Protein AF-A0AA36IU79-F1 (afdb_monomer_lite)

Radius of gyration: 27.63 Å; chains: 1; bounding box: 70×60×80 Å

Secondary structure (DSSP, 8-state):
-------------PPPP----SSSS--EEEEEEEESS-HHHHHHHHHHHHHSS---TTT--EEEEEEEETTEEEEEEE-TTS--EEEEEEEEEEETTEEEEEEEEEESS--S--TTHHHHHHHHHH--GGGTPPPSS----EEEEEEEEPTT----GGGS----------------------SSSS--EEEEEEEESS-HHHHHHHHHHHHHSS---TTT--EEEEEEEETTEEEEEEE-TTS--EEEEEEEEEEETTEEEEEEEEEESS--S--TTHHHHHHHHHH--GGGTPPPSS----EEEEEEEEPTT----HHHHS-----TTSHHHHHTTS-STTTSHHHHHHHHHHHHH-PBPTTT--B-HHHHHHHSHHHHHHHHH-HHHHHHHHHHHHHTGGGTT-HHHHHHHHHHHHHHHHH--SSSPPHHHHHHHSHHHHHHHHHSHHHHHHHHHHHTTS-HHHHHHHHHHSS---

pLDDT: mean 74.52, std 20.88, range [26.69, 98.31]

Foldseek 3Di:
DDDDPPPDDPDDDDDFDAPDAPDPAWKKKKWKKKWQAFPVLLVVQLVLCQPDPHAQQQARKHKDWPDDDVQKTWIWIAGPVRPWIKIKIWGWDGDPGMIIIIMMIIIRDHDQEDQCVNVLVVCLSRDFVVLVHDTRGDGIHMDIPDMGIDHRYDNDSVNRRDDPPPPDDPPDDDDDADAPDAPAPAWKKKKWKKKWQAFPVLLVVQLVLCQPDPHAQQQARWHKDWPDDDVQKTKIWIQGPVRPWIKIKIWGWDGDPGMIIIIMMIIIRDHDAEDACVNVLVVCLRRDFVVLVHDTRRDGIHMDIPDMGMDHNYDNDSVSRRDDPDPPPPVPPPPPPPDPPLPVCLLQVLVVQCLVFFDADLQQRHTDPVRSCVGRVVSVVSLVVDPLSVQLVVQLSVLCPLVHRVNQLSNLLSLLSVQCSVFAPGPPGDPVRSVVGVVVSVVSNCVDPSSVSSVVSNVPSPPVVVVVVVVVVPDPDD

Structure (mmCIF, N/CA/C/O backbone):
data_AF-A0AA36IU79-F1
#
_entry.id   AF-A0AA36IU79-F1
#
loop_
_atom_site.group_PDB
_atom_site.id
_atom_site.type_symbol
_atom_site.label_atom_id
_atom_site.label_alt_id
_atom_site.label_comp_id
_atom_site.label_asym_id
_atom_site.label_entity_id
_atom_site.label_seq_id
_atom_site.pdbx_PDB_ins_code
_atom_site.Cartn_x
_atom_site.Cartn_y
_atom_site.Cartn_z
_atom_site.occupancy
_atom_site.B_iso_or_equiv
_atom_site.auth_seq_id
_atom_site.auth_comp_id
_atom_site.auth_asym_id
_atom_site.auth_atom_id
_atom_site.pdbx_PDB_model_num
ATOM 1 N N . MET A 1 1 ? -41.879 -12.280 17.070 1.00 34.69 1 MET A N 1
ATOM 2 C CA . MET A 1 1 ? -42.242 -10.859 16.898 1.00 34.69 1 MET A CA 1
ATOM 3 C C . MET A 1 1 ? -41.038 -10.199 16.257 1.00 34.69 1 MET A C 1
ATOM 5 O O . MET A 1 1 ? -39.976 -10.243 16.858 1.00 34.69 1 MET A O 1
ATOM 9 N N . ALA A 1 2 ? -41.146 -9.751 15.006 1.00 27.89 2 ALA A N 1
ATOM 10 C CA . ALA A 1 2 ? -40.057 -9.031 14.348 1.00 27.89 2 ALA A CA 1
ATOM 11 C C . ALA A 1 2 ? -39.947 -7.639 14.993 1.00 27.89 2 ALA A C 1
ATOM 13 O O . ALA A 1 2 ? -40.995 -7.012 15.175 1.00 27.89 2 ALA A O 1
ATOM 14 N N . PRO A 1 3 ? -38.752 -7.160 15.378 1.00 39.41 3 PRO A N 1
ATOM 15 C CA . PRO A 1 3 ? -38.631 -5.815 15.901 1.00 39.41 3 PRO A CA 1
ATOM 16 C C . PRO A 1 3 ? -38.901 -4.849 14.746 1.00 39.41 3 PRO A C 1
ATOM 18 O O . PRO A 1 3 ? -38.277 -4.909 13.688 1.00 39.41 3 PRO A O 1
ATOM 21 N N . THR A 1 4 ? -39.905 -4.001 14.925 1.00 35.06 4 THR A N 1
ATOM 22 C CA . THR A 1 4 ? -40.161 -2.845 14.072 1.00 35.06 4 THR A CA 1
ATOM 23 C C . THR A 1 4 ? -38.943 -1.932 14.122 1.00 35.06 4 THR A C 1
ATOM 25 O O . THR A 1 4 ? -38.642 -1.363 15.168 1.00 35.06 4 THR A O 1
ATOM 28 N N . LEU A 1 5 ? -38.247 -1.815 12.990 1.00 37.66 5 LEU A N 1
ATOM 29 C CA . LEU A 1 5 ? -37.156 -0.875 12.772 1.00 37.66 5 LEU A CA 1
ATOM 30 C C . LEU A 1 5 ? -37.740 0.546 12.832 1.00 37.66 5 LEU A C 1
ATOM 32 O O . LEU A 1 5 ? -38.330 1.032 11.865 1.00 37.66 5 LEU A O 1
ATOM 36 N N . SER A 1 6 ? -37.663 1.177 14.005 1.00 38.66 6 SER A N 1
ATOM 37 C CA . SER A 1 6 ? -38.013 2.587 14.170 1.00 38.66 6 SER A CA 1
ATOM 38 C C . SER A 1 6 ? -37.027 3.419 13.362 1.00 38.66 6 SER A C 1
ATOM 40 O O . SER A 1 6 ? -35.829 3.412 13.628 1.00 38.66 6 SER A O 1
ATOM 42 N N . LEU A 1 7 ? -37.547 4.134 12.368 1.00 40.81 7 LEU A N 1
ATOM 43 C CA . LEU A 1 7 ? -36.807 5.118 11.593 1.00 40.81 7 LEU A CA 1
ATOM 44 C C . LEU A 1 7 ? -36.4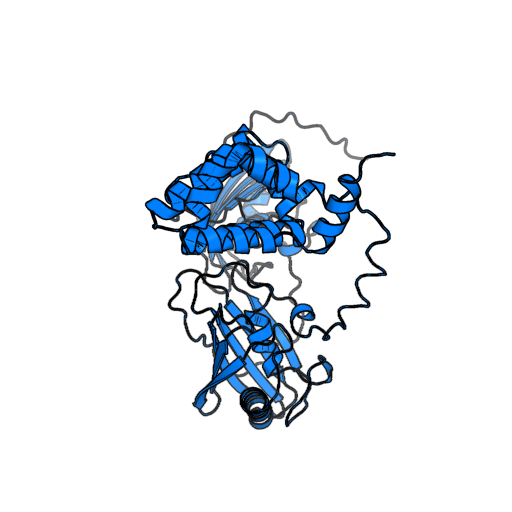05 6.261 12.543 1.00 40.81 7 LEU A C 1
ATOM 46 O O . LEU A 1 7 ? -37.206 7.153 12.825 1.00 40.81 7 LEU A O 1
ATOM 50 N N . LEU A 1 8 ? -35.194 6.187 13.100 1.00 47.84 8 LEU A N 1
ATOM 51 C CA . LEU A 1 8 ? -34.626 7.233 13.946 1.00 47.84 8 LEU A CA 1
ATOM 52 C C . LEU A 1 8 ? -34.559 8.540 13.148 1.00 47.84 8 LEU A C 1
ATOM 54 O O . LEU A 1 8 ? -33.924 8.620 12.094 1.00 47.84 8 LEU A O 1
ATOM 58 N N . LEU A 1 9 ? -35.232 9.572 13.663 1.00 40.53 9 LEU A N 1
ATOM 59 C CA . LEU A 1 9 ? -35.045 10.946 13.215 1.00 40.53 9 LEU A CA 1
ATOM 60 C C . LEU A 1 9 ? -33.573 11.304 13.438 1.00 40.53 9 LEU A C 1
ATOM 62 O O . LEU A 1 9 ? -33.139 11.483 14.574 1.00 40.53 9 LEU A O 1
ATOM 66 N N . LEU A 1 10 ? -32.818 11.416 12.346 1.00 43.06 10 LEU A N 1
ATOM 67 C CA . LEU A 1 10 ? -31.466 11.960 12.337 1.00 43.06 10 LEU A CA 1
ATOM 68 C C . LEU A 1 10 ? -31.520 13.400 12.862 1.00 43.06 10 LEU A C 1
ATOM 70 O O . LEU A 1 10 ? -31.805 14.341 12.118 1.00 43.06 10 LEU A O 1
ATOM 74 N N . GLY A 1 11 ? -31.251 13.566 14.158 1.00 43.53 11 GLY A N 1
ATOM 75 C CA . GLY A 1 11 ? -30.868 14.852 14.720 1.00 43.53 11 GLY A CA 1
ATOM 76 C C . GLY A 1 11 ? -29.694 15.420 13.922 1.00 43.53 11 GLY A C 1
ATOM 77 O O . GLY A 1 11 ? -28.890 14.677 13.355 1.00 43.53 11 GLY A O 1
ATOM 78 N N . THR A 1 12 ? -29.615 16.746 13.832 1.00 42.28 12 THR A N 1
ATOM 79 C CA . THR A 1 12 ? -28.520 17.464 13.167 1.00 42.28 12 THR A CA 1
ATOM 80 C C . THR A 1 12 ? -27.179 16.838 13.547 1.00 42.28 12 THR A C 1
ATOM 82 O O . THR A 1 12 ? -26.812 16.867 14.720 1.00 42.28 12 THR A O 1
ATOM 85 N N . ALA A 1 13 ? -26.481 16.238 12.576 1.00 48.12 13 ALA A N 1
ATOM 86 C CA . ALA A 1 13 ? -25.224 15.542 12.816 1.00 48.12 13 ALA A CA 1
ATOM 87 C C . ALA A 1 13 ? -24.223 16.518 13.447 1.00 48.12 13 ALA A C 1
ATOM 89 O O . ALA A 1 13 ? -23.683 17.387 12.761 1.00 48.12 13 ALA A O 1
ATOM 90 N N . ALA A 1 14 ? -24.003 16.396 14.757 1.00 52.25 14 ALA A N 1
ATOM 91 C CA . ALA A 1 14 ? -22.928 17.108 15.422 1.00 52.25 14 ALA A CA 1
ATOM 92 C C . ALA A 1 14 ? -21.615 16.762 14.705 1.00 52.25 14 ALA A C 1
ATOM 94 O O . ALA A 1 14 ? -21.394 15.612 14.311 1.00 52.25 14 ALA A O 1
ATOM 95 N N . ALA A 1 15 ? -20.765 17.764 14.480 1.00 62.81 15 ALA A N 1
ATOM 96 C CA . ALA A 1 15 ? -19.483 17.557 13.825 1.00 62.81 15 ALA A CA 1
ATOM 97 C C . ALA A 1 15 ? -18.668 16.526 14.623 1.00 62.81 15 ALA A C 1
ATOM 99 O O . ALA A 1 15 ? -18.342 16.750 15.786 1.00 62.81 15 ALA A O 1
ATOM 100 N N . MET A 1 16 ? -18.369 15.381 14.004 1.00 81.75 16 MET A N 1
ATOM 101 C CA . MET A 1 16 ? -17.635 14.296 14.653 1.00 81.75 16 MET A CA 1
ATOM 102 C C . MET A 1 16 ? -16.242 14.768 15.081 1.00 81.75 16 MET A C 1
ATOM 104 O O . MET A 1 16 ? -15.486 15.292 14.255 1.00 81.75 16 MET A O 1
ATOM 108 N N . LYS A 1 17 ? -15.913 14.561 16.362 1.00 90.31 17 LYS A N 1
ATOM 109 C CA . LYS A 1 17 ? -14.615 14.908 16.943 1.00 90.31 17 LYS A CA 1
ATOM 110 C C . LYS A 1 17 ? -13.528 13.997 16.375 1.00 90.31 17 LYS A C 1
ATOM 112 O O . LYS A 1 17 ? -13.690 12.782 16.343 1.00 90.31 17 LYS A O 1
ATOM 117 N N . CYS A 1 18 ? -12.424 14.600 15.948 1.00 93.50 18 CYS A N 1
ATOM 118 C CA . CYS A 1 18 ? -11.246 13.902 15.449 1.00 93.50 18 CYS A CA 1
ATOM 119 C C . CYS A 1 18 ? -9.997 14.356 16.218 1.00 93.50 18 CYS A C 1
ATOM 121 O O . CYS A 1 18 ? -9.955 15.506 16.669 1.00 93.50 18 CYS A O 1
ATOM 123 N N . PRO A 1 19 ? -8.994 13.479 16.384 1.00 93.38 19 PRO A N 1
ATOM 124 C CA . PRO A 1 19 ? -7.809 13.760 17.198 1.00 93.38 19 PRO A CA 1
ATOM 125 C C . PRO A 1 19 ? -6.841 14.777 16.571 1.00 93.38 19 PRO A C 1
ATOM 127 O O . PRO A 1 19 ? -5.933 15.263 17.252 1.00 93.38 19 PRO A O 1
ATOM 130 N N . GLY A 1 20 ? -7.021 15.103 15.293 1.00 90.00 20 GLY A N 1
ATOM 131 C CA . GLY A 1 20 ? -6.096 15.869 14.478 1.00 90.00 20 GLY A CA 1
ATOM 132 C C . GLY A 1 20 ? -4.892 15.033 14.039 1.00 90.00 20 GLY A C 1
ATOM 133 O O . GLY A 1 20 ? -4.465 14.078 14.699 1.00 90.00 20 GLY A O 1
ATOM 134 N N . SER A 1 21 ? -4.267 15.457 12.943 1.00 84.06 21 SER A N 1
ATOM 135 C CA . SER A 1 21 ? -2.953 14.974 12.528 1.00 84.06 21 SER A CA 1
ATOM 136 C C . SER A 1 21 ? -1.975 16.129 12.385 1.00 84.06 21 SER A C 1
ATOM 138 O O . SER A 1 21 ? -2.331 17.228 11.964 1.00 84.06 21 SER A O 1
ATOM 140 N N . LYS A 1 22 ? -0.709 15.861 12.715 1.00 77.56 22 LYS A N 1
ATOM 141 C CA . LYS A 1 22 ? 0.399 16.770 12.389 1.00 77.56 22 LYS A CA 1
ATOM 142 C C . LYS A 1 22 ? 0.795 16.689 10.911 1.00 77.56 22 LYS A C 1
ATOM 144 O O . LYS A 1 22 ? 1.520 17.558 10.439 1.00 77.56 22 LYS A O 1
ATOM 149 N N . SER A 1 23 ? 0.352 15.652 10.197 1.00 60.97 23 SER A N 1
ATOM 150 C CA . SER A 1 23 ? 0.594 15.495 8.766 1.00 60.97 23 SER A CA 1
ATOM 151 C C . SER A 1 23 ? -0.488 16.209 7.962 1.00 60.97 23 SER A C 1
ATOM 153 O O . SER A 1 23 ? -1.677 15.957 8.154 1.00 60.97 23 SER A O 1
ATOM 155 N N . TRP A 1 24 ? -0.083 17.072 7.028 1.00 49.66 24 TRP A N 1
ATOM 156 C CA . TRP A 1 24 ? -1.022 17.831 6.195 1.00 49.66 24 TRP A CA 1
ATOM 157 C C . TRP A 1 24 ? -1.850 16.931 5.264 1.00 49.66 24 TRP A C 1
ATOM 159 O O . TRP A 1 24 ? -3.029 17.187 5.039 1.00 49.66 24 TRP A O 1
ATOM 169 N N . ILE A 1 25 ? -1.253 15.842 4.781 1.00 59.91 25 ILE A N 1
ATOM 170 C CA . ILE A 1 25 ? -1.926 14.805 3.996 1.00 59.91 25 ILE A CA 1
ATOM 171 C C . ILE A 1 25 ? -1.834 13.514 4.801 1.00 59.91 25 ILE A C 1
ATOM 173 O O . ILE A 1 25 ? -0.733 13.055 5.109 1.00 59.91 25 ILE A O 1
ATOM 177 N N . HIS A 1 26 ? -2.973 12.963 5.196 1.00 73.44 26 HIS A N 1
ATOM 178 C CA . HIS A 1 26 ? -3.044 11.722 5.954 1.00 73.44 26 HIS A CA 1
ATOM 179 C C . HIS A 1 26 ? -4.344 10.984 5.644 1.00 73.44 26 HIS A C 1
ATOM 181 O O . HIS A 1 26 ? -5.365 11.596 5.318 1.00 73.44 26 HIS A O 1
ATOM 187 N N . ALA A 1 27 ? -4.295 9.667 5.780 1.00 81.12 27 ALA A N 1
ATOM 188 C CA . ALA A 1 27 ? -5.463 8.825 5.778 1.00 81.12 27 ALA A CA 1
ATOM 189 C C . ALA A 1 27 ? -6.276 9.052 7.053 1.00 81.12 27 ALA A C 1
ATOM 191 O O . ALA A 1 27 ? -5.732 9.185 8.156 1.00 81.12 27 ALA A O 1
ATOM 192 N N . SER A 1 28 ? -7.592 9.096 6.890 1.00 86.31 28 SER A N 1
ATOM 193 C CA . SER A 1 28 ? -8.520 9.098 8.002 1.00 86.31 28 SER A CA 1
ATOM 194 C C . SER A 1 28 ? -9.791 8.341 7.678 1.00 86.31 28 SER A C 1
ATOM 196 O O . SER A 1 28 ? -10.116 8.073 6.522 1.00 86.31 28 SER A O 1
ATOM 198 N N . THR A 1 29 ? -10.527 7.961 8.713 1.00 92.25 29 THR A N 1
ATOM 199 C CA . THR A 1 29 ? -11.890 7.457 8.566 1.00 92.25 29 THR A CA 1
ATOM 200 C C . THR A 1 29 ? -12.744 7.938 9.720 1.00 92.25 29 THR A C 1
ATOM 202 O O . THR A 1 29 ? -12.328 7.904 10.877 1.00 92.25 29 THR A O 1
ATOM 205 N N . LYS A 1 30 ? -13.960 8.364 9.384 1.00 93.06 30 LYS A N 1
ATOM 206 C CA . LYS A 1 30 ? -15.041 8.656 10.322 1.00 93.06 30 LYS A CA 1
ATOM 207 C C . LYS A 1 30 ? -16.104 7.571 10.211 1.00 93.06 30 LYS A C 1
ATOM 209 O O . LYS A 1 30 ? -16.520 7.243 9.100 1.00 93.06 30 LYS A O 1
ATOM 214 N N . VAL A 1 31 ? -16.553 7.033 11.336 1.00 92.81 31 VAL A N 1
ATOM 215 C CA . VAL A 1 31 ? -17.606 6.019 11.393 1.00 92.81 31 VAL A CA 1
ATOM 216 C C . VAL A 1 31 ? -18.702 6.444 12.354 1.00 92.81 31 VAL A C 1
ATOM 218 O O . VAL A 1 31 ? -18.428 6.918 13.456 1.00 92.81 31 VAL A O 1
ATOM 221 N N . GLN A 1 32 ? -19.943 6.260 11.921 1.00 89.50 32 GLN A N 1
ATOM 222 C CA . GLN A 1 32 ? -21.123 6.301 12.773 1.00 89.50 32 GLN A CA 1
ATOM 223 C C . GLN A 1 32 ? -21.707 4.903 12.843 1.00 89.50 32 GLN A C 1
ATOM 225 O O . GLN A 1 32 ? -22.011 4.315 11.803 1.00 89.50 32 GLN A O 1
ATOM 230 N N . ALA A 1 33 ? -21.858 4.388 14.053 1.00 93.81 33 ALA A N 1
ATOM 231 C CA . ALA A 1 33 ? -22.411 3.072 14.302 1.00 93.81 33 ALA A CA 1
ATOM 232 C C . ALA A 1 33 ? -23.369 3.104 15.493 1.00 93.81 33 ALA A C 1
ATOM 234 O O . ALA A 1 33 ? -23.256 3.968 16.360 1.00 93.81 33 ALA A O 1
ATOM 235 N N . VAL A 1 34 ? -24.299 2.158 15.540 1.00 94.69 34 VAL A N 1
ATOM 236 C CA . VAL A 1 34 ? -25.193 1.935 16.679 1.00 94.69 34 VAL A CA 1
ATOM 237 C C . VAL A 1 34 ? -25.000 0.508 17.156 1.00 94.69 34 VAL A C 1
ATOM 239 O O . VAL A 1 34 ? -25.145 -0.431 16.376 1.00 94.69 34 VAL A O 1
ATOM 242 N N . ALA A 1 35 ? -24.646 0.353 18.425 1.00 96.44 35 ALA A N 1
ATOM 243 C CA . ALA A 1 35 ? -24.514 -0.938 19.079 1.00 96.44 35 ALA A CA 1
ATOM 244 C C . ALA A 1 35 ? -25.780 -1.258 19.878 1.00 96.44 35 ALA A C 1
ATOM 246 O O . ALA A 1 35 ? -26.302 -0.402 20.599 1.00 96.44 35 ALA A O 1
ATOM 247 N N . ASP A 1 36 ? -26.244 -2.502 19.793 1.00 96.69 36 ASP A N 1
ATOM 248 C CA . ASP A 1 36 ? -27.366 -3.018 20.582 1.00 96.69 36 ASP A CA 1
ATOM 249 C C . ASP A 1 36 ? -26.918 -3.400 22.005 1.00 96.69 36 ASP A C 1
ATOM 251 O O . ASP A 1 36 ? -26.953 -4.560 22.411 1.00 96.69 36 ASP A O 1
ATOM 255 N N . ALA A 1 37 ? -26.391 -2.412 22.730 1.00 96.81 37 ALA A N 1
ATOM 256 C CA . ALA A 1 37 ? -25.905 -2.515 24.103 1.00 96.81 37 ALA A CA 1
ATOM 257 C C . ALA A 1 37 ? -25.831 -1.127 24.759 1.00 96.81 37 ALA A C 1
ATOM 259 O O . ALA A 1 37 ? -25.879 -0.096 24.082 1.00 96.81 37 ALA A O 1
ATOM 260 N N . SER A 1 38 ? -25.655 -1.092 26.085 1.00 98.06 38 SER A N 1
ATOM 261 C CA . SER A 1 38 ? -25.376 0.161 26.790 1.00 98.06 38 SER A CA 1
ATOM 262 C C . SER A 1 38 ? -24.006 0.725 26.396 1.00 98.06 38 SER A C 1
ATOM 264 O O . SER A 1 38 ? -23.074 -0.023 26.088 1.00 98.06 38 SER A O 1
ATOM 266 N N . CYS A 1 39 ? -23.840 2.048 26.434 1.00 97.62 39 CYS A N 1
ATOM 267 C CA . CYS A 1 39 ? -22.545 2.664 26.148 1.00 97.62 39 CYS A CA 1
ATOM 268 C C . CYS A 1 39 ? -21.456 2.256 27.145 1.00 97.62 39 CYS A C 1
ATOM 270 O O . CYS A 1 39 ? -20.284 2.193 26.770 1.00 97.62 39 CYS A O 1
ATOM 272 N N . ASP A 1 40 ? -21.834 1.919 28.379 1.00 96.62 40 ASP A N 1
ATOM 273 C CA . ASP A 1 40 ? -20.907 1.395 29.380 1.00 96.62 40 ASP A CA 1
ATOM 274 C C . ASP A 1 40 ? -20.380 0.006 29.000 1.00 96.62 40 ASP A C 1
ATOM 276 O O . ASP A 1 40 ? -19.179 -0.246 29.145 1.00 96.62 40 ASP A O 1
ATOM 280 N N . ASP A 1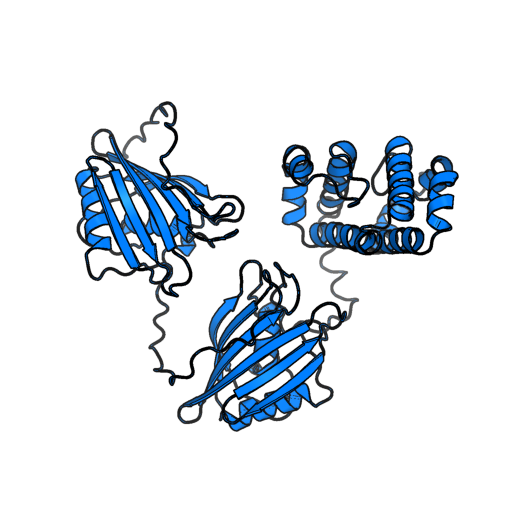 41 ? -21.235 -0.876 28.469 1.00 97.50 41 ASP A N 1
ATOM 281 C CA . ASP A 1 41 ? -20.832 -2.206 27.992 1.00 97.50 41 ASP A CA 1
ATOM 282 C C . ASP A 1 41 ? -19.940 -2.102 26.749 1.00 97.50 41 ASP A C 1
ATOM 284 O O . ASP A 1 41 ? -18.880 -2.734 26.694 1.00 97.50 41 ASP A O 1
ATOM 288 N N . VAL A 1 42 ? -20.314 -1.248 25.787 1.00 98.00 42 VAL A N 1
ATOM 289 C CA . VAL A 1 42 ? -19.525 -0.998 24.568 1.00 98.00 42 VAL A CA 1
ATOM 290 C C . VAL A 1 42 ? -18.141 -0.454 24.924 1.00 98.00 42 VAL A C 1
ATOM 292 O O . VAL A 1 42 ? -17.126 -1.008 24.500 1.00 98.00 42 VAL A O 1
ATOM 295 N N . MET A 1 43 ? -18.069 0.597 25.747 1.00 97.06 43 MET A N 1
ATOM 296 C CA . MET A 1 43 ? -16.790 1.174 26.166 1.00 97.06 43 MET A CA 1
ATOM 297 C C . MET A 1 43 ? -15.974 0.184 27.012 1.00 97.06 43 MET A C 1
ATOM 299 O O . MET A 1 43 ? -14.747 0.139 26.897 1.00 97.06 43 MET A O 1
ATOM 303 N N . SER A 1 44 ? -16.626 -0.633 27.845 1.00 95.81 44 SER A N 1
ATOM 304 C CA . SER A 1 44 ? -15.957 -1.669 28.639 1.00 95.81 44 SER A CA 1
ATOM 305 C C . SER A 1 44 ? -15.331 -2.762 27.778 1.00 95.81 44 SER A C 1
ATOM 307 O O . SER A 1 44 ? -14.218 -3.190 28.085 1.00 95.81 44 SER A O 1
ATOM 309 N N . GLU A 1 45 ? -16.005 -3.197 26.713 1.00 97.44 45 GLU A N 1
ATOM 310 C CA . GLU A 1 45 ? -15.458 -4.151 25.741 1.00 97.44 45 GLU A CA 1
ATOM 311 C C . GLU A 1 45 ? -14.244 -3.573 25.010 1.00 97.44 45 GLU A C 1
ATOM 313 O O . GLU A 1 45 ? -13.200 -4.221 24.935 1.00 97.44 45 GLU A O 1
ATOM 318 N N . MET A 1 46 ? -14.335 -2.326 24.536 1.00 97.94 46 MET A N 1
ATOM 319 C CA . MET A 1 46 ? -13.210 -1.658 23.872 1.00 97.94 46 MET A CA 1
ATOM 320 C C . MET A 1 46 ? -11.988 -1.555 24.784 1.00 97.94 46 MET A C 1
ATOM 322 O O . MET A 1 46 ? -10.877 -1.881 24.370 1.00 97.94 46 MET A O 1
ATOM 326 N N . ILE A 1 47 ? -12.179 -1.131 26.037 1.00 96.69 47 ILE A N 1
ATOM 327 C CA . ILE A 1 47 ? -11.087 -1.075 27.015 1.00 96.69 47 ILE A CA 1
ATOM 328 C C . ILE A 1 47 ? -10.514 -2.472 27.249 1.00 96.69 47 ILE A C 1
ATOM 330 O O . ILE A 1 47 ? -9.296 -2.623 27.225 1.00 96.69 47 ILE A O 1
ATOM 334 N N . ALA A 1 48 ? -11.363 -3.493 27.401 1.00 96.06 48 ALA A N 1
ATOM 335 C CA . ALA A 1 48 ? -10.909 -4.864 27.599 1.00 96.06 48 ALA A CA 1
ATOM 336 C C . ALA A 1 48 ? -10.049 -5.366 26.425 1.00 96.06 48 ALA A C 1
ATOM 338 O O . ALA A 1 48 ? -9.016 -5.988 26.664 1.00 96.06 48 ALA A O 1
ATOM 339 N N . ARG A 1 49 ? -10.394 -5.041 25.171 1.00 96.56 49 ARG A N 1
ATOM 340 C CA . ARG A 1 49 ? -9.549 -5.336 23.994 1.00 96.56 49 ARG A CA 1
ATOM 341 C C . ARG A 1 49 ? -8.191 -4.647 24.066 1.00 96.56 49 ARG A C 1
ATOM 343 O O . ARG A 1 49 ? -7.172 -5.273 23.808 1.00 96.56 49 ARG A O 1
ATOM 350 N N . VAL A 1 50 ? -8.165 -3.372 24.447 1.00 95.94 50 VAL A N 1
ATOM 351 C CA . VAL A 1 50 ? -6.928 -2.575 24.479 1.00 95.94 50 VAL A CA 1
ATOM 352 C C . VAL A 1 50 ? -6.012 -2.953 25.653 1.00 95.94 50 VAL A C 1
ATOM 354 O O . VAL A 1 50 ? -4.802 -2.762 25.559 1.00 95.94 50 VAL A O 1
ATOM 357 N N . THR A 1 51 ? -6.556 -3.481 26.755 1.00 93.44 51 THR A N 1
ATOM 358 C CA . THR A 1 51 ? -5.788 -3.799 27.976 1.00 93.44 51 THR A CA 1
ATOM 359 C C . THR A 1 51 ? -5.546 -5.292 28.215 1.00 93.44 51 THR A C 1
ATOM 361 O O . THR A 1 51 ? -4.967 -5.640 29.242 1.00 93.44 51 THR A O 1
ATOM 364 N N . SER A 1 52 ? -6.014 -6.177 27.332 1.00 91.62 52 SER A N 1
ATOM 365 C CA . SER A 1 52 ? -5.812 -7.633 27.428 1.00 91.62 52 SER A CA 1
ATOM 366 C C . SER A 1 52 ? -4.832 -8.145 26.367 1.00 91.62 52 SER A C 1
ATOM 368 O O . SER A 1 52 ? -4.255 -7.369 25.609 1.00 91.62 52 SER A O 1
ATOM 370 N N . ASP A 1 53 ? -4.668 -9.467 26.283 1.00 88.81 53 ASP A N 1
ATOM 371 C CA . ASP A 1 53 ? -3.855 -10.131 25.255 1.00 88.81 53 ASP A CA 1
ATOM 372 C C . ASP A 1 53 ? -4.524 -10.188 23.865 1.00 88.81 53 ASP A C 1
ATOM 374 O O . ASP A 1 53 ? -3.993 -10.825 22.949 1.00 88.81 53 ASP A O 1
ATOM 378 N N . TRP A 1 54 ? -5.680 -9.534 23.690 1.00 92.81 54 TRP A N 1
ATOM 379 C CA . TRP A 1 54 ? -6.397 -9.456 22.418 1.00 92.81 54 TRP A CA 1
ATOM 380 C C . TRP A 1 54 ? -5.504 -8.927 21.283 1.00 92.81 54 TRP A C 1
ATOM 382 O O . TRP A 1 54 ? -4.661 -8.045 21.470 1.00 92.81 54 TRP A O 1
ATOM 392 N N . LYS A 1 55 ? -5.684 -9.488 20.082 1.00 89.44 55 LYS A N 1
ATOM 393 C CA . LYS A 1 55 ? -4.892 -9.166 18.890 1.00 89.44 55 LYS A CA 1
ATOM 394 C C . LYS A 1 55 ? -5.765 -8.528 17.825 1.00 89.44 55 LYS A C 1
ATOM 396 O O . LYS A 1 55 ? -6.841 -9.036 17.527 1.00 89.44 55 LYS A O 1
ATOM 401 N N . ASP A 1 56 ? -5.256 -7.456 17.222 1.00 91.88 56 ASP A N 1
ATOM 402 C CA . ASP A 1 56 ? -5.884 -6.802 16.076 1.00 91.88 56 ASP A CA 1
ATOM 403 C C . ASP A 1 56 ? -5.964 -7.761 14.878 1.00 91.88 56 ASP A C 1
ATOM 405 O O . ASP A 1 56 ? -4.922 -8.077 14.289 1.00 91.88 56 ASP A O 1
ATOM 409 N N . PRO A 1 57 ? -7.169 -8.187 14.464 1.00 88.94 57 PRO A N 1
ATOM 410 C CA . PRO A 1 57 ? -7.333 -9.179 13.409 1.00 88.94 57 PRO A CA 1
ATOM 411 C C . PRO A 1 57 ? -7.097 -8.616 12.002 1.00 88.94 57 PRO A C 1
ATOM 413 O O . PRO A 1 57 ? -7.247 -9.351 11.032 1.00 88.94 57 PRO A O 1
ATOM 416 N N . HIS A 1 58 ? -6.765 -7.327 11.862 1.00 86.38 58 HIS A N 1
ATOM 417 C CA . HIS A 1 58 ? -6.468 -6.730 10.562 1.00 86.38 58 HIS A CA 1
ATOM 418 C C . HIS A 1 58 ? -4.988 -6.873 10.180 1.00 86.38 58 HIS A C 1
ATOM 420 O O . HIS A 1 58 ? -4.664 -7.444 9.143 1.00 86.38 58 HIS A O 1
ATOM 426 N N . ASN A 1 59 ? -4.075 -6.348 11.005 1.00 83.50 59 ASN A N 1
ATOM 427 C CA . ASN A 1 59 ? -2.632 -6.440 10.745 1.00 83.50 59 ASN A CA 1
ATOM 428 C C . ASN A 1 59 ? -1.773 -6.544 12.017 1.00 83.50 59 ASN A C 1
ATOM 430 O O . ASN A 1 59 ? -0.604 -6.155 12.013 1.00 83.50 59 ASN A O 1
ATOM 434 N N . GLY A 1 60 ? -2.348 -7.047 13.116 1.00 86.12 60 GLY A N 1
ATOM 435 C CA . GLY A 1 60 ? -1.618 -7.250 14.369 1.00 86.12 60 GLY A CA 1
ATOM 436 C C . GLY A 1 60 ? -1.170 -5.953 15.049 1.00 86.12 60 GLY A C 1
ATOM 437 O O . GLY A 1 60 ? -0.165 -5.950 15.755 1.00 86.12 60 GLY A O 1
ATOM 438 N N . GLY A 1 61 ? -1.873 -4.840 14.815 1.00 90.75 61 GLY A N 1
ATOM 439 C CA . GLY A 1 61 ? -1.607 -3.574 15.486 1.00 90.75 61 GLY A CA 1
ATOM 440 C C . GLY A 1 61 ? -1.823 -3.625 17.003 1.00 90.75 61 GLY A C 1
ATOM 441 O O . GLY A 1 61 ? -2.658 -4.368 17.516 1.00 90.75 61 GLY A O 1
ATOM 442 N N . THR A 1 62 ? -1.081 -2.786 17.722 1.00 94.31 62 THR A N 1
ATOM 443 C CA . THR A 1 62 ? -1.178 -2.629 19.177 1.00 94.31 62 THR A CA 1
ATOM 444 C C . THR A 1 62 ? -1.876 -1.321 19.510 1.00 94.31 62 THR A C 1
ATOM 446 O O . THR A 1 62 ? -1.489 -0.264 19.008 1.00 94.31 62 THR A O 1
ATOM 449 N N . TYR A 1 63 ? -2.877 -1.387 20.385 1.00 97.44 63 TYR A N 1
ATOM 450 C CA . TYR A 1 63 ? -3.639 -0.231 20.848 1.00 97.44 63 TYR A CA 1
ATOM 451 C C . TYR A 1 63 ? -3.126 0.255 22.205 1.00 97.44 63 TYR A C 1
ATOM 453 O O . TYR A 1 63 ? -2.530 -0.493 22.978 1.00 97.44 63 TYR A O 1
ATOM 461 N N . SER A 1 64 ? -3.354 1.525 22.518 1.00 96.00 64 SER A N 1
ATOM 462 C CA . SER A 1 64 ? -3.051 2.111 23.824 1.00 96.00 64 SER A CA 1
ATOM 463 C C . SER A 1 64 ? -4.068 3.189 24.164 1.00 96.00 64 SER A C 1
ATOM 465 O O . SER A 1 64 ? -4.450 3.983 23.303 1.00 96.00 64 SER A O 1
ATOM 467 N N . VAL A 1 65 ? -4.498 3.234 25.425 1.00 97.25 65 VAL A N 1
ATOM 468 C CA . VAL A 1 65 ? -5.393 4.286 25.918 1.00 97.25 65 VAL A CA 1
ATOM 469 C C . VAL A 1 65 ? -4.593 5.568 26.120 1.00 97.25 65 VAL A C 1
ATOM 471 O O . VAL A 1 65 ? -3.618 5.577 26.867 1.00 97.25 65 VAL A O 1
ATOM 474 N N . LEU A 1 66 ? -5.007 6.651 25.460 1.00 95.94 66 LEU A N 1
ATOM 475 C CA . LEU A 1 66 ? -4.443 7.985 25.671 1.00 95.94 66 LEU A CA 1
ATOM 476 C C . LEU A 1 66 ? -5.203 8.731 26.768 1.00 95.94 66 LEU A C 1
ATOM 478 O O . LEU A 1 66 ? -4.595 9.331 27.650 1.00 95.94 66 LEU A O 1
ATOM 482 N N . SER A 1 67 ? -6.534 8.693 26.719 1.00 96.69 67 SER A N 1
ATOM 483 C CA . SER A 1 67 ? -7.392 9.244 27.767 1.00 96.69 67 SER A CA 1
ATOM 484 C C . SER A 1 67 ? -8.780 8.612 27.741 1.00 96.69 67 SER A C 1
ATOM 486 O O . SER A 1 67 ? -9.237 8.114 26.710 1.00 96.69 67 SER A O 1
ATOM 488 N N . LYS A 1 68 ? -9.449 8.648 28.895 1.00 95.75 68 LYS A N 1
ATOM 489 C CA . LYS A 1 68 ? -10.828 8.200 29.089 1.00 95.75 68 LYS A CA 1
ATOM 490 C C . LYS A 1 68 ? -11.581 9.264 29.883 1.00 95.75 68 LYS A C 1
ATOM 492 O O . LYS A 1 68 ? -11.109 9.673 30.943 1.00 95.75 68 LYS A O 1
ATOM 497 N N . ALA A 1 69 ? -12.732 9.678 29.375 1.00 93.94 69 ALA A N 1
ATOM 498 C CA . ALA A 1 69 ? -13.686 10.553 30.044 1.00 93.94 69 ALA A CA 1
ATOM 499 C C . ALA A 1 69 ? -15.106 9.991 29.862 1.00 93.94 69 ALA A C 1
ATOM 501 O O . ALA A 1 69 ? -15.309 9.050 29.092 1.00 93.94 69 ALA A O 1
ATOM 502 N N . ASP A 1 70 ? -16.090 10.556 30.559 1.00 89.38 70 ASP A N 1
ATOM 503 C CA . ASP A 1 70 ? -17.486 10.153 30.377 1.00 89.38 70 ASP A CA 1
ATOM 504 C C . ASP A 1 70 ? -17.929 10.420 28.935 1.00 89.38 70 ASP A C 1
ATOM 506 O O . ASP A 1 70 ? -17.870 11.549 28.446 1.00 89.38 70 ASP A O 1
ATOM 510 N N . GLY A 1 71 ? -18.336 9.356 28.239 1.00 91.81 71 GLY A N 1
ATOM 511 C CA . GLY A 1 71 ? -18.777 9.424 26.847 1.00 91.81 71 GLY A CA 1
ATOM 512 C C . GLY A 1 71 ? -17.670 9.678 25.818 1.00 91.81 71 GLY A C 1
ATOM 513 O O . GLY A 1 71 ? -17.997 9.877 24.651 1.00 91.81 71 GLY A O 1
ATOM 514 N N . GLU A 1 72 ? -16.382 9.645 26.187 1.00 96.38 72 GLU A N 1
ATOM 515 C CA . GLU A 1 72 ? -15.270 9.830 25.243 1.00 96.38 72 GLU A CA 1
ATOM 516 C C . GLU A 1 72 ? -14.058 8.937 25.559 1.00 96.38 72 GLU A C 1
ATOM 518 O O . GLU A 1 72 ? -13.541 8.904 26.678 1.00 96.38 72 GLU A O 1
ATOM 523 N N . LEU A 1 73 ? -13.548 8.259 24.530 1.00 97.56 73 LEU A N 1
ATOM 524 C CA . LEU A 1 73 ? -12.356 7.423 24.586 1.00 97.56 73 LEU A CA 1
ATOM 525 C C . LEU A 1 73 ? -11.363 7.857 23.505 1.00 97.56 73 LEU A C 1
ATOM 527 O O . LEU A 1 73 ? -11.678 7.839 22.315 1.00 97.56 73 LEU A O 1
ATOM 531 N N . ASN A 1 74 ? -10.146 8.212 23.916 1.00 98.19 74 ASN A N 1
ATOM 532 C CA . ASN A 1 74 ? -9.058 8.526 22.996 1.00 98.19 74 ASN A CA 1
ATOM 533 C C . ASN A 1 74 ? -8.003 7.430 23.049 1.00 98.19 74 ASN A C 1
ATOM 535 O O . ASN A 1 74 ? -7.497 7.078 24.119 1.00 98.19 74 ASN A O 1
ATOM 539 N N . LEU A 1 75 ? -7.643 6.919 21.878 1.00 98.25 75 LEU A N 1
ATOM 540 C CA . LEU A 1 75 ? -6.729 5.799 21.719 1.00 98.25 75 LEU A CA 1
ATOM 541 C C . LEU A 1 75 ? -5.617 6.154 20.733 1.00 98.25 75 LEU A C 1
ATOM 543 O O . LEU A 1 75 ? -5.756 7.027 19.876 1.00 98.25 75 LEU A O 1
ATOM 547 N N . GLN A 1 76 ? -4.519 5.423 20.830 1.00 97.38 76 GLN A N 1
ATOM 548 C CA . GLN A 1 76 ? -3.508 5.330 19.791 1.00 97.38 76 GLN A CA 1
ATOM 549 C C . GLN A 1 76 ? -3.435 3.887 19.319 1.00 97.38 76 GLN A C 1
ATOM 551 O O . GLN A 1 76 ? -3.589 2.965 20.118 1.00 97.38 76 GLN A O 1
ATOM 556 N N . ARG A 1 77 ? -3.140 3.692 18.040 1.00 96.81 77 ARG A N 1
ATOM 557 C CA . ARG A 1 77 ? -2.752 2.399 17.496 1.00 96.81 77 ARG A CA 1
ATOM 558 C C . ARG A 1 77 ? -1.442 2.514 16.748 1.00 96.81 77 ARG A C 1
ATOM 560 O O . ARG A 1 77 ? -1.252 3.442 15.971 1.00 96.81 77 ARG A O 1
ATOM 567 N N . VAL A 1 78 ? -0.576 1.531 16.939 1.00 93.56 78 VAL A N 1
ATOM 568 C CA . VAL A 1 78 ? 0.611 1.315 16.114 1.00 93.56 78 VAL A CA 1
ATOM 569 C C . VAL A 1 78 ? 0.390 0.043 15.298 1.00 93.56 78 VAL A C 1
ATOM 571 O O . VAL A 1 78 ? 0.050 -0.992 15.860 1.00 93.56 78 VAL A O 1
ATOM 574 N N . THR A 1 79 ? 0.549 0.122 13.978 1.00 86.38 79 THR A N 1
ATOM 575 C CA . THR A 1 79 ? 0.466 -1.034 13.054 1.00 86.38 79 THR A CA 1
ATOM 576 C C . THR A 1 79 ? 1.426 -2.164 13.448 1.00 86.38 79 THR A C 1
ATOM 578 O O . THR A 1 79 ? 2.469 -1.901 14.047 1.00 86.38 79 THR A O 1
ATOM 581 N N . GLY A 1 80 ? 1.125 -3.420 13.089 1.00 79.56 80 GLY A N 1
ATOM 582 C CA . GLY A 1 80 ? 1.973 -4.567 13.464 1.00 79.56 80 GLY A CA 1
ATOM 583 C C . GLY A 1 80 ? 3.409 -4.479 12.928 1.00 79.56 80 GLY A C 1
ATOM 584 O O . GLY A 1 80 ? 4.361 -4.853 13.611 1.00 79.56 80 GLY A O 1
ATOM 585 N N . ASN A 1 81 ? 3.590 -3.874 11.749 1.00 78.00 81 ASN A N 1
ATOM 586 C CA . ASN A 1 81 ? 4.907 -3.569 11.171 1.00 78.00 81 ASN A CA 1
ATOM 587 C C . ASN A 1 81 ? 5.588 -2.325 11.783 1.00 78.00 81 ASN A C 1
ATOM 589 O O . ASN A 1 81 ? 6.701 -1.979 11.391 1.00 78.00 81 ASN A O 1
ATOM 593 N N . LYS A 1 82 ? 4.922 -1.643 12.722 1.00 82.56 82 LYS A N 1
ATOM 594 C CA . LYS A 1 82 ? 5.375 -0.437 13.430 1.00 82.56 82 LYS A CA 1
ATOM 595 C C . LYS A 1 82 ? 5.629 0.788 12.542 1.00 82.56 82 LYS A C 1
ATOM 597 O O . LYS A 1 82 ? 6.214 1.757 13.022 1.00 82.56 82 LYS A O 1
ATOM 602 N N . LYS A 1 83 ? 5.188 0.779 11.277 1.00 79.00 83 LYS A N 1
ATOM 603 C CA . LYS A 1 83 ? 5.422 1.881 10.322 1.00 79.00 83 LYS A CA 1
ATOM 604 C C . LYS A 1 83 ? 4.477 3.063 10.558 1.00 79.00 83 LYS A C 1
ATOM 606 O O . LYS A 1 83 ? 4.890 4.211 10.435 1.00 79.00 83 LYS A O 1
ATOM 611 N N . PHE A 1 84 ? 3.226 2.792 10.920 1.00 85.44 84 PHE A N 1
ATOM 612 C CA . PHE A 1 84 ? 2.186 3.814 11.065 1.00 85.44 84 PHE A CA 1
ATOM 613 C C . PHE A 1 84 ? 1.618 3.869 12.476 1.00 85.44 84 PHE A C 1
ATOM 615 O O . PHE A 1 84 ? 1.393 2.831 13.108 1.00 85.44 84 PHE A O 1
ATOM 622 N N . THR A 1 85 ? 1.368 5.099 12.925 1.00 93.56 85 THR A N 1
ATOM 623 C CA . THR A 1 85 ? 0.655 5.414 14.161 1.00 93.56 85 THR A CA 1
ATOM 624 C C . THR A 1 85 ? -0.618 6.176 13.828 1.00 93.56 85 THR A C 1
ATOM 626 O O . THR A 1 85 ? -0.552 7.237 13.208 1.00 93.56 85 THR A O 1
ATOM 629 N N . ASP A 1 86 ? -1.749 5.673 14.299 1.00 96.25 86 ASP A N 1
ATOM 630 C CA . ASP A 1 86 ? -3.055 6.309 14.184 1.00 96.25 86 ASP A CA 1
ATOM 631 C C . ASP A 1 86 ? -3.485 6.810 15.558 1.00 96.25 86 ASP A C 1
ATOM 633 O O . ASP A 1 86 ? -3.307 6.116 16.564 1.00 96.25 86 ASP A O 1
ATOM 637 N N . LYS A 1 87 ? -4.078 8.000 15.614 1.00 97.88 87 LYS A N 1
ATOM 638 C CA . LYS A 1 87 ? -4.842 8.418 16.791 1.00 97.88 87 LYS A CA 1
ATOM 639 C C . LYS A 1 87 ? -6.313 8.270 16.495 1.00 97.88 87 LYS A C 1
ATOM 641 O O . LYS A 1 87 ? -6.747 8.510 15.372 1.00 97.88 87 LYS A O 1
ATOM 646 N N . MET A 1 88 ? -7.064 7.897 17.519 1.00 98.25 88 MET A N 1
ATOM 647 C CA . MET A 1 88 ? -8.495 7.683 17.430 1.00 98.25 88 MET A CA 1
ATOM 648 C C . MET A 1 88 ? -9.211 8.440 18.540 1.00 98.25 88 MET A C 1
ATOM 650 O O . MET A 1 88 ? -8.748 8.461 19.681 1.00 98.25 88 MET A O 1
ATOM 654 N N . THR A 1 89 ? -10.361 9.004 18.200 1.00 98.12 89 THR A N 1
ATOM 655 C CA . THR A 1 89 ? -11.314 9.587 19.142 1.00 98.12 89 THR A CA 1
ATOM 656 C C . THR A 1 89 ? -12.661 8.920 18.918 1.00 98.12 89 THR A C 1
ATOM 658 O O . THR A 1 89 ? -13.179 8.933 17.802 1.00 98.12 89 THR A O 1
ATOM 661 N N . LEU A 1 90 ? -13.219 8.331 19.971 1.00 97.75 90 LEU A N 1
ATOM 662 C CA . LEU A 1 90 ? -14.544 7.726 19.981 1.00 97.75 90 LEU A CA 1
ATOM 663 C C . LEU A 1 90 ? -15.408 8.462 20.999 1.00 97.75 90 LEU A C 1
ATOM 665 O O . LEU A 1 90 ? -14.984 8.670 22.132 1.00 97.75 90 LEU A O 1
ATOM 669 N N . THR A 1 91 ? -16.614 8.843 20.599 1.00 96.69 91 THR A N 1
ATOM 670 C CA . THR A 1 91 ? -17.619 9.450 21.474 1.00 96.69 91 THR A CA 1
ATOM 671 C C . THR A 1 91 ? -18.878 8.601 21.483 1.00 96.69 91 THR A C 1
ATOM 673 O O . THR A 1 91 ? -19.304 8.122 20.427 1.00 96.69 91 THR A O 1
ATOM 676 N N . PHE A 1 92 ? -19.470 8.452 22.661 1.00 95.88 92 PHE A N 1
ATOM 677 C CA . PHE A 1 92 ? -20.594 7.566 22.930 1.00 95.88 92 PHE A CA 1
ATOM 678 C C . PHE A 1 92 ? -21.805 8.384 23.368 1.00 95.88 92 PHE A C 1
ATOM 680 O O . PHE A 1 92 ? -21.680 9.352 24.120 1.00 95.88 92 PHE A O 1
ATOM 687 N N . SER A 1 93 ? -22.989 8.019 22.896 1.00 94.69 93 SER A N 1
ATOM 688 C CA . SER A 1 93 ? -24.244 8.658 23.292 1.00 94.69 93 SER A CA 1
ATOM 689 C C . SER A 1 93 ? -25.311 7.593 23.500 1.00 94.69 93 SER A C 1
ATOM 691 O O . SER A 1 93 ? -25.594 6.805 22.602 1.00 94.69 93 SER A O 1
ATOM 693 N N . GLN A 1 94 ? -25.865 7.542 24.711 1.00 96.06 94 GLN A N 1
ATOM 694 C CA . GLN A 1 94 ? -26.872 6.552 25.077 1.00 96.06 94 GLN A CA 1
ATOM 695 C C . GLN A 1 94 ? -28.218 6.906 24.431 1.00 96.06 94 GLN A C 1
ATOM 697 O O . GLN A 1 94 ? -28.742 7.999 24.645 1.00 96.06 94 GLN A O 1
ATOM 702 N N . GLU A 1 95 ? -28.803 5.962 23.696 1.00 91.94 95 GLU A N 1
ATOM 703 C CA . GLU A 1 95 ? -30.095 6.097 23.019 1.00 91.94 95 GLU A CA 1
ATOM 704 C C . GLU A 1 95 ? -31.022 4.952 23.453 1.00 91.94 95 GLU A C 1
ATOM 706 O O . GLU A 1 95 ? -31.042 3.864 22.879 1.00 91.94 95 GLU A O 1
ATOM 711 N N . GLY A 1 96 ? -31.781 5.168 24.532 1.00 93.31 96 GLY A N 1
ATOM 712 C CA . GLY A 1 96 ? -32.585 4.100 25.134 1.00 93.31 96 GLY A CA 1
ATOM 713 C C . GLY A 1 96 ? -31.689 2.967 25.641 1.00 93.31 96 GLY A C 1
ATOM 714 O O . GLY A 1 96 ? -30.854 3.199 26.514 1.00 93.31 96 GLY A O 1
ATOM 715 N N . SER A 1 97 ? -31.847 1.758 25.098 1.00 93.00 97 SER A N 1
ATOM 716 C CA . SER A 1 97 ? -30.986 0.599 25.390 1.00 93.00 97 SER A CA 1
ATOM 717 C C . SER A 1 97 ? -29.787 0.452 24.446 1.00 93.00 97 SER A C 1
ATOM 719 O O . SER A 1 97 ? -28.982 -0.450 24.653 1.00 93.00 97 SER A O 1
ATOM 721 N N . GLN A 1 98 ? -29.674 1.302 23.425 1.00 96.44 98 GLN A N 1
ATOM 722 C CA . GLN A 1 98 ? -28.626 1.241 22.408 1.00 96.44 98 GLN A CA 1
ATOM 723 C C . GLN A 1 98 ? -27.564 2.315 22.646 1.00 96.44 98 GLN A C 1
ATOM 725 O O . GLN A 1 98 ? -27.810 3.320 23.319 1.00 96.44 98 GLN A O 1
ATOM 730 N N . CYS A 1 99 ? -26.385 2.120 22.066 1.00 97.25 99 CYS A N 1
ATOM 731 C CA . CYS A 1 99 ? -25.302 3.088 22.125 1.00 97.25 99 CYS A CA 1
ATOM 732 C C . CYS A 1 99 ? -24.941 3.586 20.729 1.00 97.25 99 CYS A C 1
ATOM 734 O O . CYS A 1 99 ? -24.469 2.814 19.891 1.00 97.25 99 CYS A O 1
ATOM 736 N N . ALA A 1 100 ? -25.096 4.887 20.498 1.00 96.31 100 ALA A N 1
ATOM 737 C CA . ALA A 1 100 ? -24.552 5.543 19.321 1.00 96.31 100 ALA A CA 1
ATOM 738 C C . ALA A 1 100 ? -23.047 5.790 19.509 1.00 96.31 100 ALA A C 1
ATOM 740 O O . ALA A 1 100 ? -22.613 6.384 20.500 1.00 96.31 100 ALA A O 1
ATOM 741 N N . VAL A 1 101 ? -22.253 5.352 18.535 1.00 96.44 101 VAL A N 1
ATOM 742 C CA . VAL A 1 101 ? -20.794 5.468 18.492 1.00 96.44 101 VAL A CA 1
ATOM 743 C C . VAL A 1 101 ? -20.407 6.344 17.307 1.00 96.44 101 VAL A C 1
ATOM 745 O O . VAL A 1 101 ? -20.603 5.979 16.148 1.00 96.44 101 VAL A O 1
ATOM 748 N N . ASN A 1 102 ? -19.809 7.497 17.595 1.00 94.88 102 ASN A N 1
ATOM 749 C CA . ASN A 1 102 ? -19.138 8.329 16.600 1.00 94.88 102 ASN A CA 1
ATOM 750 C C . ASN A 1 102 ? -17.629 8.172 16.788 1.00 94.88 102 ASN A C 1
ATOM 752 O O . ASN A 1 102 ? -17.111 8.491 17.856 1.00 94.88 102 ASN A O 1
ATOM 756 N N . ALA A 1 103 ? -16.926 7.690 15.770 1.00 96.88 103 ALA A N 1
ATOM 757 C CA . ALA A 1 103 ? -15.517 7.344 15.871 1.00 96.88 103 ALA A CA 1
ATOM 758 C C . ALA A 1 103 ? -14.713 7.931 14.713 1.00 96.88 103 ALA A C 1
ATOM 760 O O . ALA A 1 103 ? -15.108 7.816 13.557 1.00 96.88 103 ALA A O 1
ATOM 761 N N . CYS A 1 104 ? -13.566 8.528 15.011 1.00 96.69 104 CYS A N 1
ATOM 762 C CA . CYS A 1 104 ? -12.659 9.088 14.020 1.00 96.69 104 CYS A CA 1
ATOM 763 C C . CYS A 1 104 ? -11.241 8.581 14.254 1.00 96.69 104 CYS A C 1
ATOM 765 O O . CYS A 1 104 ? -10.771 8.573 15.390 1.00 96.69 104 CYS A O 1
ATOM 767 N N . SER A 1 105 ? -10.565 8.178 13.184 1.00 97.38 105 SER A N 1
ATOM 768 C CA . SER A 1 105 ? -9.195 7.665 13.181 1.00 97.38 105 SER A CA 1
ATOM 769 C C . SER A 1 105 ? -8.385 8.451 12.166 1.00 97.38 105 SER A C 1
ATOM 771 O O . SER A 1 105 ? -8.810 8.561 11.018 1.00 97.38 105 SER A O 1
ATOM 773 N N . GLU A 1 106 ? -7.256 9.020 12.585 1.00 93.62 106 GLU A N 1
ATOM 774 C CA . GLU A 1 106 ? -6.386 9.844 11.741 1.00 93.62 106 GLU A CA 1
ATOM 775 C C . GLU A 1 106 ? -4.929 9.403 11.879 1.00 93.62 106 GLU A C 1
ATOM 777 O O . GLU A 1 106 ? -4.343 9.424 12.975 1.00 93.62 106 GLU A O 1
ATOM 782 N N . SER A 1 107 ? -4.323 9.047 10.746 1.00 90.88 107 SER A N 1
ATOM 783 C CA . SER A 1 107 ? -2.906 8.711 10.694 1.00 90.88 107 SER A CA 1
ATOM 784 C C . SER A 1 107 ? -2.052 9.920 11.071 1.00 90.88 107 SER A C 1
ATOM 786 O O . SER A 1 107 ? -2.277 11.045 10.623 1.00 90.88 107 SER A O 1
ATOM 788 N N . GLN A 1 108 ? -1.042 9.701 11.909 1.00 91.50 108 GLN A N 1
ATOM 789 C CA . GLN A 1 108 ? -0.138 10.742 12.410 1.00 91.50 108 GLN A CA 1
ATOM 790 C C . GLN A 1 108 ? 1.076 10.958 11.495 1.00 91.50 108 GLN A C 1
ATOM 792 O O . GLN A 1 108 ? 2.054 11.598 11.881 1.00 91.50 108 GLN A O 1
ATOM 797 N N . SER A 1 109 ? 1.049 10.389 10.292 1.00 78.00 109 SER A N 1
ATOM 798 C CA . SER A 1 109 ? 2.118 10.455 9.296 1.00 78.00 109 SER A CA 1
ATOM 799 C C . SER A 1 109 ? 1.530 10.610 7.897 1.00 78.00 109 SER A C 1
ATOM 801 O O . SER A 1 109 ? 0.330 10.415 7.692 1.00 78.00 109 SER A O 1
ATOM 803 N N . PHE A 1 110 ? 2.377 10.976 6.935 1.00 62.09 110 PHE A N 1
ATOM 804 C CA . PHE A 1 110 ? 1.958 11.107 5.546 1.00 62.09 110 PHE A CA 1
ATOM 805 C C . PHE A 1 110 ? 1.384 9.787 5.029 1.00 62.09 110 PHE A C 1
ATOM 807 O O . PHE A 1 110 ? 2.053 8.756 5.055 1.00 62.09 110 PHE A O 1
ATOM 814 N N . SER A 1 111 ? 0.135 9.827 4.580 1.00 53.97 111 SER A N 1
ATOM 815 C CA . SER A 1 111 ? -0.586 8.666 4.061 1.00 53.97 111 SER A CA 1
ATOM 816 C C . SER A 1 111 ? -1.700 9.145 3.134 1.00 53.97 111 SER A C 1
ATOM 818 O O . SER A 1 111 ? -2.406 10.099 3.444 1.00 53.97 111 SER A O 1
ATOM 820 N N . ILE A 1 112 ? -1.822 8.527 1.959 1.00 49.81 112 ILE A N 1
ATOM 821 C CA . ILE A 1 112 ? -2.863 8.867 0.972 1.00 49.81 112 ILE A CA 1
ATOM 822 C C . ILE A 1 112 ? -3.848 7.716 0.817 1.00 49.81 112 ILE A C 1
ATOM 824 O O . ILE A 1 112 ? -5.032 7.956 0.610 1.00 49.81 112 ILE A O 1
ATOM 828 N N . GLY A 1 113 ? -3.400 6.473 0.977 1.00 53.50 113 GLY A N 1
ATOM 829 C CA . GLY A 1 113 ? -4.328 5.369 1.098 1.00 53.50 113 GLY A CA 1
ATOM 830 C C . GLY A 1 113 ? -3.907 4.344 2.117 1.00 53.50 113 GLY A C 1
ATOM 831 O O . GLY A 1 113 ? -2.743 4.163 2.462 1.00 53.50 113 GLY A O 1
ATOM 832 N N . ASP A 1 114 ? -4.962 3.757 2.640 1.00 61.78 114 ASP A N 1
ATOM 833 C CA . ASP A 1 114 ? -5.023 3.208 3.982 1.00 61.78 114 ASP A CA 1
ATOM 834 C C . ASP A 1 114 ? -5.384 1.724 3.948 1.00 61.78 114 ASP A C 1
ATOM 836 O O . ASP A 1 114 ? -5.253 1.018 4.938 1.00 61.78 114 ASP A O 1
ATOM 840 N N . PHE A 1 115 ? -5.877 1.239 2.799 1.00 73.69 115 PHE A N 1
ATOM 841 C CA . PHE A 1 115 ? -6.452 -0.102 2.639 1.00 73.69 115 PHE A CA 1
ATOM 842 C C . PHE A 1 115 ? -7.474 -0.444 3.732 1.00 73.69 115 PHE A C 1
ATOM 844 O O . PHE A 1 115 ? -7.689 -1.602 4.077 1.00 73.69 115 PHE A O 1
ATOM 851 N N . SER A 1 116 ? -8.160 0.590 4.222 1.00 85.75 116 SER A N 1
ATOM 852 C CA . SER A 1 116 ? -9.097 0.542 5.338 1.00 85.75 116 SER A CA 1
ATOM 853 C C . SER A 1 116 ? -8.454 0.373 6.720 1.00 85.75 116 SER A C 1
ATOM 855 O O . SER A 1 116 ? -9.172 0.029 7.644 1.00 85.75 116 SER A O 1
ATOM 857 N N . THR A 1 117 ? -7.159 0.624 6.929 1.00 86.81 117 THR A N 1
ATOM 858 C CA . THR A 1 117 ? -6.512 0.480 8.249 1.00 86.81 117 THR A CA 1
ATOM 859 C C . THR A 1 117 ? -7.126 1.413 9.304 1.00 86.81 117 THR A C 1
ATOM 861 O O . THR A 1 117 ? -7.434 0.945 10.401 1.00 86.81 117 THR A O 1
ATOM 864 N N . ASN A 1 118 ? -7.385 2.689 8.995 1.00 91.69 118 ASN A N 1
ATOM 865 C CA . ASN A 1 118 ? -8.110 3.634 9.857 1.00 91.69 118 ASN A CA 1
ATOM 866 C C . ASN A 1 118 ? -9.584 3.253 10.044 1.00 91.69 118 ASN A C 1
ATOM 868 O O . ASN A 1 118 ? -10.167 3.543 11.082 1.00 91.69 118 ASN A O 1
ATOM 872 N N . TYR A 1 119 ? -10.214 2.603 9.069 1.00 94.88 119 TYR A N 1
ATOM 873 C CA . TYR A 1 119 ? -11.569 2.082 9.250 1.00 94.88 119 TYR A CA 1
ATOM 874 C C . TYR A 1 119 ? -11.578 0.845 10.162 1.00 94.88 119 TYR A C 1
ATOM 876 O O . TYR A 1 119 ? -12.314 0.781 11.146 1.00 94.88 119 TYR A O 1
ATOM 884 N N . CYS A 1 120 ? -10.723 -0.127 9.862 1.00 94.88 120 CYS A N 1
ATOM 885 C CA . CYS A 1 120 ? -10.618 -1.394 10.559 1.00 94.88 120 CYS A CA 1
ATOM 886 C C . CYS A 1 120 ? -10.127 -1.215 11.986 1.00 94.88 120 CYS A C 1
ATOM 888 O O . CYS A 1 120 ? -10.609 -1.921 12.867 1.00 94.88 120 CYS A O 1
ATOM 890 N N . ASN A 1 121 ? -9.252 -0.240 12.253 1.00 95.31 121 ASN A N 1
ATOM 891 C CA . ASN A 1 121 ? -8.831 0.026 13.621 1.00 95.31 121 ASN A CA 1
ATOM 892 C C . ASN A 1 121 ? -9.943 0.592 14.517 1.00 95.31 121 ASN A C 1
ATOM 894 O O . ASN A 1 121 ? -9.921 0.373 15.725 1.00 95.31 121 ASN A O 1
ATOM 898 N N . LEU A 1 122 ? -10.953 1.239 13.932 1.00 97.44 122 LEU A N 1
ATOM 899 C CA . LEU A 1 122 ? -12.169 1.619 14.642 1.00 97.44 122 LEU A CA 1
ATOM 900 C C . LEU A 1 122 ? -13.112 0.424 14.758 1.00 97.44 122 LEU A C 1
ATOM 902 O O . LEU A 1 122 ? -13.518 0.062 15.861 1.00 97.44 122 LEU A O 1
ATOM 906 N N . ARG A 1 123 ? -13.439 -0.213 13.627 1.00 95.69 123 ARG A N 1
ATOM 907 C CA . ARG A 1 123 ? -14.407 -1.317 13.575 1.00 95.69 123 ARG A CA 1
ATOM 908 C C . ARG A 1 123 ? -14.025 -2.469 14.490 1.00 95.69 123 ARG A C 1
ATOM 910 O O . ARG A 1 123 ? -14.880 -2.991 15.203 1.00 95.69 123 ARG A O 1
ATOM 917 N N . ASN A 1 124 ? -12.748 -2.834 14.510 1.00 95.12 124 ASN A N 1
ATOM 918 C CA . ASN A 1 124 ? -12.250 -3.946 15.309 1.00 95.12 124 ASN A CA 1
ATOM 919 C C . ASN A 1 124 ? -12.372 -3.702 16.822 1.00 95.12 124 ASN A C 1
ATOM 921 O O . ASN A 1 124 ? -12.176 -4.641 17.587 1.00 95.12 124 ASN A O 1
ATOM 925 N N . LEU A 1 125 ? -12.722 -2.492 17.276 1.00 96.81 125 LEU A N 1
ATOM 926 C CA . LEU A 1 125 ? -12.986 -2.192 18.686 1.00 96.81 125 LEU A CA 1
ATOM 927 C C . LEU A 1 125 ? -14.459 -2.399 19.085 1.00 96.81 125 LEU A C 1
ATOM 929 O O . LEU A 1 125 ? -14.703 -2.777 20.226 1.00 96.81 125 LEU A O 1
ATOM 933 N N . TYR A 1 126 ? -15.427 -2.196 18.179 1.00 95.06 126 TYR A N 1
ATOM 934 C CA . TYR A 1 126 ? -16.874 -2.316 18.469 1.00 95.06 126 TYR A CA 1
ATOM 935 C C . TYR A 1 126 ? -17.601 -3.441 17.719 1.00 95.06 126 TYR A C 1
ATOM 937 O O . TYR A 1 126 ? -18.820 -3.563 17.815 1.00 95.06 126 TYR A O 1
ATOM 945 N N . CYS A 1 127 ? -16.914 -4.239 16.911 1.00 94.44 127 CYS A N 1
ATOM 946 C CA . CYS A 1 127 ? -17.530 -5.403 16.273 1.00 94.44 127 CYS A CA 1
ATOM 947 C C . CYS A 1 127 ? -17.796 -6.525 17.289 1.00 94.44 127 CYS A C 1
ATOM 949 O O . CYS A 1 127 ? -16.952 -6.786 18.150 1.00 94.44 127 CYS A O 1
ATOM 951 N N . GLY A 1 128 ? -18.922 -7.224 17.152 1.00 93.19 128 GLY A N 1
ATOM 952 C CA . GLY A 1 128 ? -19.258 -8.405 17.955 1.00 93.19 128 GLY A CA 1
ATOM 953 C C . GLY A 1 128 ? -18.967 -9.734 17.259 1.00 93.19 128 GLY A C 1
ATOM 954 O O . GLY A 1 128 ? -18.425 -9.783 16.148 1.00 93.19 128 GLY A O 1
ATOM 955 N N . SER A 1 129 ? -19.376 -10.833 17.888 1.00 91.94 129 SER A N 1
ATOM 956 C CA . SER A 1 129 ? -19.201 -12.187 17.345 1.00 91.94 129 SER A CA 1
ATOM 957 C C . SER A 1 129 ? -19.942 -12.396 16.016 1.00 91.94 129 SER A C 1
ATOM 959 O O . SER A 1 129 ? -19.420 -13.053 15.112 1.00 91.94 129 SER A O 1
ATOM 961 N N . ALA A 1 130 ? -21.103 -11.754 15.839 1.00 89.81 130 ALA A N 1
ATOM 962 C CA . ALA A 1 130 ? -21.882 -11.768 14.596 1.00 89.81 130 ALA A CA 1
ATOM 963 C C . ALA A 1 130 ? -21.129 -11.152 13.399 1.00 89.81 130 ALA A C 1
ATOM 965 O O . ALA A 1 130 ? -21.368 -11.519 12.249 1.00 89.81 130 ALA A O 1
ATOM 966 N N . ASP A 1 131 ? -20.190 -10.243 13.671 1.00 86.19 131 ASP A N 1
ATOM 967 C CA . ASP A 1 131 ? -19.309 -9.613 12.688 1.00 86.19 131 ASP A CA 1
ATOM 968 C C . ASP A 1 131 ? -18.023 -10.415 12.425 1.00 86.19 131 ASP A C 1
ATOM 970 O O . ASP A 1 131 ? -17.224 -10.011 11.574 1.00 86.19 131 ASP A O 1
ATOM 974 N N . GLY A 1 132 ? -17.821 -11.529 13.141 1.00 86.94 132 GLY A N 1
ATOM 975 C CA . GLY A 1 132 ? -16.624 -12.371 13.101 1.00 86.94 132 GLY A CA 1
ATOM 976 C C . GLY A 1 132 ? -15.534 -11.988 14.108 1.00 86.94 132 GLY A C 1
ATOM 977 O O . GLY A 1 132 ? -14.431 -12.526 14.018 1.00 86.94 132 GLY A O 1
ATOM 978 N N . CYS A 1 133 ? -15.802 -11.066 15.040 1.00 90.31 133 CYS A N 1
ATOM 979 C CA . CYS A 1 133 ? -14.817 -10.627 16.030 1.00 90.31 133 CYS A CA 1
ATOM 980 C C . CYS A 1 133 ? -14.755 -11.536 17.258 1.00 90.31 133 CYS A C 1
ATOM 982 O O . CYS A 1 133 ? -15.757 -12.091 17.703 1.00 90.31 133 CYS A O 1
ATOM 984 N N . VAL A 1 134 ? -13.558 -11.640 17.840 1.00 88.75 134 VAL A N 1
ATOM 985 C CA . VAL A 1 134 ? -13.363 -12.262 19.152 1.00 88.75 134 VAL A CA 1
ATOM 986 C C . VAL A 1 134 ? -13.731 -11.248 20.232 1.00 88.75 134 VAL A C 1
ATOM 988 O O . VAL A 1 134 ? -13.139 -10.170 20.299 1.00 88.75 134 VAL A O 1
ATOM 991 N N . THR A 1 135 ? -14.702 -11.606 21.065 1.00 92.25 135 THR A N 1
ATOM 992 C CA . THR A 1 135 ? -15.195 -10.804 22.190 1.00 92.25 135 THR A CA 1
ATOM 993 C C . THR A 1 135 ? -14.341 -11.036 23.429 1.00 92.25 135 THR A C 1
ATOM 995 O O . THR A 1 135 ? -13.973 -12.180 23.707 1.00 92.25 135 THR A O 1
ATOM 998 N N . VAL A 1 136 ? -14.062 -9.988 24.203 1.00 94.19 136 VAL A N 1
ATOM 999 C CA . VAL A 1 136 ? -13.243 -10.097 25.423 1.00 94.19 136 VAL A CA 1
ATOM 1000 C C . VAL A 1 136 ? -14.100 -10.100 26.690 1.00 94.19 136 VAL A C 1
ATOM 1002 O O . VAL A 1 136 ? -13.868 -10.906 27.588 1.00 94.19 136 VAL A O 1
ATOM 1005 N N . LYS A 1 137 ? -15.088 -9.210 26.775 1.00 95.56 137 LYS A N 1
ATOM 1006 C CA . LYS A 1 137 ? -15.906 -8.958 27.965 1.00 95.56 137 LYS A CA 1
ATOM 1007 C C . LYS A 1 137 ? -17.405 -8.896 27.662 1.00 95.56 137 LYS A C 1
ATOM 1009 O O . LYS A 1 137 ? -18.171 -9.534 28.379 1.00 95.56 137 LYS A O 1
ATOM 1014 N N . HIS A 1 138 ? -17.820 -8.156 26.636 1.00 95.44 138 HIS A N 1
ATOM 1015 C CA . HIS A 1 138 ? -19.228 -8.030 26.241 1.00 95.44 138 HIS A CA 1
ATOM 1016 C C . HIS A 1 138 ? -19.389 -8.321 24.747 1.00 95.44 138 HIS A C 1
ATOM 1018 O O . HIS A 1 138 ? -18.598 -7.851 23.932 1.00 95.44 138 HIS A O 1
ATOM 1024 N N . ASP A 1 139 ? -20.421 -9.090 24.399 1.00 96.81 139 ASP A N 1
ATOM 1025 C CA . ASP A 1 139 ? -20.819 -9.334 23.013 1.00 96.81 139 ASP A CA 1
ATOM 1026 C C . ASP A 1 139 ? -22.112 -8.579 22.705 1.00 96.81 139 ASP A C 1
ATOM 1028 O O . ASP A 1 139 ? -23.028 -8.545 23.529 1.00 96.81 139 ASP A O 1
ATOM 1032 N N . PHE A 1 140 ? -22.172 -7.966 21.530 1.00 96.00 140 PHE A N 1
ATOM 1033 C CA . PHE A 1 140 ? -23.304 -7.175 21.058 1.00 96.00 140 PHE A CA 1
ATOM 1034 C C . PHE A 1 140 ? -23.274 -7.074 19.533 1.00 96.00 140 PHE A C 1
ATOM 1036 O O . PHE A 1 140 ? -22.249 -7.307 18.894 1.00 96.00 140 PHE A O 1
ATOM 1043 N N . THR A 1 141 ? -24.410 -6.731 18.932 1.00 94.94 141 THR A N 1
ATOM 1044 C CA . THR A 1 141 ? -24.481 -6.477 17.487 1.00 94.94 141 THR A CA 1
ATOM 1045 C C . THR A 1 141 ? -24.318 -4.994 17.202 1.00 94.94 141 THR A C 1
ATOM 1047 O O . THR A 1 141 ? -24.714 -4.160 18.016 1.00 94.94 141 THR A O 1
ATOM 1050 N N . THR A 1 142 ? -23.737 -4.669 16.048 1.00 93.69 142 THR A N 1
ATOM 1051 C CA . THR A 1 142 ? -23.486 -3.283 15.656 1.00 93.69 142 THR A CA 1
ATOM 1052 C C . THR A 1 142 ? -23.950 -3.038 14.224 1.00 93.69 142 THR A C 1
ATOM 1054 O O . THR A 1 142 ? -23.649 -3.814 13.316 1.00 93.69 142 THR A O 1
ATOM 1057 N N . GLU A 1 143 ? -24.656 -1.931 14.009 1.00 92.31 143 GLU A N 1
ATOM 1058 C CA . GLU A 1 143 ? -25.055 -1.437 12.693 1.00 92.31 143 GLU A CA 1
ATOM 1059 C C . GLU A 1 143 ? -24.248 -0.183 12.340 1.00 92.31 143 GLU A C 1
ATOM 1061 O O . GLU A 1 143 ? -24.289 0.821 13.047 1.00 92.31 143 GLU A O 1
ATOM 1066 N N . GLU A 1 144 ? -23.503 -0.223 11.236 1.00 89.69 144 GLU A N 1
ATOM 1067 C CA . GLU A 1 144 ? -22.738 0.925 10.740 1.00 89.69 144 GLU A CA 1
ATOM 1068 C C . GLU A 1 144 ? -23.623 1.779 9.828 1.00 89.69 144 GLU A C 1
ATOM 1070 O O . GLU A 1 144 ? -23.995 1.365 8.732 1.00 89.69 144 GLU A O 1
ATOM 1075 N N . GLN A 1 145 ? -23.944 2.991 10.272 1.00 84.00 145 GLN A N 1
ATOM 1076 C CA . GLN A 1 145 ? -24.817 3.917 9.551 1.00 84.00 145 GLN A CA 1
ATOM 1077 C C . GLN A 1 145 ? -24.060 4.712 8.484 1.00 84.00 145 GLN A C 1
ATOM 1079 O O . GLN A 1 145 ? -24.582 4.970 7.399 1.00 84.00 145 GLN A O 1
ATOM 1084 N N . ARG A 1 146 ? -22.828 5.140 8.790 1.00 80.38 146 ARG A N 1
ATOM 1085 C CA . ARG A 1 146 ? -21.974 5.893 7.859 1.00 80.38 146 ARG A CA 1
ATOM 1086 C C . ARG A 1 146 ? -20.513 5.529 8.037 1.00 80.38 146 ARG A C 1
ATOM 1088 O O . ARG A 1 146 ? -20.004 5.556 9.150 1.00 80.38 146 ARG A O 1
ATOM 1095 N N . ILE A 1 147 ? -19.835 5.293 6.918 1.00 87.06 147 ILE A N 1
ATOM 1096 C CA . ILE A 1 147 ? -18.386 5.109 6.834 1.00 87.06 147 ILE A CA 1
ATOM 1097 C C . ILE A 1 147 ? -17.872 6.174 5.867 1.00 87.06 147 ILE A C 1
ATOM 1099 O O . ILE A 1 147 ? -18.297 6.238 4.715 1.00 87.06 147 ILE A O 1
ATOM 1103 N N . MET A 1 148 ? -17.009 7.056 6.354 1.00 83.25 148 MET A N 1
ATOM 1104 C CA . MET A 1 148 ? -16.530 8.233 5.632 1.00 83.25 148 MET A CA 1
ATOM 1105 C C . MET A 1 148 ? -14.996 8.241 5.653 1.00 83.25 148 MET A C 1
ATOM 1107 O O . MET A 1 148 ? -14.400 8.910 6.505 1.00 83.25 148 MET A O 1
ATOM 1111 N N . PRO A 1 149 ? -14.347 7.467 4.766 1.00 75.06 149 PRO A N 1
ATOM 1112 C CA . PRO A 1 149 ? -12.901 7.504 4.610 1.00 75.06 149 PRO A CA 1
ATOM 1113 C C . PRO A 1 149 ? -12.458 8.824 3.960 1.00 75.06 149 PRO A C 1
ATOM 1115 O O . PRO A 1 149 ? -13.204 9.441 3.192 1.00 75.06 149 PRO A O 1
ATOM 1118 N N . SER A 1 150 ? -11.237 9.266 4.254 1.00 68.88 150 SER A N 1
ATOM 1119 C CA . SER A 1 150 ? -10.584 10.359 3.534 1.00 68.88 150 SER A CA 1
ATOM 1120 C C . SER A 1 150 ? -10.329 9.981 2.076 1.00 68.88 150 SER A C 1
ATOM 1122 O O . SER A 1 150 ? -10.349 8.810 1.695 1.00 68.88 150 SER A O 1
ATOM 1124 N N . PHE A 1 151 ? -10.042 10.975 1.238 1.00 49.72 151 PHE A N 1
ATOM 1125 C CA . PHE A 1 151 ? -9.689 10.733 -0.159 1.00 49.72 151 PHE A CA 1
ATOM 1126 C C . PHE A 1 151 ? -8.504 9.755 -0.268 1.00 49.72 151 PHE A C 1
ATOM 1128 O O . PHE A 1 151 ? -7.448 10.012 0.303 1.00 49.72 151 PHE A O 1
ATOM 1135 N N . GLY A 1 152 ? -8.703 8.638 -0.979 1.00 54.88 152 GLY A N 1
ATOM 1136 C CA . GLY A 1 152 ? -7.714 7.565 -1.152 1.00 54.88 152 GLY A CA 1
ATOM 1137 C C . GLY A 1 152 ? -7.690 6.497 -0.045 1.00 54.88 152 GLY A C 1
ATOM 1138 O O . GLY A 1 152 ? -7.112 5.428 -0.255 1.00 54.88 152 GLY A O 1
ATOM 1139 N N . ALA A 1 153 ? -8.357 6.723 1.092 1.00 67.25 153 ALA A N 1
ATOM 1140 C CA . ALA A 1 153 ? -8.514 5.721 2.145 1.00 67.25 153 ALA A CA 1
ATOM 1141 C C . ALA A 1 153 ? -9.640 4.720 1.824 1.00 67.25 153 ALA A C 1
ATOM 1143 O O . ALA A 1 153 ? -10.587 5.015 1.093 1.00 67.25 153 ALA A O 1
ATOM 1144 N N . GLY A 1 154 ? -9.507 3.504 2.356 1.00 70.25 154 GLY A N 1
ATOM 1145 C CA . GLY A 1 154 ? -10.475 2.423 2.166 1.00 70.25 154 GLY A CA 1
ATOM 1146 C C . GLY A 1 154 ? -11.528 2.382 3.274 1.00 70.25 154 GLY A C 1
ATOM 1147 O O . GLY A 1 154 ? -11.305 2.886 4.369 1.00 70.25 154 GLY A O 1
ATOM 1148 N N . GLY A 1 155 ? -12.666 1.748 2.995 1.00 82.06 155 GLY A N 1
ATOM 1149 C CA . GLY A 1 155 ? -13.732 1.475 3.967 1.00 82.06 155 GLY A CA 1
ATOM 1150 C C . GLY A 1 155 ? -14.299 0.062 3.817 1.00 82.06 155 GLY A C 1
ATOM 1151 O O . GLY A 1 155 ? -15.497 -0.144 3.993 1.00 82.06 155 GLY A O 1
ATOM 1152 N N . ASP A 1 156 ? -13.472 -0.901 3.393 1.00 83.75 156 ASP A N 1
ATOM 1153 C CA . ASP A 1 156 ? -13.917 -2.271 3.124 1.00 83.75 156 ASP A CA 1
ATOM 1154 C C . ASP A 1 156 ? -13.990 -3.103 4.411 1.00 83.75 156 ASP A C 1
ATOM 1156 O O . ASP A 1 156 ? -12.981 -3.501 4.993 1.00 83.75 156 ASP A O 1
ATOM 1160 N N . LYS A 1 157 ? -15.217 -3.433 4.818 1.00 84.94 157 LYS A N 1
ATOM 1161 C CA . LYS A 1 1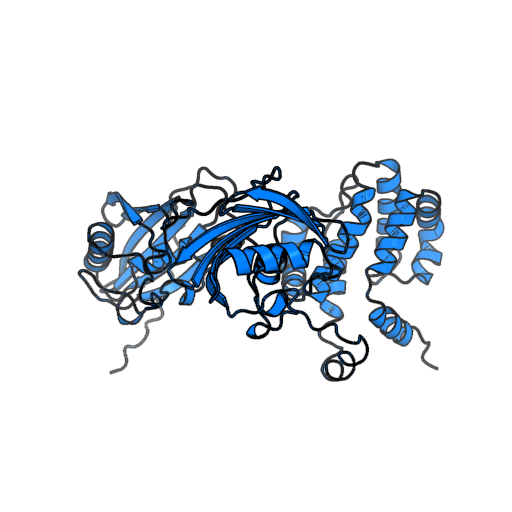57 ? -15.532 -4.263 5.990 1.00 84.94 157 LYS A CA 1
ATOM 1162 C C . LYS A 1 157 ? -14.873 -5.639 5.944 1.00 84.94 157 LYS A C 1
ATOM 1164 O O . LYS A 1 157 ? -14.504 -6.176 6.992 1.00 84.94 157 LYS A O 1
ATOM 1169 N N . LYS A 1 158 ? -14.684 -6.205 4.749 1.00 83.88 158 LYS A N 1
ATOM 1170 C CA . LYS A 1 158 ? -14.067 -7.527 4.570 1.00 83.88 158 LYS A CA 1
ATOM 1171 C C . LYS A 1 158 ? -12.563 -7.515 4.821 1.00 83.88 158 LYS A C 1
ATOM 1173 O O . LYS A 1 158 ? -12.006 -8.571 5.101 1.00 83.88 158 LYS A O 1
ATOM 1178 N N . ALA A 1 159 ? -11.921 -6.349 4.767 1.00 83.19 159 ALA A N 1
ATOM 1179 C CA . ALA A 1 159 ? -10.492 -6.223 5.023 1.00 83.19 159 ALA A CA 1
ATOM 1180 C C . ALA A 1 159 ? -10.142 -6.310 6.521 1.00 83.19 159 ALA A C 1
ATOM 1182 O O . ALA A 1 159 ? -8.997 -6.592 6.859 1.00 83.19 159 ALA A O 1
ATOM 1183 N N . CYS A 1 160 ? -11.098 -6.082 7.429 1.00 87.50 160 CYS A N 1
ATOM 1184 C CA . CYS A 1 160 ? -10.788 -5.850 8.847 1.00 87.50 160 CYS A CA 1
ATOM 1185 C C . CYS A 1 160 ? -10.565 -7.105 9.686 1.00 87.50 160 CYS A C 1
ATOM 1187 O O . CYS A 1 160 ? -9.857 -7.043 10.687 1.00 87.50 160 CYS A O 1
ATOM 1189 N N . ILE A 1 161 ? -11.169 -8.223 9.288 1.00 85.12 161 ILE A N 1
ATOM 1190 C CA . ILE A 1 161 ? -10.999 -9.512 9.956 1.00 85.12 161 ILE A CA 1
ATOM 1191 C C . ILE A 1 161 ? -10.437 -10.467 8.922 1.00 85.12 161 ILE A C 1
ATOM 1193 O O . ILE A 1 161 ? -11.173 -11.185 8.239 1.00 85.12 161 ILE A O 1
ATOM 1197 N N . VAL A 1 162 ? -9.118 -10.441 8.774 1.00 70.62 162 VAL A N 1
ATOM 1198 C CA . VAL A 1 162 ? -8.445 -11.469 7.998 1.00 70.62 162 VAL A CA 1
ATOM 1199 C C . VAL A 1 162 ? -8.313 -12.680 8.910 1.00 70.62 162 VAL A C 1
ATOM 1201 O O . VAL A 1 162 ? -7.772 -12.592 10.009 1.00 70.62 162 VAL A O 1
ATOM 1204 N N . LYS A 1 163 ? -8.864 -13.828 8.494 1.00 53.75 163 LYS A N 1
ATOM 1205 C CA . LYS A 1 163 ? -8.517 -15.087 9.158 1.00 53.75 163 LYS A CA 1
ATOM 1206 C C . LYS A 1 163 ? -7.005 -15.185 9.073 1.00 53.75 163 LYS A C 1
ATOM 1208 O O . LYS A 1 163 ? -6.486 -15.201 7.954 1.00 53.75 163 LYS A O 1
ATOM 1213 N N . GLU A 1 164 ? -6.323 -15.238 10.219 1.00 46.84 164 GLU A N 1
ATOM 1214 C CA . GLU A 1 164 ? -4.937 -15.684 10.239 1.00 46.84 164 GLU A CA 1
ATOM 1215 C C . GLU A 1 164 ? -4.915 -16.960 9.413 1.00 46.84 164 GLU A C 1
ATOM 1217 O O . GLU A 1 164 ? -5.617 -17.935 9.706 1.00 46.84 164 GLU A O 1
ATOM 1222 N N . SER A 1 165 ? -4.229 -16.894 8.275 1.00 35.84 165 SER A N 1
ATOM 1223 C CA . SER A 1 165 ? -4.048 -18.069 7.454 1.00 35.84 165 SER A CA 1
ATOM 1224 C C . SER A 1 165 ? -3.281 -19.018 8.349 1.00 35.84 165 SER A C 1
ATOM 1226 O O . SER A 1 165 ? -2.104 -18.782 8.600 1.00 35.84 165 SER A O 1
ATOM 1228 N N . GLY A 1 166 ? -3.970 -20.037 8.868 1.00 33.72 166 GLY A N 1
ATOM 1229 C CA . GLY A 1 166 ? -3.425 -21.136 9.659 1.00 33.72 166 GLY A CA 1
ATOM 1230 C C . GLY A 1 166 ? -2.477 -21.993 8.827 1.00 33.72 166 GLY A C 1
ATOM 1231 O O . GLY A 1 166 ? -2.642 -23.202 8.713 1.00 33.72 166 GLY A O 1
ATOM 1232 N N . THR A 1 167 ? -1.500 -21.348 8.204 1.00 31.66 167 THR A N 1
ATOM 1233 C CA . THR A 1 167 ? -0.278 -21.965 7.749 1.00 31.66 167 THR A CA 1
ATOM 1234 C C . THR A 1 167 ? 0.579 -22.007 8.994 1.00 31.66 167 THR A C 1
ATOM 1236 O O . THR A 1 167 ? 0.977 -20.968 9.513 1.00 31.66 167 THR A O 1
ATOM 1239 N N . THR A 1 168 ? 0.793 -23.212 9.506 1.00 30.91 168 THR A N 1
ATOM 1240 C CA . THR A 1 168 ? 1.845 -23.520 10.469 1.00 30.91 168 THR A CA 1
ATOM 1241 C C . THR A 1 168 ? 3.060 -22.646 10.146 1.00 30.91 168 THR A C 1
ATOM 1243 O O . THR A 1 168 ? 3.508 -22.693 8.994 1.00 30.91 168 THR A O 1
ATOM 1246 N N . PRO A 1 169 ? 3.571 -21.825 11.081 1.00 37.44 169 PRO A N 1
ATOM 1247 C CA . PRO A 1 169 ? 4.786 -21.084 10.817 1.00 37.44 169 PRO A CA 1
ATOM 1248 C C . PRO A 1 169 ? 5.867 -22.131 10.566 1.00 37.44 169 PRO A C 1
ATOM 1250 O O . PRO A 1 169 ? 6.254 -22.858 11.481 1.00 37.44 169 PRO A O 1
ATOM 1253 N N . LEU A 1 170 ? 6.329 -22.249 9.320 1.00 39.16 170 LEU A N 1
ATOM 1254 C CA . LEU A 1 170 ? 7.701 -22.680 9.137 1.00 39.16 170 LEU A CA 1
ATOM 1255 C C . LEU A 1 170 ? 8.513 -21.584 9.811 1.00 39.16 170 LEU A C 1
ATOM 1257 O O . LEU A 1 170 ? 8.402 -20.412 9.449 1.00 39.16 170 LEU A O 1
ATOM 1261 N N . THR A 1 171 ? 9.250 -21.957 10.847 1.00 35.91 171 THR A N 1
ATOM 1262 C CA . THR A 1 171 ? 10.232 -21.104 11.501 1.00 35.91 171 THR A CA 1
ATOM 1263 C C . THR A 1 171 ? 11.321 -20.810 10.470 1.00 35.91 171 THR A C 1
ATOM 1265 O O . THR A 1 171 ? 12.314 -21.521 10.393 1.00 35.91 171 THR A O 1
ATOM 1268 N N . LEU A 1 172 ? 11.075 -19.833 9.596 1.00 46.12 172 LEU A N 1
ATOM 1269 C CA . LEU A 1 172 ? 12.017 -19.392 8.577 1.00 46.12 172 LEU A CA 1
ATOM 1270 C C . LEU A 1 172 ? 13.199 -18.723 9.280 1.00 46.12 172 LEU A C 1
ATOM 1272 O O . LEU A 1 172 ? 13.012 -17.874 10.159 1.00 46.12 172 LEU A O 1
ATOM 1276 N N . GLY A 1 173 ? 14.408 -19.130 8.909 1.00 44.97 173 GLY A N 1
ATOM 1277 C CA . GLY A 1 173 ? 15.653 -18.550 9.371 1.00 44.97 173 GLY A CA 1
ATOM 1278 C C . GLY A 1 173 ? 15.718 -17.039 9.175 1.00 44.97 173 GLY A C 1
ATOM 1279 O O . GLY A 1 173 ? 15.083 -16.425 8.319 1.00 44.97 173 GLY A O 1
ATOM 1280 N N . THR A 1 174 ? 16.520 -16.436 10.039 1.00 45.09 174 THR A N 1
ATOM 1281 C CA . THR A 1 174 ? 16.567 -15.027 10.432 1.00 45.09 174 THR A CA 1
ATOM 1282 C C . THR A 1 174 ? 17.167 -14.061 9.397 1.00 45.09 174 THR A C 1
ATOM 1284 O O . THR A 1 174 ? 17.864 -13.118 9.783 1.00 45.09 174 THR A O 1
ATOM 1287 N N . ALA A 1 175 ? 16.952 -14.245 8.093 1.00 55.31 175 ALA A N 1
ATOM 1288 C CA . ALA A 1 175 ? 17.362 -13.226 7.123 1.00 55.31 175 ALA A CA 1
ATOM 1289 C C . ALA A 1 175 ? 16.374 -12.055 7.152 1.00 55.31 175 ALA A C 1
ATOM 1291 O O . ALA A 1 175 ? 15.308 -12.106 6.552 1.00 55.31 175 ALA A O 1
ATOM 1292 N N . ALA A 1 176 ? 16.726 -10.977 7.854 1.00 62.97 176 ALA A N 1
ATOM 1293 C CA . ALA A 1 176 ? 15.939 -9.749 7.841 1.00 62.97 176 ALA A CA 1
ATOM 1294 C C . ALA A 1 176 ? 15.767 -9.219 6.404 1.00 62.97 176 ALA A C 1
ATOM 1296 O O . ALA A 1 176 ? 16.702 -9.256 5.599 1.00 62.97 176 ALA A O 1
ATOM 1297 N N . MET A 1 177 ? 14.575 -8.707 6.097 1.00 85.31 177 MET A N 1
ATOM 1298 C CA . MET A 1 177 ? 14.280 -8.081 4.813 1.00 85.31 177 MET A CA 1
ATOM 1299 C C . MET A 1 177 ? 15.181 -6.861 4.590 1.00 85.31 177 MET A C 1
ATOM 1301 O O . MET A 1 177 ? 15.253 -5.968 5.438 1.00 85.31 177 MET A O 1
ATOM 1305 N N . LYS A 1 178 ? 15.882 -6.834 3.453 1.00 91.75 178 LYS A N 1
ATOM 1306 C CA . LYS A 1 178 ? 16.745 -5.725 3.034 1.00 91.75 178 LYS A CA 1
ATOM 1307 C C . LYS A 1 178 ? 16.197 -5.106 1.758 1.00 91.75 178 LYS A C 1
ATOM 1309 O O . LYS A 1 178 ? 15.896 -5.826 0.811 1.00 91.75 178 LYS A O 1
ATOM 1314 N N . CYS A 1 179 ? 16.128 -3.781 1.735 1.00 93.50 179 CYS A N 1
ATOM 1315 C CA . CYS A 1 179 ? 15.734 -3.001 0.569 1.00 93.50 179 CYS A CA 1
ATOM 1316 C C . CYS A 1 179 ? 16.905 -2.125 0.090 1.00 93.50 179 CYS A C 1
ATOM 1318 O O . CYS A 1 179 ? 17.679 -1.643 0.925 1.00 93.50 179 CYS A O 1
ATOM 1320 N N . PRO A 1 180 ? 17.062 -1.918 -1.229 1.00 93.44 180 PRO A N 1
ATOM 1321 C CA . PRO A 1 180 ? 18.195 -1.187 -1.808 1.00 93.44 180 PRO A CA 1
ATOM 1322 C C . PRO A 1 180 ? 18.178 0.328 -1.536 1.00 93.44 180 PRO A C 1
ATOM 1324 O O . PRO A 1 180 ? 19.169 1.018 -1.799 1.00 93.44 180 PRO A O 1
ATOM 1327 N N . GLY A 1 181 ? 17.065 0.850 -1.032 1.00 88.69 181 GLY A N 1
ATOM 1328 C CA . GLY A 1 181 ? 16.759 2.262 -0.913 1.00 88.69 181 GLY A CA 1
ATOM 1329 C C . GLY A 1 181 ? 16.399 2.895 -2.259 1.00 88.69 181 GLY A C 1
ATOM 1330 O O . GLY A 1 181 ? 16.861 2.500 -3.338 1.00 88.69 181 GLY A O 1
ATOM 1331 N N . SER A 1 182 ? 15.635 3.982 -2.188 1.00 82.62 182 SER A N 1
ATOM 1332 C CA . SER A 1 182 ? 15.422 4.892 -3.310 1.00 82.62 182 SER A CA 1
ATOM 1333 C C . SER A 1 182 ? 15.867 6.304 -2.963 1.00 82.62 182 SER A C 1
ATOM 1335 O O . SER A 1 182 ? 15.716 6.777 -1.838 1.00 82.62 182 SER A O 1
ATOM 1337 N N . LYS A 1 183 ? 16.398 7.007 -3.967 1.00 74.31 183 LYS A N 1
ATOM 1338 C CA . LYS A 1 183 ? 16.623 8.456 -3.885 1.00 74.31 183 LYS A CA 1
ATOM 1339 C C . LYS A 1 183 ? 15.333 9.254 -4.102 1.00 74.31 183 LYS A C 1
ATOM 1341 O O . LYS A 1 183 ? 15.316 10.449 -3.826 1.00 74.31 183 LYS A O 1
ATOM 1346 N N . SER A 1 184 ? 14.279 8.617 -4.617 1.00 56.62 184 SER A N 1
ATOM 1347 C CA . SER A 1 184 ? 12.976 9.247 -4.802 1.00 56.62 184 SER A CA 1
ATOM 1348 C C . SER A 1 184 ? 12.169 9.162 -3.514 1.00 56.62 184 SER A C 1
ATOM 1350 O O . SER A 1 184 ? 11.954 8.076 -2.979 1.00 56.62 184 SER A O 1
ATOM 1352 N N . TRP A 1 185 ? 11.682 10.305 -3.033 1.00 43.09 185 TRP A N 1
ATOM 1353 C CA . TRP A 1 185 ? 10.890 10.369 -1.802 1.00 43.09 185 TRP A CA 1
ATOM 1354 C C . TRP A 1 185 ? 9.567 9.590 -1.910 1.00 43.09 185 TRP A C 1
ATOM 1356 O O . TRP A 1 185 ? 9.151 8.946 -0.952 1.00 43.09 185 TRP A O 1
ATOM 1366 N N . ILE A 1 186 ? 8.940 9.590 -3.087 1.00 51.97 186 ILE A N 1
ATOM 1367 C CA . ILE A 1 186 ? 7.754 8.783 -3.394 1.00 51.97 186 ILE A CA 1
ATOM 1368 C C . ILE A 1 186 ? 8.127 7.858 -4.546 1.00 51.97 186 ILE A C 1
ATOM 1370 O O . ILE A 1 186 ? 8.561 8.331 -5.597 1.00 51.97 186 ILE A O 1
ATOM 1374 N N . HIS A 1 187 ? 8.010 6.554 -4.350 1.00 70.12 187 HIS A N 1
ATOM 1375 C CA . HIS A 1 187 ? 8.319 5.560 -5.367 1.00 70.12 187 HIS A CA 1
ATOM 1376 C C . HIS A 1 187 ? 7.507 4.289 -5.131 1.00 70.12 187 HIS A C 1
ATOM 1378 O O . HIS A 1 187 ? 7.135 3.979 -3.998 1.00 70.12 187 HIS A O 1
ATOM 1384 N N . ALA A 1 188 ? 7.260 3.555 -6.210 1.00 76.94 188 ALA A N 1
ATOM 1385 C CA . ALA A 1 188 ? 6.692 2.229 -6.144 1.00 76.94 188 ALA A CA 1
ATOM 1386 C C . ALA A 1 188 ? 7.747 1.228 -5.655 1.00 76.94 188 ALA A C 1
ATOM 1388 O O . ALA A 1 188 ? 8.903 1.268 -6.095 1.00 76.94 188 ALA A O 1
ATOM 1389 N N . SER A 1 189 ? 7.346 0.325 -4.769 1.00 83.38 189 SER A N 1
ATOM 1390 C CA . SER A 1 189 ? 8.164 -0.775 -4.283 1.00 83.38 189 SER A CA 1
ATOM 1391 C C . SER A 1 189 ? 7.338 -2.036 -4.051 1.00 83.38 189 SER A C 1
ATOM 1393 O O . SER A 1 189 ? 6.107 -2.004 -4.068 1.00 83.38 189 SER A O 1
ATOM 1395 N N . ALA A 1 190 ? 8.016 -3.164 -3.873 1.00 90.94 190 ALA A N 1
ATOM 1396 C CA . ALA A 1 190 ? 7.402 -4.405 -3.429 1.00 90.94 190 ALA A CA 1
ATOM 1397 C C . ALA A 1 190 ? 8.377 -5.214 -2.583 1.00 90.94 190 ALA A C 1
ATOM 1399 O O . ALA A 1 190 ? 9.551 -5.329 -2.932 1.00 90.94 190 ALA A O 1
ATOM 1400 N N . GLU A 1 191 ? 7.862 -5.796 -1.509 1.00 93.50 191 GLU A N 1
ATOM 1401 C CA . GLU A 1 191 ? 8.534 -6.745 -0.629 1.00 93.50 191 GLU A CA 1
ATOM 1402 C C . GLU A 1 191 ? 7.903 -8.136 -0.820 1.00 93.50 191 GLU A C 1
ATOM 1404 O O . GLU A 1 191 ? 6.678 -8.268 -0.895 1.00 93.50 191 GLU A O 1
ATOM 1409 N N . VAL A 1 192 ? 8.720 -9.187 -0.911 1.00 93.12 192 VAL A N 1
ATOM 1410 C CA . VAL A 1 192 ? 8.250 -10.574 -1.030 1.00 93.12 192 VAL A CA 1
ATOM 1411 C C . VAL A 1 192 ? 9.029 -11.494 -0.100 1.00 93.12 192 VAL A C 1
ATOM 1413 O O . VAL A 1 192 ? 10.252 -11.406 -0.010 1.00 93.12 192 VAL A O 1
ATOM 1416 N N . GLU A 1 193 ? 8.303 -12.409 0.536 1.00 92.50 193 GLU A N 1
ATOM 1417 C CA . GLU A 1 193 ? 8.851 -13.581 1.217 1.00 92.50 193 GLU A CA 1
ATOM 1418 C C . GLU A 1 193 ? 8.369 -14.833 0.474 1.00 92.50 193 GLU A C 1
ATOM 1420 O O . GLU A 1 193 ? 7.165 -15.012 0.240 1.00 92.50 193 GLU A O 1
ATOM 1425 N N . ALA A 1 194 ? 9.303 -15.688 0.068 1.00 94.12 194 ALA A N 1
ATOM 1426 C CA . ALA A 1 194 ? 9.018 -16.914 -0.663 1.00 94.12 194 ALA A CA 1
ATOM 1427 C C . ALA A 1 194 ? 9.918 -18.068 -0.213 1.00 94.12 194 ALA A C 1
ATOM 1429 O O . ALA A 1 194 ? 11.009 -17.868 0.312 1.00 94.12 194 ALA A O 1
ATOM 1430 N N . VAL A 1 195 ? 9.462 -19.294 -0.456 1.00 94.81 195 VAL A N 1
ATOM 1431 C CA . VAL A 1 195 ? 10.240 -20.520 -0.266 1.00 94.81 195 VAL A CA 1
ATOM 1432 C C . VAL A 1 195 ? 10.314 -21.256 -1.594 1.00 94.81 195 VAL A C 1
ATOM 1434 O O . VAL A 1 195 ? 9.283 -21.506 -2.225 1.00 94.81 195 VAL A O 1
ATOM 1437 N N . ALA A 1 196 ? 11.527 -21.593 -2.016 1.00 96.06 196 ALA A N 1
ATOM 1438 C CA . ALA A 1 196 ? 11.803 -22.408 -3.187 1.00 96.06 196 ALA A CA 1
ATOM 1439 C C . ALA A 1 196 ? 12.162 -23.836 -2.769 1.00 96.06 196 ALA A C 1
ATOM 1441 O O . ALA A 1 196 ? 12.945 -24.041 -1.839 1.00 96.06 196 ALA A O 1
ATOM 1442 N N . ASP A 1 197 ? 11.623 -24.822 -3.482 1.00 96.12 197 ASP A N 1
ATOM 1443 C CA . ASP A 1 197 ? 11.945 -26.238 -3.281 1.00 96.12 197 ASP A CA 1
ATOM 1444 C C . ASP A 1 197 ? 13.250 -26.618 -4.002 1.00 96.12 197 ASP A C 1
ATOM 1446 O O . ASP A 1 197 ? 13.268 -27.418 -4.935 1.00 96.12 197 ASP A O 1
ATOM 1450 N N . ALA A 1 198 ? 14.334 -25.939 -3.627 1.00 96.06 198 ALA A N 1
ATOM 1451 C CA . ALA A 1 198 ? 15.684 -26.111 -4.152 1.00 96.06 198 ALA A CA 1
ATOM 1452 C C . ALA A 1 198 ? 16.718 -25.531 -3.174 1.00 96.06 198 ALA A C 1
ATOM 1454 O O . ALA A 1 198 ? 16.373 -24.771 -2.264 1.00 96.06 198 ALA A O 1
ATOM 1455 N N . SER A 1 199 ? 18.000 -25.840 -3.388 1.00 97.31 199 SER A N 1
ATOM 1456 C CA . SER A 1 199 ? 19.083 -25.189 -2.646 1.00 97.31 199 SER A CA 1
ATOM 1457 C C . SER A 1 199 ? 19.182 -23.700 -2.998 1.00 97.31 199 SER A C 1
ATOM 1459 O O . SER A 1 199 ? 18.870 -23.290 -4.119 1.00 97.31 199 SER A O 1
ATOM 1461 N N . CYS A 1 200 ? 19.649 -22.867 -2.066 1.00 96.31 200 CYS A N 1
ATOM 1462 C CA . CYS A 1 200 ? 19.843 -21.443 -2.338 1.00 96.31 200 CYS A CA 1
ATOM 1463 C C . CYS A 1 200 ? 20.884 -21.181 -3.430 1.00 96.31 200 CYS A C 1
ATOM 1465 O O . CYS A 1 200 ? 20.758 -20.201 -4.166 1.00 96.31 200 CYS A O 1
ATOM 1467 N N . ASP A 1 201 ? 21.860 -22.076 -3.587 1.00 95.94 201 ASP A N 1
ATOM 1468 C CA . ASP A 1 201 ? 22.833 -22.013 -4.677 1.00 95.94 201 ASP A CA 1
ATOM 1469 C C . ASP A 1 201 ? 22.168 -22.241 -6.041 1.00 95.94 201 ASP A C 1
ATOM 1471 O O . ASP A 1 201 ? 22.437 -21.496 -6.990 1.00 95.94 201 ASP A O 1
ATOM 1475 N N . ASP A 1 202 ? 21.255 -23.213 -6.148 1.00 97.31 202 ASP A N 1
ATOM 1476 C CA . ASP A 1 202 ? 20.502 -23.465 -7.381 1.00 97.31 202 ASP A CA 1
ATOM 1477 C C . ASP A 1 202 ? 19.599 -22.276 -7.727 1.00 97.31 202 ASP A C 1
ATOM 1479 O O . ASP A 1 202 ? 19.646 -21.789 -8.860 1.00 97.31 202 ASP A O 1
ATOM 1483 N N . VAL A 1 203 ? 18.856 -21.750 -6.743 1.00 97.81 203 VAL A N 1
ATOM 1484 C CA . VAL A 1 203 ? 17.983 -20.573 -6.913 1.00 97.81 203 VAL A CA 1
ATOM 1485 C C . VAL A 1 203 ? 18.791 -19.360 -7.372 1.00 97.81 203 VAL A C 1
ATOM 1487 O O . VAL A 1 203 ? 18.475 -18.751 -8.395 1.00 97.81 203 VAL A O 1
ATOM 1490 N N . MET A 1 204 ? 19.873 -19.021 -6.663 1.00 96.75 204 MET A N 1
ATOM 1491 C CA . MET A 1 204 ? 20.710 -17.874 -7.015 1.00 96.75 204 MET A CA 1
ATOM 1492 C C . MET A 1 204 ? 21.373 -18.066 -8.385 1.00 96.75 204 MET A C 1
ATOM 1494 O O . MET A 1 204 ? 21.516 -17.106 -9.146 1.00 96.75 204 MET A O 1
ATOM 1498 N N . SER A 1 205 ? 21.774 -19.292 -8.730 1.00 95.94 205 SER A N 1
ATOM 1499 C CA . SER A 1 205 ? 22.408 -19.556 -10.020 1.00 95.94 205 SER A CA 1
ATOM 1500 C C . SER A 1 205 ? 21.428 -19.500 -11.197 1.00 95.94 205 SER A C 1
ATOM 1502 O O . SER A 1 205 ? 21.822 -19.023 -12.261 1.00 95.94 205 SER A O 1
ATOM 1504 N N . GLU A 1 206 ? 20.163 -19.888 -11.010 1.00 97.44 206 GLU A N 1
ATOM 1505 C CA . GLU A 1 206 ? 19.085 -19.667 -11.984 1.00 97.44 206 GLU A CA 1
ATOM 1506 C C . GLU A 1 206 ? 18.815 -18.175 -12.189 1.00 97.44 206 GLU A C 1
ATOM 1508 O O . GLU A 1 206 ? 18.754 -17.702 -13.325 1.00 97.44 206 GLU A O 1
ATOM 1513 N N . MET A 1 207 ? 18.725 -17.407 -11.100 1.00 98.12 207 MET A N 1
ATOM 1514 C CA . MET A 1 207 ? 18.520 -15.958 -11.174 1.00 98.12 207 MET A CA 1
ATOM 1515 C C . MET A 1 207 ? 19.653 -15.268 -11.937 1.00 98.12 207 MET A C 1
ATOM 1517 O O . MET A 1 207 ? 19.398 -14.452 -12.821 1.00 98.12 207 MET A O 1
ATOM 1521 N N . ILE A 1 208 ? 20.910 -15.617 -11.644 1.00 96.75 208 ILE A N 1
ATOM 1522 C CA . ILE A 1 208 ? 22.064 -15.087 -12.382 1.00 96.75 208 ILE A CA 1
ATOM 1523 C C . ILE A 1 208 ? 21.981 -15.496 -13.854 1.00 96.75 208 ILE A C 1
ATOM 1525 O O . ILE A 1 208 ? 22.175 -14.644 -14.718 1.00 96.75 208 ILE A O 1
ATOM 1529 N N . ALA A 1 209 ? 21.632 -16.752 -14.151 1.00 96.62 209 ALA A N 1
ATOM 1530 C CA . ALA A 1 209 ? 21.499 -17.226 -15.523 1.00 96.62 209 ALA A CA 1
ATOM 1531 C C . ALA A 1 209 ? 20.435 -16.440 -16.312 1.00 96.62 209 ALA A C 1
ATOM 1533 O O . ALA A 1 209 ? 20.679 -16.095 -17.469 1.00 96.62 209 ALA A O 1
ATOM 1534 N N . ARG A 1 210 ? 19.301 -16.072 -15.701 1.00 96.88 210 ARG A N 1
ATOM 1535 C CA . ARG A 1 210 ? 18.302 -15.173 -16.320 1.00 96.88 210 ARG A CA 1
ATOM 1536 C C . ARG A 1 210 ? 18.872 -13.796 -16.627 1.00 96.88 210 ARG A C 1
ATOM 1538 O O . ARG A 1 210 ? 18.658 -13.270 -17.711 1.00 96.88 210 ARG A O 1
ATOM 1545 N N . VAL A 1 211 ? 19.620 -13.222 -15.691 1.00 95.94 211 VAL A N 1
ATOM 1546 C CA . VAL A 1 211 ? 20.167 -11.865 -15.827 1.00 95.94 211 VAL A CA 1
ATOM 1547 C C . VAL A 1 211 ? 21.310 -11.796 -16.850 1.00 95.94 211 VAL A C 1
ATOM 1549 O O . VAL A 1 211 ? 21.510 -10.751 -17.462 1.00 95.94 211 VAL A O 1
ATOM 1552 N N . THR A 1 212 ? 22.064 -12.883 -17.049 1.00 93.25 212 THR A N 1
ATOM 1553 C CA . THR A 1 212 ? 23.250 -12.904 -17.928 1.00 93.25 212 THR A CA 1
ATOM 1554 C C . THR A 1 212 ? 23.041 -13.600 -19.277 1.00 93.25 212 THR A C 1
ATOM 1556 O O . THR A 1 212 ? 23.993 -13.693 -20.048 1.00 93.25 212 THR A O 1
ATOM 1559 N N . SER A 1 213 ? 21.848 -14.131 -19.559 1.00 91.75 213 SER A N 1
ATOM 1560 C CA . SER A 1 213 ? 21.517 -14.803 -20.827 1.00 91.75 213 SER A CA 1
ATOM 1561 C C . SER A 1 213 ? 20.585 -13.955 -21.702 1.00 91.75 213 SER A C 1
ATOM 1563 O O . SER A 1 213 ? 20.256 -12.819 -21.370 1.00 91.75 213 SER A O 1
ATOM 1565 N N . ASP A 1 214 ? 20.122 -14.521 -22.819 1.00 88.50 214 ASP A N 1
ATOM 1566 C CA . ASP A 1 214 ? 19.134 -13.894 -23.706 1.00 88.50 214 ASP A CA 1
ATOM 1567 C C . ASP A 1 214 ? 17.695 -13.909 -23.154 1.00 88.50 214 ASP A C 1
ATOM 1569 O O . ASP A 1 214 ? 16.764 -13.480 -23.847 1.00 88.50 214 ASP A O 1
ATOM 1573 N N . TRP A 1 215 ? 17.495 -14.389 -21.920 1.00 92.69 215 TRP A N 1
ATOM 1574 C CA . TRP A 1 215 ? 16.199 -14.390 -21.246 1.00 92.69 215 TRP A CA 1
ATOM 1575 C C . TRP A 1 215 ? 15.575 -12.985 -21.226 1.00 92.69 215 TRP A C 1
ATOM 1577 O O . TRP A 1 215 ? 16.250 -11.966 -21.064 1.00 92.69 215 TRP A O 1
ATOM 1587 N N . LYS A 1 216 ? 14.256 -12.927 -21.431 1.00 88.81 216 LYS A N 1
ATOM 1588 C CA . LYS A 1 216 ? 13.496 -11.676 -21.518 1.00 88.81 216 LYS A CA 1
ATOM 1589 C C . LYS A 1 216 ? 12.493 -11.592 -20.388 1.00 88.81 216 LYS A C 1
ATOM 1591 O O . LYS A 1 216 ? 11.783 -12.560 -20.136 1.00 88.81 216 LYS A O 1
ATOM 1596 N N . ASP A 1 217 ? 12.394 -10.407 -19.789 1.00 90.31 217 ASP A N 1
ATOM 1597 C CA . ASP A 1 217 ? 11.370 -10.098 -18.797 1.00 90.31 217 ASP A CA 1
ATOM 1598 C C . ASP A 1 217 ? 9.967 -10.346 -19.378 1.00 90.31 217 ASP A C 1
ATOM 1600 O O . ASP A 1 217 ? 9.544 -9.612 -20.283 1.00 90.31 217 ASP A O 1
ATOM 1604 N N . PRO A 1 218 ? 9.224 -11.342 -18.871 1.00 87.06 218 PRO A N 1
ATOM 1605 C CA . PRO A 1 218 ? 7.914 -11.693 -19.402 1.00 87.06 218 PRO A CA 1
ATOM 1606 C C . PRO A 1 218 ? 6.822 -10.690 -19.015 1.00 87.06 218 PRO A C 1
ATOM 1608 O O . PRO A 1 218 ? 5.702 -10.837 -19.491 1.00 87.06 218 PRO A O 1
ATOM 1611 N N . HIS A 1 219 ? 7.114 -9.690 -18.175 1.00 83.81 219 HIS A N 1
ATOM 1612 C CA . HIS A 1 219 ? 6.142 -8.668 -17.791 1.00 83.81 219 HIS A CA 1
ATOM 1613 C C . HIS A 1 219 ? 6.092 -7.510 -18.799 1.00 83.81 219 HIS A C 1
ATOM 1615 O O . HIS A 1 219 ? 5.036 -7.201 -19.350 1.00 83.81 219 HIS A O 1
ATOM 1621 N N . ASN A 1 220 ? 7.232 -6.856 -19.050 1.00 80.69 220 ASN A N 1
ATOM 1622 C CA . ASN A 1 220 ? 7.295 -5.661 -19.904 1.00 80.69 220 ASN A CA 1
ATOM 1623 C C . ASN A 1 220 ? 8.571 -5.556 -20.760 1.00 80.69 220 ASN A C 1
ATOM 1625 O O . ASN A 1 220 ? 8.884 -4.478 -21.273 1.00 80.69 220 ASN A O 1
ATOM 1629 N N . GLY A 1 221 ? 9.320 -6.653 -20.915 1.00 84.06 221 GLY A N 1
ATOM 1630 C CA . GLY A 1 221 ? 10.547 -6.672 -21.715 1.00 84.06 221 GLY A CA 1
ATOM 1631 C C . GLY A 1 221 ? 11.707 -5.863 -21.122 1.00 84.06 221 GLY A C 1
ATOM 1632 O O . GLY A 1 221 ? 12.600 -5.454 -21.864 1.00 84.06 221 GLY A O 1
ATOM 1633 N N . GLY A 1 222 ? 11.699 -5.599 -19.811 1.00 89.44 222 GLY A N 1
ATOM 1634 C CA . GLY A 1 222 ? 12.818 -4.992 -19.101 1.00 89.44 222 GLY A CA 1
ATOM 1635 C C . GLY A 1 222 ? 14.127 -5.784 -19.202 1.00 89.44 222 GLY A C 1
ATOM 1636 O O . GLY A 1 222 ? 14.155 -6.979 -19.493 1.00 89.44 222 GLY A O 1
ATOM 1637 N N . THR A 1 223 ? 15.237 -5.087 -18.970 1.00 93.69 223 THR A N 1
ATOM 1638 C CA . THR A 1 223 ? 16.590 -5.658 -18.947 1.00 93.69 223 THR A CA 1
ATOM 1639 C C . THR A 1 223 ? 17.147 -5.587 -17.534 1.00 93.69 223 THR A C 1
ATOM 1641 O O . THR A 1 223 ? 17.160 -4.513 -16.929 1.00 93.69 223 THR A O 1
ATOM 1644 N N . TYR A 1 224 ? 17.610 -6.725 -17.020 1.00 96.88 224 TYR A N 1
ATOM 1645 C CA . TYR A 1 224 ? 18.211 -6.842 -15.694 1.00 96.88 224 TYR A CA 1
ATOM 1646 C C . TYR A 1 224 ? 19.737 -6.770 -15.786 1.00 96.88 224 TYR A C 1
ATOM 1648 O O . TYR A 1 224 ? 20.324 -7.141 -16.800 1.00 96.88 224 TYR A O 1
ATOM 1656 N N . SER A 1 225 ? 20.394 -6.336 -14.714 1.00 96.25 225 SER A N 1
ATOM 1657 C CA . SER A 1 225 ? 21.848 -6.446 -14.571 1.00 96.25 225 SER A CA 1
ATOM 1658 C C . SER A 1 225 ? 22.251 -6.655 -13.115 1.00 96.25 225 SER A C 1
ATOM 1660 O O . SER A 1 225 ? 21.629 -6.095 -12.208 1.00 96.25 225 SER A O 1
ATOM 1662 N N . VAL A 1 226 ? 23.320 -7.421 -12.896 1.00 97.12 226 VAL A N 1
ATOM 1663 C CA . VAL A 1 226 ? 23.886 -7.657 -11.562 1.00 97.12 226 VAL A CA 1
ATOM 1664 C C . VAL A 1 226 ? 24.615 -6.406 -11.076 1.00 97.12 226 VAL A C 1
ATOM 1666 O O . VAL A 1 226 ? 25.476 -5.883 -11.778 1.00 97.12 226 VAL A O 1
ATOM 1669 N N . LEU A 1 227 ? 24.275 -5.936 -9.875 1.00 95.06 227 LEU A N 1
ATOM 1670 C CA . LEU A 1 227 ? 24.996 -4.860 -9.190 1.00 95.06 227 LEU A CA 1
ATOM 1671 C C . LEU A 1 227 ? 26.076 -5.426 -8.268 1.00 95.06 227 LEU A C 1
ATOM 1673 O O . LEU A 1 227 ? 27.217 -4.973 -8.297 1.00 95.06 227 LEU A O 1
ATOM 1677 N N . SER A 1 228 ? 25.723 -6.419 -7.454 1.00 94.69 228 SER A N 1
ATOM 1678 C CA . SER A 1 228 ? 26.674 -7.134 -6.605 1.00 94.69 228 SER A CA 1
ATOM 1679 C C . SER A 1 228 ? 26.160 -8.525 -6.247 1.00 94.69 228 SER A C 1
ATOM 1681 O O . SER A 1 228 ? 24.957 -8.790 -6.270 1.00 94.69 228 SER A O 1
ATOM 1683 N N . LYS A 1 229 ? 27.099 -9.414 -5.917 1.00 94.06 229 LYS A N 1
ATOM 1684 C CA . LYS A 1 229 ? 26.849 -10.773 -5.440 1.00 94.06 229 LYS A CA 1
ATOM 1685 C C . LYS A 1 229 ? 27.729 -11.029 -4.220 1.00 94.06 229 LYS A C 1
ATOM 1687 O O . LYS A 1 229 ? 28.938 -10.815 -4.296 1.00 94.06 229 LYS A O 1
ATOM 1692 N N . ALA A 1 230 ? 27.123 -11.501 -3.142 1.00 90.88 230 ALA A N 1
ATOM 1693 C CA . ALA A 1 230 ? 27.796 -11.973 -1.939 1.00 90.88 230 ALA A CA 1
ATOM 1694 C C . ALA A 1 230 ? 27.133 -13.273 -1.454 1.00 90.88 230 ALA A C 1
ATOM 1696 O O . ALA A 1 230 ? 26.086 -13.676 -1.970 1.00 90.88 230 ALA A O 1
ATOM 1697 N N . ASP A 1 231 ? 27.733 -13.935 -0.468 1.00 85.62 231 ASP A N 1
ATOM 1698 C CA . ASP A 1 231 ? 27.154 -15.146 0.113 1.00 85.62 231 ASP A CA 1
ATOM 1699 C C . ASP A 1 231 ? 25.797 -14.820 0.752 1.00 85.62 231 ASP A C 1
ATOM 1701 O O . ASP A 1 231 ? 25.697 -13.977 1.645 1.00 85.62 231 ASP A O 1
ATOM 1705 N N . GLY A 1 232 ? 24.738 -15.460 0.251 1.00 88.62 232 GLY A N 1
ATOM 1706 C CA . GLY A 1 232 ? 23.369 -15.245 0.722 1.00 88.62 232 GLY A CA 1
ATOM 1707 C C . GLY A 1 232 ? 22.741 -13.899 0.336 1.00 88.62 232 GLY A C 1
ATOM 1708 O O . GLY A 1 232 ? 21.657 -13.599 0.832 1.00 88.62 232 GLY A O 1
ATOM 1709 N N . GLU A 1 233 ? 23.356 -13.096 -0.542 1.00 95.12 233 GLU A N 1
ATOM 1710 C CA . GLU A 1 233 ? 22.793 -11.814 -0.993 1.00 95.12 233 GLU A CA 1
ATOM 1711 C C . GLU A 1 233 ? 23.069 -11.534 -2.481 1.00 95.12 233 GLU A C 1
ATOM 1713 O O . GLU A 1 233 ? 24.200 -11.632 -2.964 1.00 95.12 233 GLU A O 1
ATOM 1718 N N . LEU A 1 234 ? 22.031 -11.126 -3.213 1.00 97.31 234 LEU A N 1
ATOM 1719 C CA . LEU A 1 234 ? 22.117 -10.736 -4.619 1.00 97.31 234 LEU A CA 1
ATOM 1720 C C . LEU A 1 234 ? 21.440 -9.380 -4.825 1.00 97.31 234 LEU A C 1
ATOM 1722 O O . LEU A 1 234 ? 20.246 -9.226 -4.572 1.00 97.31 234 LEU A O 1
ATOM 1726 N N . ASN A 1 235 ? 22.198 -8.407 -5.327 1.00 97.81 235 ASN A N 1
ATOM 1727 C CA . ASN A 1 235 ? 21.682 -7.085 -5.661 1.00 97.81 235 ASN A CA 1
ATOM 1728 C C . ASN A 1 235 ? 21.648 -6.912 -7.175 1.00 97.81 235 ASN A C 1
ATOM 1730 O O . ASN A 1 235 ? 22.650 -7.117 -7.866 1.00 97.81 235 ASN A O 1
ATOM 1734 N N . LEU A 1 236 ? 20.498 -6.497 -7.689 1.00 98.19 236 LEU A N 1
ATOM 1735 C CA . LEU A 1 236 ? 20.228 -6.354 -9.113 1.00 98.19 236 LEU A CA 1
ATOM 1736 C C . LEU A 1 236 ? 19.649 -4.967 -9.399 1.00 98.19 236 LEU A C 1
ATOM 1738 O O . LEU A 1 236 ? 19.134 -4.282 -8.516 1.00 98.19 236 LEU A O 1
ATOM 1742 N N . GLN A 1 237 ? 19.678 -4.567 -10.661 1.00 97.25 237 GLN A N 1
ATOM 1743 C CA . GLN A 1 237 ? 18.833 -3.491 -11.170 1.00 97.25 237 GLN A CA 1
ATOM 1744 C C . GLN A 1 237 ? 18.074 -3.973 -12.397 1.00 97.25 237 GLN A C 1
ATOM 1746 O O . GLN A 1 237 ? 18.527 -4.884 -13.092 1.00 97.25 237 GLN A O 1
ATOM 1751 N N . ARG A 1 238 ? 16.948 -3.327 -12.682 1.00 96.75 238 ARG A N 1
ATOM 1752 C CA . ARG A 1 238 ? 16.194 -3.521 -13.911 1.00 96.75 238 ARG A CA 1
ATOM 1753 C C . ARG A 1 238 ? 15.835 -2.181 -14.521 1.00 96.75 238 ARG A C 1
ATOM 1755 O O . ARG A 1 238 ? 15.288 -1.317 -13.843 1.00 96.75 238 ARG A O 1
ATOM 1762 N N . VAL A 1 239 ? 16.062 -2.054 -15.820 1.00 92.69 239 VAL A N 1
ATOM 1763 C CA . VAL A 1 239 ? 15.528 -0.967 -16.640 1.00 92.69 239 VAL A CA 1
ATOM 1764 C C . VAL A 1 239 ? 14.322 -1.495 -17.416 1.00 92.69 239 VAL A C 1
ATOM 1766 O O . VAL A 1 239 ? 14.424 -2.515 -18.094 1.00 92.69 239 VAL A O 1
ATOM 1769 N N . THR A 1 240 ? 13.176 -0.823 -17.306 1.00 83.56 240 THR A N 1
ATOM 1770 C CA . THR A 1 240 ? 11.944 -1.121 -18.075 1.00 83.56 240 THR A CA 1
ATOM 1771 C C . THR A 1 240 ? 12.192 -1.221 -19.584 1.00 83.56 240 THR A C 1
ATOM 1773 O O . THR A 1 240 ? 13.079 -0.553 -20.114 1.00 83.56 240 THR A O 1
ATOM 1776 N N . GLY A 1 241 ? 11.368 -1.986 -20.313 1.00 79.00 241 GLY A N 1
ATOM 1777 C CA . GLY A 1 241 ? 11.504 -2.122 -21.774 1.00 79.00 241 GLY A CA 1
ATOM 1778 C C . GLY A 1 241 ? 11.399 -0.792 -22.539 1.00 79.00 241 GLY A C 1
ATOM 1779 O O . GLY A 1 241 ? 12.080 -0.590 -23.543 1.00 79.00 241 GLY A O 1
ATOM 1780 N N . ASN A 1 242 ? 10.618 0.164 -22.020 1.00 78.25 242 ASN A N 1
ATOM 1781 C CA . ASN A 1 242 ? 10.527 1.532 -22.550 1.00 78.25 242 ASN A CA 1
ATOM 1782 C C . ASN A 1 242 ? 11.645 2.473 -22.054 1.00 78.25 242 ASN A C 1
ATOM 1784 O O . ASN A 1 242 ? 11.657 3.646 -22.419 1.00 78.25 242 ASN A O 1
ATOM 1788 N N . LYS A 1 243 ? 12.563 1.972 -21.218 1.00 81.38 243 LYS A N 1
ATOM 1789 C CA . LYS A 1 243 ? 13.712 2.677 -20.636 1.00 81.38 243 LYS A CA 1
ATOM 1790 C C . LYS A 1 243 ? 13.373 3.876 -19.743 1.00 81.38 243 LYS A C 1
ATOM 1792 O O . LYS A 1 243 ? 14.262 4.671 -19.453 1.00 81.38 243 LYS A O 1
ATOM 1797 N N . LYS A 1 244 ? 12.121 4.018 -19.296 1.00 77.81 244 LYS A N 1
ATOM 1798 C CA . LYS A 1 244 ? 11.688 5.164 -18.475 1.00 77.81 244 LYS A CA 1
ATOM 1799 C C . LYS A 1 244 ? 12.020 5.005 -16.995 1.00 77.81 244 LYS A C 1
ATOM 1801 O O . LYS A 1 244 ? 12.353 5.981 -16.335 1.00 77.81 244 LYS A O 1
ATOM 1806 N N . PHE A 1 245 ? 11.918 3.786 -16.481 1.00 83.44 245 PHE A N 1
ATOM 1807 C CA . PHE A 1 245 ? 12.098 3.494 -15.061 1.00 83.44 245 PHE A CA 1
ATOM 1808 C C . PHE A 1 245 ? 13.240 2.516 -14.833 1.00 83.44 245 PHE A C 1
ATOM 1810 O O . PHE A 1 245 ? 13.374 1.525 -15.564 1.00 83.44 245 PHE A O 1
ATOM 1817 N N . THR A 1 246 ? 14.003 2.806 -13.782 1.00 93.62 246 THR A N 1
ATOM 1818 C CA . THR A 1 246 ? 15.029 1.935 -13.217 1.00 93.62 246 THR A CA 1
ATOM 1819 C C . THR A 1 246 ? 14.599 1.545 -11.816 1.00 93.62 246 THR A C 1
ATOM 1821 O O . THR A 1 246 ? 14.369 2.419 -10.982 1.00 93.62 246 THR A O 1
ATOM 1824 N N . ASP A 1 247 ? 14.560 0.250 -11.542 1.00 95.88 247 ASP A N 1
ATOM 1825 C CA . ASP A 1 247 ? 14.288 -0.291 -10.215 1.00 95.88 247 ASP A CA 1
ATOM 1826 C C . ASP A 1 247 ? 15.529 -1.030 -9.726 1.00 95.88 247 ASP A C 1
ATOM 1828 O O . ASP A 1 247 ? 16.227 -1.683 -10.509 1.00 95.88 247 ASP A O 1
ATOM 1832 N N . LYS A 1 248 ? 15.826 -0.922 -8.434 1.00 97.75 248 LYS A N 1
ATOM 1833 C CA . LYS A 1 248 ? 16.855 -1.745 -7.794 1.00 97.75 248 LYS A CA 1
ATOM 1834 C C . LYS A 1 248 ? 16.183 -2.826 -6.986 1.00 97.75 248 LYS A C 1
ATOM 1836 O O . LYS A 1 248 ? 15.120 -2.591 -6.424 1.00 97.75 248 LYS A O 1
ATOM 1841 N N . MET A 1 249 ? 16.822 -3.983 -6.920 1.00 98.31 249 MET A N 1
ATOM 1842 C CA . MET A 1 249 ? 16.337 -5.124 -6.164 1.00 98.31 249 MET A CA 1
ATOM 1843 C C . MET A 1 249 ? 17.437 -5.667 -5.264 1.00 98.31 249 MET A C 1
ATOM 1845 O O . MET A 1 249 ? 18.591 -5.767 -5.686 1.00 98.31 249 MET A O 1
ATOM 1849 N N . THR A 1 250 ? 17.053 -6.079 -4.066 1.00 98.06 250 THR A N 1
ATOM 1850 C CA . THR A 1 250 ? 17.901 -6.822 -3.136 1.00 98.06 250 THR A CA 1
ATOM 1851 C C . THR A 1 250 ? 17.205 -8.129 -2.796 1.00 98.06 250 THR A C 1
ATOM 1853 O O . THR A 1 250 ? 16.027 -8.128 -2.444 1.00 98.06 250 THR A O 1
ATOM 1856 N N . PHE A 1 251 ? 17.936 -9.234 -2.907 1.00 98.00 251 PHE A N 1
ATOM 1857 C CA . PHE A 1 251 ? 17.509 -10.565 -2.494 1.00 98.00 251 PHE A CA 1
ATOM 1858 C C . PHE A 1 251 ? 18.446 -11.075 -1.410 1.00 98.00 251 PHE A C 1
ATOM 1860 O O . PHE A 1 251 ? 19.665 -11.007 -1.575 1.00 98.00 251 PHE A O 1
ATOM 1867 N N . THR A 1 252 ? 17.887 -11.625 -0.341 1.00 96.12 252 THR A N 1
ATOM 1868 C CA . THR A 1 252 ? 18.613 -12.389 0.669 1.00 96.12 252 THR A CA 1
ATOM 1869 C C . THR A 1 252 ? 18.098 -13.822 0.702 1.00 96.12 252 THR A C 1
ATOM 1871 O O . THR A 1 252 ? 16.905 -14.080 0.535 1.00 96.12 252 THR A O 1
ATOM 1874 N N . PHE A 1 253 ? 19.023 -14.760 0.882 1.00 94.62 253 PHE A N 1
ATOM 1875 C CA . PHE A 1 253 ? 18.767 -16.194 0.808 1.00 94.62 253 PHE A CA 1
ATOM 1876 C C . PHE A 1 253 ? 19.147 -16.856 2.128 1.00 94.62 253 PHE A C 1
ATOM 1878 O O . PHE A 1 253 ? 20.153 -16.503 2.747 1.00 94.62 253 PHE A O 1
ATOM 1885 N N . SER A 1 254 ? 18.353 -17.821 2.576 1.00 92.94 254 SER A N 1
ATOM 1886 C CA . SER A 1 254 ? 18.658 -18.632 3.758 1.00 92.94 254 SER A CA 1
ATOM 1887 C C . SER A 1 254 ? 18.315 -20.089 3.496 1.00 92.94 254 SER A C 1
ATOM 1889 O O . SER A 1 254 ? 17.196 -20.413 3.104 1.00 92.94 254 SER A O 1
ATOM 1891 N N . GLN A 1 255 ? 19.310 -20.960 3.668 1.00 93.31 255 GLN A N 1
ATOM 1892 C CA . GLN A 1 255 ? 19.165 -22.390 3.424 1.00 93.31 255 GLN A CA 1
ATOM 1893 C C . GLN A 1 255 ? 18.386 -23.041 4.571 1.00 93.31 255 GLN A C 1
ATOM 1895 O O . GLN A 1 255 ? 18.805 -22.956 5.723 1.00 93.31 255 GLN A O 1
ATOM 1900 N N . GLU A 1 256 ? 17.306 -23.745 4.243 1.00 87.38 256 GLU A N 1
ATOM 1901 C CA . GLU A 1 256 ? 16.423 -24.430 5.191 1.00 87.38 256 GLU A CA 1
ATOM 1902 C C . GLU A 1 256 ? 16.281 -25.902 4.790 1.00 87.38 256 GLU A C 1
ATOM 1904 O O . GLU A 1 256 ? 15.422 -26.288 3.994 1.00 87.38 256 GLU A O 1
ATOM 1909 N N . GLY A 1 257 ? 17.178 -26.754 5.294 1.00 90.44 257 GLY A N 1
ATOM 1910 C CA . GLY A 1 257 ? 17.249 -28.150 4.855 1.00 90.44 257 GLY A CA 1
ATOM 1911 C C . GLY A 1 257 ? 17.562 -28.236 3.358 1.00 90.44 257 GLY A C 1
ATOM 1912 O O . GLY A 1 257 ? 18.626 -27.792 2.932 1.00 90.44 257 GLY A O 1
ATOM 1913 N N . SER A 1 258 ? 16.645 -28.789 2.559 1.00 91.06 258 SER A N 1
ATOM 1914 C CA . SER A 1 258 ? 16.743 -28.842 1.089 1.00 91.06 258 SER A CA 1
ATOM 1915 C C . SER A 1 258 ? 16.057 -27.673 0.370 1.00 91.06 258 SER A C 1
ATOM 1917 O O . SER A 1 258 ? 16.078 -27.636 -0.857 1.00 91.06 258 SER A O 1
ATOM 1919 N N . GLN A 1 259 ? 15.436 -26.752 1.108 1.00 95.00 259 GLN A N 1
ATOM 1920 C CA . GLN A 1 259 ? 14.680 -25.622 0.570 1.00 95.00 259 GLN A CA 1
ATOM 1921 C C . GLN A 1 259 ? 15.445 -24.313 0.762 1.00 95.00 259 GLN A C 1
ATOM 1923 O O . GLN A 1 259 ? 16.338 -24.214 1.605 1.00 95.00 259 GLN A O 1
ATOM 1928 N N . CYS A 1 260 ? 15.071 -23.291 0.001 1.00 95.88 260 CYS A N 1
ATOM 1929 C CA . CYS A 1 260 ? 15.644 -21.962 0.119 1.00 95.88 260 CYS A CA 1
ATOM 1930 C C . CYS A 1 260 ? 14.569 -20.942 0.479 1.00 95.88 260 CYS A C 1
ATOM 1932 O O . CYS A 1 260 ? 13.613 -20.747 -0.273 1.00 95.88 260 CYS A O 1
ATOM 1934 N N . ALA A 1 261 ? 14.752 -20.261 1.606 1.00 95.25 261 ALA A N 1
ATOM 1935 C CA . ALA A 1 261 ? 13.998 -19.066 1.941 1.00 95.25 261 ALA A CA 1
ATOM 1936 C C . ALA A 1 261 ? 14.559 -17.867 1.163 1.00 95.25 261 ALA A C 1
ATOM 1938 O O . ALA A 1 261 ? 15.771 -17.638 1.153 1.00 95.25 261 ALA A O 1
ATOM 1939 N N . VAL A 1 262 ? 13.674 -17.104 0.526 1.00 96.25 262 VAL A N 1
ATOM 1940 C CA . VAL A 1 262 ? 13.986 -15.939 -0.306 1.00 96.25 262 VAL A CA 1
ATOM 1941 C C . VAL A 1 262 ? 13.234 -14.732 0.241 1.00 96.25 262 VAL A C 1
ATOM 1943 O O . VAL A 1 262 ? 12.005 -14.691 0.185 1.00 96.25 262 VAL A O 1
ATOM 1946 N N . ASN A 1 263 ? 13.974 -13.730 0.709 1.00 95.12 263 ASN A N 1
ATOM 1947 C CA . ASN A 1 263 ? 13.431 -12.421 1.064 1.00 95.12 263 ASN A CA 1
ATOM 1948 C C . ASN A 1 263 ? 13.907 -11.404 0.038 1.00 95.12 263 ASN A C 1
ATOM 1950 O O . ASN A 1 263 ? 15.099 -11.310 -0.251 1.00 95.12 263 ASN A O 1
ATOM 1954 N N . ALA A 1 264 ? 12.977 -10.658 -0.542 1.00 97.12 264 ALA A N 1
ATOM 1955 C CA . ALA A 1 264 ? 13.274 -9.818 -1.686 1.00 97.12 264 ALA A CA 1
ATOM 1956 C C . ALA A 1 264 ? 12.557 -8.475 -1.603 1.00 97.12 264 ALA A C 1
ATOM 1958 O O . ALA A 1 264 ? 11.417 -8.400 -1.152 1.00 97.12 264 ALA A O 1
ATOM 1959 N N . CYS A 1 265 ? 13.217 -7.422 -2.069 1.00 96.88 265 CYS A N 1
ATOM 1960 C CA . CYS A 1 265 ? 12.655 -6.081 -2.123 1.00 96.88 265 CYS A CA 1
ATOM 1961 C C . CYS A 1 265 ? 13.065 -5.387 -3.422 1.00 96.88 265 CYS A C 1
ATOM 1963 O O . CYS A 1 265 ? 14.242 -5.414 -3.778 1.00 96.88 265 CYS A O 1
ATOM 1965 N N . SER A 1 266 ? 12.109 -4.779 -4.127 1.00 97.62 266 SER A N 1
ATOM 1966 C CA . SER A 1 266 ? 12.319 -3.979 -5.341 1.00 97.62 266 SER A CA 1
ATOM 1967 C C . SER A 1 266 ? 11.841 -2.560 -5.087 1.00 97.62 266 SER A C 1
ATOM 1969 O O . SER A 1 266 ? 10.703 -2.388 -4.668 1.00 97.62 266 SER A O 1
ATOM 1971 N N . GLU A 1 267 ? 12.666 -1.555 -5.375 1.00 92.12 267 GLU A N 1
ATOM 1972 C CA . GLU A 1 267 ? 12.326 -0.139 -5.211 1.00 92.12 267 GLU A CA 1
ATOM 1973 C C . GLU A 1 267 ? 12.667 0.665 -6.466 1.00 92.12 267 GLU A C 1
ATOM 1975 O O . GLU A 1 267 ? 13.820 0.699 -6.930 1.00 92.12 267 GLU A O 1
ATOM 1980 N N . SER A 1 268 ? 11.669 1.383 -6.983 1.00 90.06 268 SER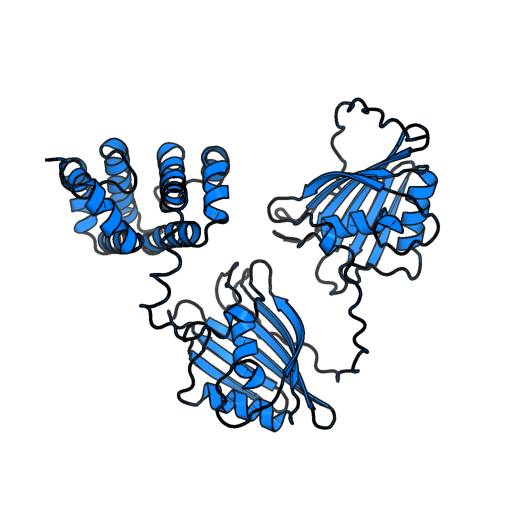 A N 1
ATOM 1981 C CA . SER A 1 268 ? 11.873 2.286 -8.106 1.00 90.06 268 SER A CA 1
ATOM 1982 C C . SER A 1 268 ? 12.765 3.458 -7.721 1.00 90.06 268 SER A C 1
ATOM 1984 O O . SER A 1 268 ? 12.619 4.070 -6.664 1.00 90.06 268 SER A O 1
ATOM 1986 N N . GLN A 1 269 ? 13.706 3.802 -8.596 1.00 92.31 269 GLN A N 1
ATOM 1987 C CA . GLN A 1 269 ? 14.688 4.868 -8.377 1.00 92.31 269 GLN A CA 1
ATOM 1988 C C . GLN A 1 269 ? 14.181 6.238 -8.857 1.00 92.31 269 GLN A C 1
ATOM 1990 O O . GLN A 1 269 ? 14.949 7.195 -8.955 1.00 92.31 269 GLN A O 1
ATOM 1995 N N . SER A 1 270 ? 12.898 6.338 -9.200 1.00 75.50 270 SER A N 1
ATOM 1996 C CA . SER A 1 270 ? 12.248 7.542 -9.720 1.00 75.50 270 SER A CA 1
ATOM 1997 C C . SER A 1 270 ? 10.835 7.676 -9.161 1.00 75.50 270 SER A C 1
ATOM 1999 O O . SER A 1 270 ? 10.273 6.719 -8.622 1.00 75.50 270 SER A O 1
ATOM 2001 N N . PHE A 1 271 ? 10.261 8.873 -9.293 1.00 61.09 271 PHE A N 1
ATOM 2002 C CA . PHE A 1 271 ? 8.908 9.143 -8.827 1.00 61.09 271 PHE A CA 1
ATOM 2003 C C . PHE A 1 271 ? 7.903 8.195 -9.487 1.00 61.09 271 PHE A C 1
ATOM 2005 O O . PHE A 1 271 ? 7.791 8.142 -10.711 1.00 61.09 271 PHE A O 1
ATOM 2012 N N . SER A 1 272 ? 7.187 7.434 -8.666 1.00 55.53 272 SER A N 1
ATOM 2013 C CA . SER A 1 272 ? 6.187 6.464 -9.110 1.00 55.53 272 SER A CA 1
ATOM 2014 C C . SER A 1 272 ? 5.201 6.185 -7.975 1.00 55.53 272 SER A C 1
ATOM 2016 O O . SER A 1 272 ? 5.587 6.144 -6.812 1.00 55.53 272 SER A O 1
ATOM 2018 N N . ILE A 1 273 ? 3.917 6.044 -8.313 1.00 48.28 273 ILE A N 1
ATOM 2019 C CA . ILE A 1 273 ? 2.840 5.753 -7.348 1.00 48.28 273 ILE A CA 1
ATOM 2020 C C . ILE A 1 273 ? 2.110 4.478 -7.767 1.00 48.28 273 ILE A C 1
ATOM 2022 O O . ILE A 1 273 ? 1.948 3.580 -6.958 1.00 48.28 273 ILE A O 1
ATOM 2026 N N . GLY A 1 274 ? 1.704 4.373 -9.037 1.00 55.38 274 GLY A N 1
ATOM 2027 C CA . GLY A 1 274 ? 1.107 3.162 -9.598 1.00 55.38 274 GLY A CA 1
ATOM 2028 C C . GLY A 1 274 ? 2.033 2.492 -10.598 1.00 55.38 274 GLY A C 1
ATOM 2029 O O . GLY A 1 274 ? 2.381 3.102 -11.607 1.00 55.38 274 GLY A O 1
ATOM 2030 N N . ASP A 1 275 ? 2.416 1.245 -10.330 1.00 57.03 275 ASP A N 1
ATOM 2031 C CA . ASP A 1 275 ? 3.381 0.508 -11.152 1.00 57.03 275 ASP A CA 1
ATOM 2032 C C . ASP A 1 275 ? 2.796 -0.731 -11.843 1.00 57.03 275 ASP A C 1
ATOM 2034 O O . ASP A 1 275 ? 3.519 -1.453 -12.520 1.00 57.03 275 ASP A O 1
ATOM 2038 N N . PHE A 1 276 ? 1.497 -1.001 -11.684 1.00 70.38 276 PHE A N 1
ATOM 2039 C CA . PHE A 1 276 ? 0.829 -2.169 -12.275 1.00 70.38 276 PHE A CA 1
ATOM 2040 C C . PHE A 1 276 ? 1.502 -3.510 -11.932 1.00 70.38 276 PHE A C 1
ATOM 2042 O O . PHE A 1 276 ? 1.488 -4.446 -12.730 1.00 70.38 276 PHE A O 1
ATOM 2049 N N . SER A 1 277 ? 2.037 -3.617 -10.715 1.00 80.06 277 SER A N 1
ATOM 2050 C CA . SER A 1 277 ? 2.783 -4.772 -10.198 1.00 80.06 277 SER A CA 1
ATOM 2051 C C . SER A 1 277 ? 4.202 -4.904 -10.731 1.00 80.06 277 SER A C 1
ATOM 2053 O O . SER A 1 277 ? 4.830 -5.933 -10.509 1.00 80.06 277 SER A O 1
ATOM 2055 N N . THR A 1 278 ? 4.737 -3.877 -11.390 1.00 83.19 278 THR A N 1
ATOM 2056 C CA . THR A 1 278 ? 6.088 -3.899 -11.958 1.00 83.19 278 THR A CA 1
ATOM 2057 C C . THR A 1 278 ? 7.141 -4.316 -10.929 1.00 83.19 278 THR A C 1
ATOM 2059 O O . THR A 1 278 ? 7.899 -5.239 -11.204 1.00 83.19 278 THR A O 1
ATOM 2062 N N . ASN A 1 279 ? 7.181 -3.708 -9.739 1.00 89.19 279 ASN A N 1
ATOM 2063 C CA . ASN A 1 279 ? 8.173 -4.045 -8.712 1.00 89.19 279 ASN A CA 1
ATOM 2064 C C . ASN A 1 279 ? 7.977 -5.458 -8.157 1.00 89.19 279 ASN A C 1
ATOM 2066 O O . ASN A 1 279 ? 8.954 -6.165 -7.939 1.00 89.19 279 ASN A O 1
ATOM 2070 N N . TYR A 1 280 ? 6.736 -5.910 -7.987 1.00 93.00 280 TYR A N 1
ATOM 2071 C CA . TYR A 1 280 ? 6.465 -7.290 -7.587 1.00 93.00 280 TYR A CA 1
ATOM 2072 C C . TYR A 1 280 ? 6.914 -8.290 -8.665 1.00 93.00 280 TYR A C 1
ATOM 2074 O O . TYR A 1 280 ? 7.610 -9.264 -8.372 1.00 93.00 280 TYR A O 1
ATOM 2082 N N . CYS A 1 281 ? 6.592 -8.021 -9.929 1.00 93.12 281 CYS A N 1
ATOM 2083 C CA . CYS A 1 281 ? 6.976 -8.862 -11.053 1.00 93.12 281 CYS A CA 1
ATOM 2084 C C . CYS A 1 281 ? 8.488 -8.863 -11.288 1.00 93.12 281 CYS A C 1
ATOM 2086 O O . CYS A 1 281 ? 9.024 -9.913 -11.634 1.00 93.12 281 CYS A O 1
ATOM 2088 N N . ASN A 1 282 ? 9.186 -7.754 -11.013 1.00 94.69 282 ASN A N 1
ATOM 2089 C CA . ASN A 1 282 ? 10.650 -7.705 -11.027 1.00 94.69 282 ASN A CA 1
ATOM 2090 C C . ASN A 1 282 ? 11.257 -8.777 -10.118 1.00 94.69 282 ASN A C 1
ATOM 2092 O O . ASN A 1 282 ? 12.239 -9.420 -10.480 1.00 94.69 282 ASN A O 1
ATOM 2096 N N . LEU A 1 283 ? 10.657 -8.976 -8.941 1.00 97.56 283 LEU A N 1
ATOM 2097 C CA . LEU A 1 283 ? 11.110 -9.975 -7.984 1.00 97.56 283 LEU A CA 1
ATOM 2098 C C . LEU A 1 283 ? 10.712 -11.378 -8.428 1.00 97.56 283 LEU A C 1
ATOM 2100 O O . LEU A 1 283 ? 11.557 -12.255 -8.610 1.00 97.56 283 LEU A O 1
ATOM 2104 N N . ARG A 1 284 ? 9.411 -11.573 -8.639 1.00 95.69 284 ARG A N 1
ATOM 2105 C CA . ARG A 1 284 ? 8.817 -12.873 -8.936 1.00 95.69 284 ARG A CA 1
ATOM 2106 C C . ARG A 1 284 ? 9.383 -13.518 -10.192 1.00 95.69 284 ARG A C 1
ATOM 2108 O O . ARG A 1 284 ? 9.647 -14.719 -10.193 1.00 95.69 284 ARG A O 1
ATOM 2115 N N . ASN A 1 285 ? 9.599 -12.733 -11.244 1.00 95.00 285 ASN A N 1
ATOM 2116 C CA . ASN A 1 285 ? 10.082 -13.242 -12.525 1.00 95.00 285 ASN A CA 1
ATOM 2117 C C . ASN A 1 285 ? 11.508 -13.798 -12.451 1.00 95.00 285 ASN A C 1
ATOM 2119 O O . ASN A 1 285 ? 11.921 -14.490 -13.378 1.00 95.00 285 ASN A O 1
ATOM 2123 N N . LEU A 1 286 ? 12.259 -13.535 -11.379 1.00 97.06 286 LEU A N 1
ATOM 2124 C CA . LEU A 1 286 ? 13.615 -14.052 -11.210 1.00 97.06 286 LEU A CA 1
ATOM 2125 C C . LEU A 1 286 ? 13.655 -15.412 -10.503 1.00 97.06 286 LEU A C 1
ATOM 2127 O O . LEU A 1 286 ? 14.494 -16.230 -10.868 1.00 97.06 286 LEU A O 1
ATOM 2131 N N . TYR A 1 287 ? 12.745 -15.687 -9.563 1.00 95.31 287 TYR A N 1
ATOM 2132 C CA . TYR A 1 287 ? 12.721 -16.958 -8.820 1.00 95.31 287 TYR A CA 1
ATOM 2133 C C . TYR A 1 287 ? 11.576 -17.905 -9.212 1.00 95.31 287 TYR A C 1
ATOM 2135 O O . TYR A 1 287 ? 11.498 -19.006 -8.690 1.00 95.31 287 TYR A O 1
ATOM 2143 N N . CYS A 1 288 ? 10.654 -17.523 -10.094 1.00 94.19 288 CYS A N 1
ATOM 2144 C CA . CYS A 1 288 ? 9.563 -18.417 -10.500 1.00 94.19 288 CYS A CA 1
ATOM 2145 C C . CYS A 1 288 ? 10.049 -19.598 -11.362 1.00 94.19 288 CYS A C 1
ATOM 2147 O O . CYS A 1 288 ? 10.911 -19.415 -12.221 1.00 94.19 288 CYS A O 1
ATOM 2149 N N . GLY A 1 289 ? 9.452 -20.782 -11.200 1.00 92.50 289 GLY A N 1
ATOM 2150 C CA . GLY A 1 289 ? 9.734 -21.965 -12.028 1.00 92.50 289 GLY A CA 1
ATOM 2151 C C . GLY A 1 289 ? 8.718 -22.210 -13.145 1.00 92.50 289 GLY A C 1
ATOM 2152 O O . GLY A 1 289 ? 7.778 -21.432 -13.349 1.00 92.50 289 GLY A O 1
ATOM 2153 N N . SER A 1 290 ? 8.866 -23.329 -13.853 1.00 91.62 290 SER A N 1
ATOM 2154 C CA . SER A 1 290 ? 7.977 -23.706 -14.964 1.00 91.62 290 SER A CA 1
ATOM 2155 C C . SER A 1 290 ? 6.524 -23.928 -14.524 1.00 91.62 290 SER A C 1
ATOM 2157 O O . SER A 1 290 ? 5.593 -23.567 -15.248 1.00 91.62 290 SER A O 1
ATOM 2159 N N . ALA A 1 291 ? 6.314 -24.417 -13.297 1.00 88.25 291 ALA A N 1
ATOM 2160 C CA . ALA A 1 291 ? 4.993 -24.578 -12.683 1.00 88.25 291 ALA A CA 1
ATOM 2161 C C . ALA A 1 291 ? 4.244 -23.242 -12.497 1.00 88.25 291 ALA A C 1
ATOM 2163 O O . ALA A 1 291 ? 3.014 -23.207 -12.510 1.00 88.25 291 ALA A O 1
ATOM 2164 N N . ASP A 1 292 ? 4.981 -22.137 -12.370 1.00 84.19 292 ASP A N 1
ATOM 2165 C CA . ASP A 1 292 ? 4.452 -20.773 -12.300 1.00 84.19 292 ASP A CA 1
ATOM 2166 C C . ASP A 1 292 ? 4.313 -20.118 -13.692 1.00 84.19 292 ASP A C 1
ATOM 2168 O O . ASP A 1 292 ? 3.941 -18.946 -13.794 1.00 84.19 292 ASP A O 1
ATOM 2172 N N . GLY A 1 293 ? 4.594 -20.865 -14.767 1.00 85.81 293 GLY A N 1
ATOM 2173 C CA . GLY A 1 293 ? 4.544 -20.406 -16.156 1.00 85.81 293 GLY A CA 1
ATOM 2174 C C . GLY A 1 293 ? 5.829 -19.741 -16.656 1.00 85.81 293 GLY A C 1
ATOM 2175 O O . GLY A 1 293 ? 5.823 -19.189 -17.757 1.00 85.81 293 GLY A O 1
ATOM 2176 N N . CYS A 1 294 ? 6.915 -19.773 -15.881 1.00 89.94 294 CYS A N 1
ATOM 2177 C CA . CYS A 1 294 ? 8.179 -19.146 -16.256 1.00 89.94 294 CYS A CA 1
ATOM 2178 C C . CYS A 1 294 ? 9.031 -20.029 -17.164 1.00 89.94 294 CYS A C 1
ATOM 2180 O O . CYS A 1 294 ? 9.027 -21.254 -17.066 1.00 89.94 294 CYS A O 1
ATOM 2182 N N . VAL A 1 295 ? 9.800 -19.385 -18.040 1.00 88.94 295 VAL A N 1
ATOM 2183 C CA . VAL A 1 295 ? 10.850 -20.059 -18.807 1.00 88.94 295 VAL A CA 1
ATOM 2184 C C . VAL A 1 295 ? 12.090 -20.142 -17.927 1.00 88.94 295 VAL A C 1
ATOM 2186 O O . VAL A 1 295 ? 12.613 -19.107 -17.508 1.00 88.94 295 VAL A O 1
ATOM 2189 N N . THR A 1 296 ? 12.535 -21.362 -17.644 1.00 92.31 296 THR A N 1
ATOM 2190 C CA . THR A 1 296 ? 13.751 -21.637 -16.877 1.00 92.31 296 THR A CA 1
ATOM 2191 C C . THR A 1 296 ? 14.981 -21.595 -17.773 1.00 92.31 296 THR A C 1
ATOM 2193 O O . THR A 1 296 ? 14.901 -21.882 -18.969 1.00 92.31 296 THR A O 1
ATOM 2196 N N . VAL A 1 297 ? 16.123 -21.206 -17.205 1.00 94.69 297 VAL A N 1
ATOM 2197 C CA . VAL A 1 297 ? 17.387 -21.091 -17.951 1.00 94.69 297 VAL A CA 1
ATOM 2198 C C . VAL A 1 297 ? 18.355 -22.214 -17.587 1.00 94.69 297 VAL A C 1
ATOM 2200 O O . VAL A 1 297 ? 18.971 -22.808 -18.470 1.00 94.69 297 VAL A O 1
ATOM 2203 N N . LYS A 1 298 ? 18.496 -22.515 -16.297 1.00 95.88 298 LYS A N 1
ATOM 2204 C CA . LYS A 1 298 ? 19.488 -23.440 -15.745 1.00 95.88 298 LYS A CA 1
ATOM 2205 C C . LYS A 1 298 ? 18.896 -24.415 -14.725 1.00 95.88 298 LYS A C 1
ATOM 2207 O O . LYS A 1 298 ? 19.167 -25.607 -14.833 1.00 95.88 298 LYS A O 1
ATOM 2212 N N . HIS A 1 299 ? 18.104 -23.935 -13.767 1.00 95.12 299 HIS A N 1
ATOM 2213 C CA . HIS A 1 299 ? 17.449 -24.776 -12.757 1.00 95.12 299 HIS A CA 1
ATOM 2214 C C . HIS A 1 299 ? 15.939 -24.522 -12.749 1.00 95.12 299 HIS A C 1
ATOM 2216 O O . HIS A 1 299 ? 15.490 -23.384 -12.869 1.00 95.12 299 HIS A O 1
ATOM 2222 N N . ASP A 1 300 ? 15.161 -25.594 -12.608 1.00 97.00 300 ASP A N 1
ATOM 2223 C CA . ASP A 1 300 ? 13.711 -25.530 -12.425 1.00 97.00 300 ASP A CA 1
ATOM 2224 C C . ASP A 1 300 ? 13.349 -26.016 -11.024 1.00 97.00 300 ASP A C 1
ATOM 2226 O O . ASP A 1 300 ? 13.922 -26.989 -10.533 1.00 97.00 300 ASP A O 1
ATOM 2230 N N . PHE A 1 301 ? 12.417 -25.321 -10.382 1.00 95.88 301 PHE A N 1
ATOM 2231 C CA . PHE A 1 301 ? 11.974 -25.588 -9.019 1.00 95.88 301 PHE A CA 1
ATOM 2232 C C . PHE A 1 301 ? 10.619 -24.930 -8.763 1.00 95.88 301 PHE A C 1
ATOM 2234 O O . PHE A 1 301 ? 10.235 -23.960 -9.417 1.00 95.88 301 PHE A O 1
ATOM 2241 N N . THR A 1 302 ? 9.868 -25.443 -7.792 1.00 94.62 302 THR A N 1
ATOM 2242 C CA . THR A 1 302 ? 8.594 -24.837 -7.389 1.00 94.62 302 THR A CA 1
ATOM 2243 C C . THR A 1 302 ? 8.804 -23.782 -6.317 1.00 94.62 302 THR A C 1
ATOM 2245 O O . THR A 1 302 ? 9.666 -23.944 -5.453 1.00 94.62 302 THR A O 1
ATOM 2248 N N . THR A 1 303 ? 7.978 -22.734 -6.328 1.00 93.56 303 THR A N 1
ATOM 2249 C CA . THR A 1 303 ? 8.024 -21.679 -5.310 1.00 93.56 303 THR A CA 1
ATOM 2250 C C . THR A 1 303 ? 6.671 -21.449 -4.654 1.00 93.56 303 THR A C 1
ATOM 2252 O O . THR A 1 303 ? 5.618 -21.601 -5.277 1.00 93.56 303 THR A O 1
ATOM 2255 N N . LYS A 1 304 ? 6.695 -21.065 -3.378 1.00 91.62 304 LYS A N 1
ATOM 2256 C CA . LYS A 1 304 ? 5.519 -20.644 -2.617 1.00 91.62 304 LYS A CA 1
ATOM 2257 C C . LYS A 1 304 ? 5.801 -19.297 -1.964 1.00 91.62 304 LYS A C 1
ATOM 2259 O O . LYS A 1 304 ? 6.726 -19.183 -1.173 1.00 91.62 304 LYS A O 1
ATOM 2264 N N . GLU A 1 305 ? 4.984 -18.299 -2.273 1.00 89.31 305 GLU A N 1
ATOM 2265 C CA . GLU A 1 305 ? 5.038 -16.984 -1.625 1.00 89.31 305 GLU A CA 1
ATOM 2266 C C . GLU A 1 305 ? 4.238 -17.036 -0.317 1.00 89.31 305 GLU A C 1
ATOM 2268 O O . GLU A 1 305 ? 3.085 -17.480 -0.306 1.00 89.31 305 GLU A O 1
ATOM 2273 N N . SER A 1 306 ? 4.848 -16.609 0.787 1.00 85.25 306 SER A N 1
ATOM 2274 C CA . SER A 1 306 ? 4.188 -16.443 2.089 1.00 85.25 306 SER A CA 1
ATOM 2275 C C . SER A 1 306 ? 3.715 -15.009 2.312 1.00 85.25 306 SER A C 1
ATOM 2277 O O . SER A 1 306 ? 2.725 -14.803 3.014 1.00 85.25 306 SER A O 1
ATOM 2279 N N . LYS A 1 307 ? 4.381 -14.026 1.695 1.00 83.31 307 LYS A N 1
ATOM 2280 C CA . LYS A 1 307 ? 4.051 -12.604 1.818 1.00 83.31 307 LYS A CA 1
ATOM 2281 C C . LYS A 1 307 ? 4.343 -11.869 0.512 1.00 83.31 307 LYS A C 1
ATOM 2283 O O . LYS A 1 307 ? 5.401 -12.063 -0.076 1.00 83.31 307 LYS A O 1
ATOM 2288 N N . VAL A 1 308 ? 3.423 -10.999 0.097 1.00 85.19 308 VAL A N 1
ATOM 2289 C CA . VAL A 1 308 ? 3.610 -10.017 -0.982 1.00 85.19 308 VAL A CA 1
ATOM 2290 C C . VAL A 1 308 ? 3.079 -8.680 -0.470 1.00 85.19 308 VAL A C 1
ATOM 2292 O O . VAL A 1 308 ? 1.904 -8.588 -0.121 1.00 85.19 308 VAL A O 1
ATOM 2295 N N . ASP A 1 309 ? 3.942 -7.672 -0.387 1.00 82.00 309 ASP A N 1
ATOM 2296 C CA . ASP A 1 309 ? 3.656 -6.385 0.258 1.00 82.00 309 ASP A CA 1
ATOM 2297 C C . ASP A 1 309 ? 4.132 -5.227 -0.644 1.00 82.00 309 ASP A C 1
ATOM 2299 O O . ASP A 1 309 ? 5.296 -4.820 -0.583 1.00 82.00 309 ASP A O 1
ATOM 2303 N N . PRO A 1 310 ? 3.282 -4.757 -1.578 1.00 73.69 310 PRO A N 1
ATOM 2304 C CA . PRO A 1 310 ? 3.590 -3.628 -2.449 1.00 73.69 310 PRO A CA 1
ATOM 2305 C C . PRO A 1 310 ? 3.422 -2.283 -1.728 1.00 73.69 310 PRO A C 1
ATOM 2307 O O . PRO A 1 310 ? 2.569 -2.121 -0.855 1.00 73.69 310 PRO A O 1
ATOM 2310 N N . SER A 1 311 ? 4.189 -1.272 -2.139 1.00 66.38 311 SER A N 1
ATOM 2311 C CA . SER A 1 311 ? 4.004 0.101 -1.666 1.00 66.38 311 SER A CA 1
ATOM 2312 C C . SER A 1 311 ? 2.640 0.662 -2.060 1.00 66.38 311 SER A C 1
ATOM 2314 O O . SER A 1 311 ? 1.981 0.200 -2.991 1.00 66.38 311 SER A O 1
ATOM 2316 N N . PHE A 1 312 ? 2.247 1.761 -1.420 1.00 47.66 312 PHE A N 1
ATOM 2317 C CA . PHE A 1 312 ? 1.005 2.450 -1.743 1.00 47.66 312 PHE A CA 1
ATOM 2318 C C . PHE A 1 312 ? 0.879 2.788 -3.245 1.00 47.66 312 PHE A C 1
ATOM 2320 O O . PHE A 1 312 ? 1.747 3.449 -3.811 1.00 47.66 312 PHE A O 1
ATOM 2327 N N . GLY A 1 313 ? -0.217 2.330 -3.864 1.00 48.59 313 GLY A N 1
ATOM 2328 C CA . GLY A 1 313 ? -0.526 2.499 -5.288 1.00 48.59 313 GLY A CA 1
ATOM 2329 C C . GLY A 1 313 ? 0.104 1.454 -6.220 1.00 48.59 313 GLY A C 1
ATOM 2330 O O . GLY A 1 313 ? -0.396 1.267 -7.333 1.00 48.59 313 GLY A O 1
ATOM 2331 N N . ALA A 1 314 ? 1.139 0.739 -5.770 1.00 63.50 314 ALA A N 1
ATOM 2332 C CA . ALA A 1 314 ? 1.782 -0.331 -6.522 1.00 63.50 314 ALA A CA 1
ATOM 2333 C C . ALA A 1 314 ? 0.928 -1.610 -6.514 1.00 63.50 314 ALA A C 1
ATOM 2335 O O . ALA A 1 314 ? 0.117 -1.851 -5.617 1.00 63.50 314 ALA A O 1
ATOM 2336 N N . GLY A 1 315 ? 1.071 -2.416 -7.563 1.00 60.56 315 GLY A N 1
ATOM 2337 C CA . GLY A 1 315 ? 0.308 -3.655 -7.720 1.00 60.56 315 GLY A CA 1
ATOM 2338 C C . GLY A 1 315 ? 1.001 -4.872 -7.101 1.00 60.56 315 GLY A C 1
ATOM 2339 O O . GLY A 1 315 ? 2.216 -4.897 -6.933 1.00 60.56 315 GLY A O 1
ATOM 2340 N N . GLY A 1 316 ? 0.220 -5.916 -6.817 1.00 74.44 316 GLY A N 1
ATOM 2341 C CA . GLY A 1 316 ? 0.701 -7.239 -6.395 1.00 74.44 316 GLY A CA 1
ATOM 2342 C C . GLY A 1 316 ? 0.064 -8.382 -7.194 1.00 74.44 316 GLY A C 1
ATOM 2343 O O . GLY A 1 316 ? -0.083 -9.491 -6.688 1.00 74.44 316 GLY A O 1
ATOM 2344 N N . ASP A 1 317 ? -0.403 -8.114 -8.419 1.00 76.94 317 ASP A N 1
ATOM 2345 C CA . ASP A 1 317 ? -1.119 -9.108 -9.222 1.00 76.94 317 ASP A CA 1
ATOM 2346 C C . ASP A 1 317 ? -0.151 -10.102 -9.876 1.00 76.94 317 ASP A C 1
ATOM 2348 O O . ASP A 1 317 ? 0.506 -9.818 -10.878 1.00 76.94 317 ASP A O 1
ATOM 2352 N N . LYS A 1 318 ? -0.133 -11.323 -9.342 1.00 82.38 318 LYS A N 1
ATOM 2353 C CA . LYS A 1 318 ? 0.648 -12.465 -9.841 1.00 82.38 318 LYS A CA 1
ATOM 2354 C C . LYS A 1 318 ? 0.387 -12.782 -11.313 1.00 82.38 318 LYS A C 1
ATOM 2356 O O . LYS A 1 318 ? 1.298 -13.235 -12.008 1.00 82.38 318 LYS A O 1
ATOM 2361 N N . LYS A 1 319 ? -0.824 -12.524 -11.819 1.00 80.19 319 LYS A N 1
ATOM 2362 C CA . LYS A 1 319 ? -1.175 -12.765 -13.228 1.00 80.19 319 LYS A CA 1
ATOM 2363 C C . LYS A 1 319 ? -0.599 -11.714 -14.171 1.00 80.19 319 LYS A C 1
ATOM 2365 O O . LYS A 1 319 ? -0.477 -11.993 -15.360 1.00 80.19 319 LYS A O 1
ATOM 2370 N N . ALA A 1 320 ? -0.225 -10.541 -13.662 1.00 77.12 320 ALA A N 1
ATOM 2371 C CA . ALA A 1 320 ? 0.390 -9.496 -14.468 1.00 77.12 320 ALA A CA 1
ATOM 2372 C C . ALA A 1 320 ? 1.845 -9.827 -14.839 1.00 77.12 320 ALA A C 1
ATOM 2374 O O . ALA A 1 320 ? 2.356 -9.287 -15.816 1.00 77.12 320 ALA A O 1
ATOM 2375 N N . CYS A 1 321 ? 2.515 -10.711 -14.095 1.00 84.38 321 CYS A N 1
ATOM 2376 C CA . CYS A 1 321 ? 3.958 -10.918 -14.226 1.00 84.38 321 CYS A CA 1
ATOM 2377 C C . CYS A 1 321 ? 4.371 -11.761 -15.430 1.00 84.38 321 CYS A C 1
ATOM 2379 O O . CYS A 1 321 ? 5.396 -11.475 -16.046 1.00 84.38 321 CYS A O 1
ATOM 2381 N N . ILE A 1 322 ? 3.561 -12.764 -15.781 1.00 83.56 322 ILE A N 1
ATOM 2382 C CA . ILE A 1 322 ? 3.796 -13.646 -16.927 1.00 83.56 322 ILE A CA 1
ATOM 2383 C C . ILE A 1 322 ? 2.701 -13.391 -17.956 1.00 83.56 322 ILE A C 1
ATOM 2385 O O . ILE A 1 322 ? 1.698 -14.107 -18.019 1.00 83.56 322 ILE A O 1
ATOM 2389 N N . VAL A 1 323 ? 2.872 -12.347 -18.767 1.00 68.25 323 VAL A N 1
ATOM 2390 C CA . VAL A 1 323 ? 1.966 -12.128 -19.893 1.00 68.25 323 VAL A CA 1
ATOM 2391 C C . VAL A 1 323 ? 2.425 -13.005 -21.053 1.00 68.25 323 VAL A C 1
ATOM 2393 O O . VAL A 1 323 ? 3.538 -12.877 -21.558 1.00 68.25 323 VAL A O 1
ATOM 2396 N N . LYS A 1 324 ? 1.569 -13.942 -21.487 1.00 48.56 324 LYS A N 1
ATOM 2397 C CA . LYS A 1 324 ? 1.806 -14.642 -22.757 1.00 48.56 324 LYS A CA 1
ATOM 2398 C C . LYS A 1 324 ? 1.976 -13.572 -23.826 1.00 48.56 324 LYS A C 1
ATOM 2400 O O . LYS A 1 324 ? 1.110 -12.706 -23.939 1.00 48.56 324 LYS A O 1
ATOM 2405 N N . ALA A 1 325 ? 3.052 -13.652 -24.607 1.00 40.09 325 ALA A N 1
ATOM 2406 C CA . ALA A 1 325 ? 3.210 -12.839 -25.802 1.00 40.09 325 ALA A CA 1
ATOM 2407 C C . ALA A 1 325 ? 1.991 -13.092 -26.702 1.00 40.09 325 ALA A C 1
ATOM 2409 O O . ALA A 1 325 ? 1.900 -14.110 -27.388 1.00 40.09 325 ALA A O 1
ATOM 2410 N N . ALA A 1 326 ? 0.989 -12.222 -26.616 1.00 31.72 326 ALA A N 1
ATOM 2411 C CA . ALA A 1 326 ? -0.191 -12.333 -27.440 1.00 31.72 326 ALA A CA 1
ATOM 2412 C C . ALA A 1 326 ? 0.248 -12.014 -28.866 1.00 31.72 326 ALA A C 1
ATOM 2414 O O . ALA A 1 326 ? 0.759 -10.925 -29.136 1.00 31.72 326 ALA A O 1
ATOM 2415 N N . SER A 1 327 ? 0.025 -12.944 -29.795 1.00 30.89 327 SER A N 1
ATOM 2416 C CA . SER A 1 327 ? -0.081 -12.548 -31.189 1.00 30.89 327 SER A CA 1
ATOM 2417 C C . SER A 1 327 ? -1.221 -11.534 -31.256 1.00 30.89 327 SER A C 1
ATOM 2419 O O . SER A 1 327 ? -2.375 -11.825 -30.936 1.00 30.89 327 SER A O 1
ATOM 2421 N N . VAL A 1 328 ? -0.860 -10.304 -31.611 1.00 31.38 328 VAL A N 1
ATOM 2422 C CA . VAL A 1 328 ? -1.695 -9.093 -31.579 1.00 31.38 328 VAL A CA 1
ATOM 2423 C C . VAL A 1 328 ? -3.037 -9.265 -32.325 1.00 31.38 328 VAL A C 1
ATOM 2425 O O . VAL A 1 328 ? -3.978 -8.511 -32.096 1.00 31.38 328 VAL A O 1
ATOM 2428 N N . ALA A 1 329 ? -3.167 -10.298 -33.161 1.00 26.69 329 ALA A N 1
ATOM 2429 C CA . ALA A 1 329 ? -4.335 -10.588 -33.984 1.00 26.69 329 ALA A CA 1
ATOM 2430 C C . ALA A 1 329 ? -5.557 -11.170 -33.232 1.00 26.69 329 ALA A C 1
ATOM 2432 O O . ALA A 1 329 ? -6.679 -10.760 -33.509 1.00 26.69 329 ALA A O 1
ATOM 2433 N N . ASN A 1 330 ? -5.393 -12.087 -32.268 1.00 29.22 330 ASN A N 1
ATOM 2434 C CA . ASN A 1 330 ? -6.521 -12.940 -31.831 1.00 29.22 330 ASN A CA 1
ATOM 2435 C C . ASN A 1 330 ? -7.360 -12.404 -30.653 1.00 29.22 330 ASN A C 1
ATOM 2437 O O . ASN A 1 330 ? -8.437 -12.928 -30.376 1.00 29.22 330 ASN A O 1
ATOM 2441 N N . VAL A 1 331 ? -6.906 -11.358 -29.954 1.00 33.78 331 VAL A N 1
ATOM 2442 C CA . VAL A 1 331 ? -7.667 -10.741 -28.843 1.00 33.78 331 VAL A CA 1
ATOM 2443 C C . VAL A 1 331 ? -8.667 -9.689 -29.352 1.00 33.78 331 VAL A C 1
ATOM 2445 O O . VAL A 1 331 ? -9.645 -9.383 -28.670 1.00 33.78 331 VAL A O 1
ATOM 2448 N N . LEU A 1 332 ? -8.472 -9.171 -30.572 1.00 31.45 332 LEU A N 1
ATOM 2449 C CA . LEU A 1 332 ? -9.361 -8.174 -31.175 1.00 31.45 332 LEU A CA 1
ATOM 2450 C C . LEU A 1 332 ? -10.763 -8.712 -31.487 1.00 31.45 332 LEU A C 1
ATOM 2452 O O . LEU A 1 332 ? -11.729 -7.967 -31.386 1.00 31.45 332 LEU A O 1
ATOM 2456 N N . GLU A 1 333 ? -10.890 -9.974 -31.885 1.00 32.81 333 GLU A N 1
ATOM 2457 C CA . GLU A 1 333 ? -12.114 -10.433 -32.550 1.00 32.81 333 GLU A CA 1
ATOM 2458 C C . GLU A 1 333 ? -13.226 -10.830 -31.565 1.00 32.81 333 GLU A C 1
ATOM 2460 O O . GLU A 1 333 ? -14.404 -10.570 -31.802 1.00 32.81 333 GLU A O 1
ATOM 2465 N N . LYS A 1 334 ? -12.874 -11.408 -30.408 1.00 30.25 334 LYS A N 1
ATOM 2466 C CA . LYS A 1 334 ? -13.874 -11.945 -29.466 1.00 30.25 334 LYS A CA 1
ATOM 2467 C C . LYS A 1 334 ? -14.451 -10.930 -28.484 1.00 30.25 334 LYS A C 1
ATOM 2469 O O . LYS A 1 334 ? -15.557 -11.143 -27.994 1.00 30.25 334 LYS A O 1
ATOM 2474 N N . THR A 1 335 ? -13.746 -9.837 -28.205 1.00 29.78 335 THR A N 1
ATOM 2475 C CA . THR A 1 335 ? -14.176 -8.866 -27.181 1.00 29.78 335 THR A CA 1
ATOM 2476 C C . THR A 1 335 ? -14.953 -7.686 -27.778 1.00 29.78 335 THR A C 1
ATOM 2478 O O . THR A 1 335 ? -15.664 -7.002 -27.053 1.00 29.78 335 THR A O 1
ATOM 2481 N N . MET A 1 336 ? -14.879 -7.457 -29.098 1.00 33.41 336 MET A N 1
ATOM 2482 C CA . MET A 1 336 ? -15.449 -6.259 -29.744 1.00 33.41 336 MET A CA 1
ATOM 2483 C C . MET A 1 336 ? -16.865 -6.429 -30.319 1.00 33.41 336 MET A C 1
ATOM 2485 O O . MET A 1 336 ? -17.391 -5.499 -30.919 1.00 33.41 336 MET A O 1
ATOM 2489 N N . LEU A 1 337 ? -17.530 -7.566 -30.090 1.00 31.45 337 LEU A N 1
ATOM 2490 C CA . LEU A 1 337 ? -18.919 -7.776 -30.533 1.00 31.45 337 LEU A CA 1
ATOM 2491 C C . LEU A 1 337 ? -19.985 -7.433 -29.482 1.00 31.45 337 LEU A C 1
ATOM 2493 O O . LEU A 1 337 ? -21.175 -7.611 -29.738 1.00 31.45 337 LEU A O 1
ATOM 2497 N N . ARG A 1 338 ? -19.606 -6.917 -28.306 1.00 31.55 338 ARG A N 1
ATOM 2498 C CA . ARG A 1 338 ? -20.574 -6.391 -27.335 1.00 31.55 338 ARG A CA 1
ATOM 2499 C C . ARG A 1 338 ? -20.105 -5.045 -26.781 1.00 31.55 338 ARG A C 1
ATOM 2501 O O . ARG A 1 338 ? -19.229 -5.000 -25.933 1.00 31.55 338 ARG A O 1
ATOM 2508 N N . GLN A 1 339 ? -20.783 -3.995 -27.250 1.00 33.88 339 GLN A N 1
ATOM 2509 C CA . GLN A 1 339 ? -20.829 -2.612 -26.743 1.00 33.88 339 GLN A CA 1
ATOM 2510 C C . GLN A 1 339 ? -19.758 -1.621 -27.250 1.00 33.88 339 GLN A C 1
ATOM 2512 O O . GLN A 1 339 ? -18.819 -1.289 -26.530 1.00 33.88 339 GLN A O 1
ATOM 2517 N N . PRO A 1 340 ? -19.972 -1.035 -28.446 1.00 32.78 340 PRO A N 1
ATOM 2518 C CA . PRO A 1 340 ? -19.261 0.159 -28.917 1.00 32.78 340 PRO A CA 1
ATOM 2519 C C . PRO A 1 340 ? -19.652 1.451 -28.166 1.00 32.78 340 PRO A C 1
ATOM 2521 O O . PRO A 1 340 ? -18.896 2.414 -28.172 1.00 32.78 340 PRO A O 1
ATOM 2524 N N . GLU A 1 341 ? -20.806 1.485 -27.494 1.00 36.81 341 GLU A N 1
ATOM 2525 C CA . GLU A 1 341 ? -21.377 2.724 -26.929 1.00 36.81 341 GLU A CA 1
ATOM 2526 C C . GLU A 1 341 ? -20.852 3.099 -25.532 1.00 36.81 341 GLU A C 1
ATOM 2528 O O . GLU A 1 341 ? -21.022 4.235 -25.101 1.00 36.81 341 GLU A O 1
ATOM 2533 N N . LEU A 1 342 ? -20.191 2.188 -24.806 1.00 33.94 342 LEU A N 1
ATOM 2534 C CA . LEU A 1 342 ? -19.810 2.438 -23.405 1.00 33.94 342 LEU A CA 1
ATOM 2535 C C . LEU A 1 342 ? -18.380 2.979 -23.220 1.00 33.94 342 LEU A C 1
ATOM 2537 O O . LEU A 1 342 ? -18.035 3.443 -22.135 1.00 33.94 342 LEU A O 1
ATOM 2541 N N . LEU A 1 343 ? -17.535 2.905 -24.254 1.00 39.75 343 LEU A N 1
ATOM 2542 C CA . LEU A 1 343 ? -16.094 3.172 -24.141 1.00 39.75 343 LEU A CA 1
ATOM 2543 C C . LEU A 1 343 ? -15.642 4.486 -24.800 1.00 39.75 343 LEU A C 1
ATOM 2545 O O . LEU A 1 343 ? -14.648 5.045 -24.346 1.00 39.75 343 LEU A O 1
ATOM 2549 N N . GLY A 1 344 ? -16.357 4.993 -25.814 1.00 42.44 344 GLY A N 1
ATOM 2550 C CA . GLY A 1 344 ? -16.034 6.262 -26.490 1.00 42.44 344 GLY A CA 1
ATOM 2551 C C . GLY A 1 344 ? -16.344 7.505 -25.649 1.00 42.44 344 GLY A C 1
ATOM 2552 O O . GLY A 1 344 ? -15.492 8.372 -25.504 1.00 42.44 344 GLY A O 1
ATOM 2553 N N . GLY A 1 345 ? -17.501 7.536 -24.975 1.00 50.91 345 GLY A N 1
ATOM 2554 C CA . GLY A 1 345 ? -17.938 8.728 -24.236 1.00 50.91 345 GLY A CA 1
ATOM 2555 C C . GLY A 1 345 ? -17.015 9.126 -23.080 1.00 50.91 345 GLY A C 1
ATOM 2556 O O . GLY A 1 345 ? -16.732 10.292 -22.886 1.00 50.91 345 GLY A O 1
ATOM 2557 N N . THR A 1 346 ? -16.447 8.187 -22.317 1.00 57.62 346 THR A N 1
ATOM 2558 C CA . THR A 1 346 ? -15.821 8.551 -21.025 1.00 57.62 346 THR A CA 1
ATOM 2559 C C . THR A 1 346 ? -14.522 9.367 -21.108 1.00 57.62 346 THR A C 1
ATOM 2561 O O . THR A 1 346 ? -14.257 10.143 -20.190 1.00 57.62 346 THR A O 1
ATOM 2564 N N . THR A 1 347 ? -13.708 9.216 -22.158 1.00 54.12 347 THR A N 1
ATOM 2565 C CA . THR A 1 347 ? -12.447 9.972 -22.322 1.00 54.12 347 THR A CA 1
ATOM 2566 C C . THR A 1 347 ? -12.701 11.344 -22.922 1.00 54.12 347 THR A C 1
ATOM 2568 O O . THR A 1 347 ? -12.226 12.340 -22.380 1.00 54.12 347 THR A O 1
ATOM 2571 N N . GLU A 1 348 ? -13.519 11.390 -23.970 1.00 54.53 348 GLU A N 1
ATOM 2572 C CA . GLU A 1 348 ? -13.951 12.613 -24.647 1.00 54.53 348 GLU A CA 1
ATOM 2573 C C . GLU A 1 348 ? -14.796 13.487 -23.704 1.00 54.53 348 GLU A C 1
ATOM 2575 O O . GLU A 1 348 ? -14.534 14.679 -23.587 1.00 54.53 348 GLU A O 1
ATOM 2580 N N . ASP A 1 349 ? -15.695 12.896 -22.905 1.00 62.81 349 ASP A N 1
ATOM 2581 C CA . ASP A 1 349 ? -16.473 13.600 -21.873 1.00 62.81 349 ASP A CA 1
ATOM 2582 C C . ASP A 1 349 ? -15.577 14.180 -20.767 1.00 62.81 349 ASP A C 1
ATOM 2584 O O . ASP A 1 349 ? -15.871 15.231 -20.192 1.00 62.81 349 ASP A O 1
ATOM 2588 N N . THR A 1 350 ? -14.497 13.479 -20.402 1.00 59.25 350 THR A N 1
ATOM 2589 C CA . THR A 1 350 ? -13.597 13.918 -19.323 1.00 59.25 350 THR A CA 1
ATOM 2590 C C . THR A 1 350 ? -12.688 15.038 -19.794 1.00 59.25 350 THR A C 1
ATOM 2592 O O . THR A 1 350 ? -12.605 16.063 -19.122 1.00 59.25 350 THR A O 1
ATOM 2595 N N . LEU A 1 351 ? -12.049 14.871 -20.951 1.00 57.66 351 LEU A N 1
ATOM 2596 C CA . LEU A 1 351 ? -11.185 15.893 -21.538 1.00 57.66 351 LEU A CA 1
ATOM 2597 C C . LEU A 1 351 ? -11.996 17.102 -22.019 1.00 57.66 351 LEU A C 1
ATOM 2599 O O . LEU A 1 351 ? -11.581 18.231 -21.778 1.00 57.66 351 LEU A O 1
ATOM 2603 N N . GLY A 1 352 ? -13.189 16.880 -22.577 1.00 62.09 352 GLY A N 1
ATOM 2604 C CA . GLY A 1 352 ? -14.148 17.929 -22.924 1.00 62.09 352 GLY A CA 1
ATOM 2605 C C . GLY A 1 352 ? -14.594 18.727 -21.701 1.00 62.09 352 GLY A C 1
ATOM 2606 O O . GLY A 1 352 ? -14.460 19.943 -21.692 1.00 62.09 352 GLY A O 1
ATOM 2607 N N . CYS A 1 353 ? -14.995 18.065 -20.607 1.00 62.66 353 CYS A N 1
ATOM 2608 C CA . CYS A 1 353 ? -15.338 18.773 -19.370 1.00 62.66 353 CYS A CA 1
ATOM 2609 C C . CYS A 1 353 ? -14.175 19.615 -18.838 1.00 62.66 353 CYS A C 1
ATOM 2611 O O . CYS A 1 353 ? -14.379 20.767 -18.451 1.00 62.66 353 CYS A O 1
ATOM 2613 N N . VAL A 1 354 ? -12.971 19.034 -18.790 1.00 59.59 354 VAL A N 1
ATOM 2614 C CA . VAL A 1 354 ? -11.776 19.719 -18.289 1.00 59.59 354 VAL A CA 1
ATOM 2615 C C . VAL A 1 354 ? -11.456 20.925 -19.159 1.00 59.59 354 VAL A C 1
ATOM 2617 O O . VAL A 1 354 ? -11.233 22.000 -18.613 1.00 59.59 354 VAL A O 1
ATOM 2620 N N . SER A 1 355 ? -11.500 20.764 -20.481 1.00 61.34 355 SER A N 1
ATOM 2621 C CA . SER A 1 355 ? -11.324 21.865 -21.420 1.00 61.34 355 SER A CA 1
ATOM 2622 C C . SER A 1 355 ? -12.370 22.945 -21.155 1.00 61.34 355 SER A C 1
ATOM 2624 O O . SER A 1 355 ? -12.006 24.056 -20.798 1.00 61.34 355 SER A O 1
ATOM 2626 N N . ASP A 1 356 ? -13.660 22.614 -21.163 1.00 65.69 356 ASP A N 1
ATOM 2627 C CA . ASP A 1 356 ? -14.756 23.585 -21.061 1.00 65.69 356 ASP A CA 1
ATOM 2628 C C . ASP A 1 356 ? -14.822 24.325 -19.718 1.00 65.69 356 ASP A C 1
ATOM 2630 O O . ASP A 1 356 ? -15.209 25.494 -19.679 1.00 65.69 356 ASP A O 1
ATOM 2634 N N . ASN A 1 357 ? -14.424 23.682 -18.617 1.00 66.12 357 ASN A N 1
ATOM 2635 C CA . ASN A 1 357 ? -14.667 24.200 -17.266 1.00 66.12 357 ASN A CA 1
ATOM 2636 C C . ASN A 1 357 ? -13.399 24.572 -16.498 1.00 66.12 357 ASN A C 1
ATOM 2638 O O . ASN A 1 357 ? -13.510 25.201 -15.443 1.00 66.12 357 ASN A O 1
ATOM 2642 N N . CYS A 1 358 ? -12.213 24.192 -16.985 1.00 63.72 358 CYS A N 1
ATOM 2643 C CA . CYS A 1 358 ? -10.966 24.428 -16.273 1.00 63.72 358 CYS A CA 1
ATOM 2644 C C . CYS A 1 358 ? -9.899 25.097 -17.139 1.00 63.72 358 CYS A C 1
ATOM 2646 O O . CYS A 1 358 ? -9.365 24.468 -18.051 1.00 63.72 358 CYS A O 1
ATOM 2648 N N . PRO A 1 359 ? -9.540 26.360 -16.839 1.00 61.72 359 PRO A N 1
ATOM 2649 C CA . PRO A 1 359 ? -8.446 27.021 -17.527 1.00 61.72 359 PRO A CA 1
ATOM 2650 C C . PRO A 1 359 ? -7.121 26.315 -17.218 1.00 61.72 359 PRO A C 1
ATOM 2652 O O . PRO A 1 359 ? -6.858 25.912 -16.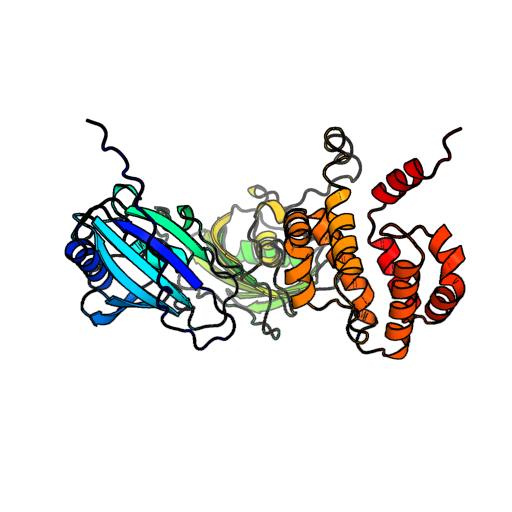079 1.00 61.72 359 PRO A O 1
ATOM 2655 N N . VAL A 1 360 ? -6.309 26.163 -18.260 1.00 59.06 360 VAL A N 1
ATOM 2656 C CA . VAL A 1 360 ? -4.946 25.630 -18.207 1.00 59.06 360 VAL A CA 1
ATOM 2657 C C . VAL A 1 360 ? -3.980 26.733 -17.797 1.00 59.06 360 VAL A C 1
ATOM 2659 O O . VAL A 1 360 ? -4.094 27.875 -18.236 1.00 59.06 360 VAL A O 1
ATOM 2662 N N . ASP A 1 361 ? -3.035 26.395 -16.929 1.00 57.94 361 ASP A N 1
ATOM 2663 C CA . ASP A 1 361 ? -1.952 27.294 -16.552 1.00 57.94 361 ASP A CA 1
ATOM 2664 C C . ASP A 1 361 ? -0.887 27.340 -17.661 1.00 57.94 361 ASP A C 1
ATOM 2666 O O . ASP A 1 361 ? -0.443 26.306 -18.158 1.00 57.94 361 ASP A O 1
ATOM 2670 N N . ASN A 1 362 ? -0.461 28.543 -18.049 1.00 50.47 362 ASN A N 1
ATOM 2671 C CA . ASN A 1 362 ? 0.416 28.749 -19.208 1.00 50.47 362 ASN A CA 1
ATOM 2672 C C . ASN A 1 362 ? 1.865 28.272 -18.993 1.00 50.47 362 ASN A C 1
ATOM 2674 O O . ASN A 1 362 ? 2.611 28.160 -19.964 1.00 50.47 362 ASN A O 1
ATOM 2678 N N . GLN A 1 363 ? 2.282 27.997 -17.752 1.00 49.22 363 GLN A N 1
ATOM 2679 C CA . GLN A 1 363 ? 3.635 27.516 -17.439 1.00 49.22 363 GLN A CA 1
ATOM 2680 C C . GLN A 1 363 ? 3.692 25.992 -17.317 1.00 49.22 363 GLN A C 1
ATOM 2682 O O . GLN A 1 363 ? 4.690 25.362 -17.678 1.00 49.22 363 GLN A O 1
ATOM 2687 N N . THR A 1 364 ? 2.621 25.396 -16.803 1.00 52.03 364 THR A N 1
ATOM 2688 C CA . THR A 1 364 ? 2.519 23.956 -16.544 1.00 52.03 364 THR A CA 1
ATOM 2689 C C . THR A 1 364 ? 1.722 23.213 -17.609 1.00 52.03 364 THR A C 1
ATOM 2691 O O . THR A 1 364 ? 1.809 21.987 -17.660 1.00 52.03 364 THR A O 1
ATOM 2694 N N . LEU A 1 365 ? 0.975 23.936 -18.454 1.00 50.06 365 LEU A N 1
ATOM 2695 C CA . LEU A 1 365 ? 0.040 23.413 -19.459 1.00 50.06 365 LEU A CA 1
ATOM 2696 C C . LEU A 1 365 ? -0.983 22.438 -18.867 1.00 50.06 365 LEU A C 1
ATOM 2698 O O . LEU A 1 365 ? -1.482 21.539 -19.541 1.00 50.06 365 LEU A O 1
ATOM 2702 N N . GLN A 1 366 ? -1.289 22.608 -17.580 1.00 53.62 366 GLN A N 1
ATOM 2703 C CA . GLN A 1 366 ? -2.194 21.748 -16.836 1.00 53.62 366 GLN A CA 1
ATOM 2704 C C . GLN A 1 366 ? -3.321 22.575 -16.216 1.00 53.62 366 GLN A C 1
ATOM 2706 O O . GLN A 1 366 ? -3.093 23.691 -15.745 1.00 53.62 366 GLN A O 1
ATOM 2711 N N . PRO A 1 367 ? -4.558 22.054 -16.211 1.00 54.31 367 PRO A N 1
ATOM 2712 C CA . PRO A 1 367 ? -5.648 22.677 -15.483 1.00 54.31 367 PRO A CA 1
ATOM 2713 C C . PRO A 1 367 ? -5.393 22.551 -13.981 1.00 54.31 367 PRO A C 1
ATOM 2715 O O . PRO A 1 367 ? -4.813 21.569 -13.511 1.00 54.31 367 PRO A O 1
ATOM 2718 N N . SER A 1 368 ? -5.877 23.518 -13.203 1.00 60.03 368 SER A N 1
ATOM 2719 C CA . SER A 1 368 ? -5.797 23.432 -11.742 1.00 60.03 368 SER A CA 1
ATOM 2720 C C . SER A 1 368 ? -6.436 22.126 -11.244 1.00 60.03 368 SER A C 1
ATOM 2722 O O . SER A 1 368 ? -7.621 21.892 -11.517 1.00 60.03 368 SER A O 1
ATOM 2724 N N . PRO A 1 369 ? -5.722 21.299 -10.455 1.00 49.69 369 PRO A N 1
ATOM 2725 C CA . PRO A 1 369 ? -6.289 20.081 -9.883 1.00 49.69 369 PRO A CA 1
ATOM 2726 C C . PRO A 1 369 ? -7.556 20.349 -9.062 1.00 49.69 369 PRO A C 1
ATOM 2728 O O . PRO A 1 369 ? -8.498 19.562 -9.101 1.00 49.69 369 PRO A O 1
ATOM 2731 N N . LEU A 1 370 ? -7.620 21.496 -8.374 1.00 45.78 370 LEU A N 1
ATOM 2732 C CA . LEU A 1 370 ? -8.801 21.927 -7.620 1.00 45.78 370 LEU A CA 1
ATOM 2733 C C . LEU A 1 370 ? -9.986 22.255 -8.535 1.00 45.78 370 LEU A C 1
ATOM 2735 O O . LEU A 1 370 ? -11.122 21.937 -8.193 1.00 45.78 370 LEU A O 1
ATOM 2739 N N . CYS A 1 371 ? -9.733 22.840 -9.709 1.00 55.47 371 CYS A N 1
ATOM 2740 C CA . CYS A 1 371 ? -10.784 23.082 -10.691 1.00 55.47 371 CYS A CA 1
ATOM 2741 C C . CYS A 1 371 ? -11.341 21.768 -11.244 1.00 55.47 371 CYS A C 1
ATOM 2743 O O . CYS A 1 371 ? -12.554 21.565 -11.261 1.00 55.47 371 CYS A O 1
ATOM 2745 N N . VAL A 1 372 ? -10.461 20.851 -11.658 1.00 49.81 372 VAL A N 1
ATOM 2746 C CA . VAL A 1 372 ? -10.868 19.570 -12.254 1.00 49.81 372 VAL A CA 1
ATOM 2747 C C . VAL A 1 372 ? -11.663 18.734 -11.251 1.00 49.81 372 VAL A C 1
ATOM 2749 O O . VAL A 1 372 ? -12.699 18.162 -11.597 1.00 49.81 372 VAL A O 1
ATOM 2752 N N . LEU A 1 373 ? -11.220 18.709 -9.992 1.00 49.88 373 LEU A N 1
ATOM 2753 C CA . LEU A 1 373 ? -11.917 18.024 -8.905 1.00 49.88 373 LEU A CA 1
ATOM 2754 C C . LEU A 1 373 ? -13.242 18.692 -8.522 1.00 49.88 373 LEU A C 1
ATOM 2756 O O . LEU A 1 373 ? -14.123 17.988 -8.035 1.00 49.88 373 LEU A O 1
ATOM 2760 N N . GLY A 1 374 ? -13.395 20.000 -8.739 1.00 49.25 374 GLY A N 1
ATOM 2761 C CA . GLY A 1 374 ? -14.628 20.738 -8.455 1.00 49.25 374 GLY A CA 1
ATOM 2762 C C . GLY A 1 374 ? -15.677 20.648 -9.566 1.00 49.25 374 GLY A C 1
ATOM 2763 O O . GLY A 1 374 ? -16.859 20.497 -9.272 1.00 49.25 374 GLY A O 1
ATOM 2764 N N . ASN A 1 375 ? -15.253 20.702 -10.832 1.00 59.41 375 ASN A N 1
ATOM 2765 C CA . ASN A 1 375 ? -16.161 20.860 -11.974 1.00 59.41 375 ASN A CA 1
ATOM 2766 C C . ASN A 1 375 ? -16.325 19.589 -12.823 1.00 59.41 375 ASN A C 1
ATOM 2768 O O . ASN A 1 375 ? -17.352 19.419 -13.473 1.00 59.41 375 ASN A O 1
ATOM 2772 N N . CYS A 1 376 ? -15.352 18.671 -12.800 1.00 56.41 376 CYS A N 1
ATOM 2773 C CA . CYS A 1 376 ? -15.316 17.505 -13.695 1.00 56.41 376 CYS A CA 1
ATOM 2774 C C . CYS A 1 376 ? -15.250 16.157 -12.973 1.00 56.41 376 CYS A C 1
ATOM 2776 O O . CYS A 1 376 ? -14.973 15.124 -13.587 1.00 56.41 376 CYS A O 1
ATOM 2778 N N . THR A 1 377 ? -15.572 16.134 -11.677 1.00 54.22 377 THR A N 1
ATOM 2779 C CA . THR A 1 377 ? -15.448 14.975 -10.777 1.00 54.22 377 THR A CA 1
ATOM 2780 C C . THR A 1 377 ? -16.167 13.731 -11.291 1.00 54.22 377 THR A C 1
ATOM 2782 O O . THR A 1 377 ? -15.643 12.625 -11.192 1.00 54.22 377 THR A O 1
ATOM 2785 N N . LYS A 1 378 ? -17.367 13.892 -11.864 1.00 59.16 378 LYS A N 1
ATOM 2786 C CA . LYS A 1 378 ? -18.180 12.775 -12.373 1.00 59.16 378 LYS A CA 1
ATOM 2787 C C . LYS A 1 378 ? -17.542 12.114 -13.595 1.00 59.16 378 LYS A C 1
ATOM 2789 O O . LYS A 1 378 ? -17.594 10.891 -13.723 1.00 59.16 378 LYS A O 1
ATOM 2794 N N . ASN A 1 379 ? -16.943 12.912 -14.472 1.00 60.91 379 ASN A N 1
ATOM 2795 C CA . ASN A 1 379 ? -16.319 12.422 -15.697 1.00 60.91 379 ASN A CA 1
ATOM 2796 C C . ASN A 1 379 ? -14.955 11.811 -15.353 1.00 60.91 379 ASN A C 1
ATOM 2798 O O . ASN A 1 379 ? -14.683 10.668 -15.716 1.00 60.91 379 ASN A O 1
ATOM 2802 N N . LEU A 1 380 ? -14.194 12.480 -14.481 1.00 56.53 380 LEU A N 1
ATOM 2803 C CA . LEU A 1 380 ? -12.944 11.962 -13.933 1.00 56.53 380 LEU A CA 1
ATOM 2804 C C . LEU A 1 380 ? -13.137 10.620 -13.211 1.00 56.53 380 LEU A C 1
ATOM 2806 O O . LEU A 1 380 ? -12.383 9.684 -13.459 1.00 56.53 380 LEU A O 1
ATOM 2810 N N . ALA A 1 381 ? -14.173 10.478 -12.378 1.00 53.38 381 ALA A N 1
ATOM 2811 C CA . ALA A 1 381 ? -14.480 9.218 -11.702 1.00 53.38 381 ALA A CA 1
ATOM 2812 C C . ALA A 1 381 ? -14.736 8.084 -12.706 1.00 53.38 381 ALA A C 1
ATOM 2814 O O . ALA A 1 381 ? -14.139 7.017 -12.586 1.00 53.38 381 ALA A O 1
ATOM 2815 N N . LYS A 1 382 ? -15.553 8.320 -13.742 1.00 53.69 382 LYS A N 1
ATOM 2816 C CA . LYS A 1 382 ? -15.788 7.336 -14.815 1.00 53.69 382 LYS A CA 1
ATOM 2817 C C . LYS A 1 382 ? -14.501 6.980 -15.563 1.00 53.69 382 LYS A C 1
ATOM 2819 O O . LYS A 1 382 ? -14.273 5.809 -15.858 1.00 53.69 382 LYS A O 1
ATOM 2824 N N . CYS A 1 383 ? -13.651 7.969 -15.827 1.00 53.47 383 CYS A N 1
ATOM 2825 C CA . CYS A 1 383 ? -12.375 7.768 -16.500 1.00 53.47 383 CYS A CA 1
ATOM 2826 C C . CYS A 1 383 ? -11.394 6.931 -15.666 1.00 53.47 383 CYS A C 1
ATOM 2828 O O . CYS A 1 383 ? -10.714 6.061 -16.205 1.00 53.47 383 CYS A O 1
ATOM 2830 N N . LEU A 1 384 ? -11.360 7.126 -14.344 1.00 53.38 384 LEU A N 1
ATOM 2831 C CA . LEU A 1 384 ? -10.466 6.396 -13.439 1.00 53.38 384 LEU A CA 1
ATOM 2832 C C . LEU A 1 384 ? -10.767 4.892 -13.379 1.00 53.38 384 LEU A C 1
ATOM 2834 O O . LEU A 1 384 ? -9.833 4.098 -13.235 1.00 53.38 384 LEU A O 1
ATOM 2838 N N . PHE A 1 385 ? -12.030 4.488 -13.556 1.00 49.69 385 PHE A N 1
ATOM 2839 C CA . PHE A 1 385 ? -12.426 3.075 -13.641 1.00 49.69 385 PHE A CA 1
ATOM 2840 C C . PHE A 1 385 ? -12.151 2.439 -15.015 1.00 49.69 385 PHE A C 1
ATOM 2842 O O . PHE A 1 385 ? -12.155 1.213 -15.128 1.00 49.69 385 PHE A O 1
ATOM 2849 N N . SER A 1 386 ? -11.856 3.236 -16.048 1.00 51.94 386 SER A N 1
ATOM 2850 C CA . SER A 1 386 ? -11.503 2.757 -17.388 1.00 51.94 386 SER A CA 1
ATOM 2851 C C . SER A 1 386 ? -9.987 2.789 -17.586 1.00 51.94 386 SER A C 1
ATOM 2853 O O . SER A 1 386 ? -9.368 3.851 -17.655 1.00 51.94 386 SER A O 1
ATOM 2855 N N . SER A 1 387 ? -9.362 1.614 -17.705 1.00 50.59 387 SER A N 1
ATOM 2856 C CA . SER A 1 387 ? -7.918 1.508 -17.966 1.00 50.59 387 SER A CA 1
ATOM 2857 C C . SER A 1 387 ? -7.510 2.208 -19.264 1.00 50.59 387 SER A C 1
ATOM 2859 O O . SER A 1 387 ? -6.452 2.829 -19.299 1.00 50.59 387 SER A O 1
ATOM 2861 N N . THR A 1 388 ? -8.367 2.171 -20.287 1.00 51.12 388 THR A N 1
ATOM 2862 C CA . THR A 1 388 ? -8.161 2.843 -21.576 1.00 51.12 388 THR A CA 1
ATOM 2863 C C . THR A 1 388 ? -8.277 4.361 -21.454 1.00 51.12 388 THR A C 1
ATOM 2865 O O . THR A 1 388 ? -7.418 5.067 -21.970 1.00 51.12 388 THR A O 1
ATOM 2868 N N . CYS A 1 389 ? -9.279 4.869 -20.723 1.00 54.00 389 CYS A N 1
ATOM 2869 C CA . CYS A 1 389 ? -9.434 6.312 -20.510 1.00 54.00 389 CYS A CA 1
ATOM 2870 C C . CYS A 1 389 ? -8.262 6.884 -19.720 1.00 54.00 389 CYS A C 1
ATOM 2872 O O . CYS A 1 389 ? -7.640 7.863 -20.126 1.00 54.00 389 CYS A O 1
ATOM 2874 N N . ARG A 1 390 ? -7.904 6.210 -18.625 1.00 54.97 390 ARG A N 1
ATOM 2875 C CA . ARG A 1 390 ? -6.750 6.569 -17.807 1.00 54.97 390 ARG A CA 1
ATOM 2876 C C . ARG A 1 390 ? -5.453 6.539 -18.618 1.00 54.97 390 ARG A C 1
ATOM 2878 O O . ARG A 1 390 ? -4.625 7.420 -18.443 1.00 54.97 390 ARG A O 1
ATOM 2885 N N . HIS A 1 391 ? -5.276 5.564 -19.511 1.00 55.41 391 HIS A N 1
ATOM 2886 C CA . HIS A 1 391 ? -4.101 5.505 -20.382 1.00 55.41 391 HIS A CA 1
ATOM 2887 C C . HIS A 1 391 ? -4.074 6.650 -21.404 1.00 55.41 391 HIS A C 1
ATOM 2889 O O . HIS A 1 391 ? -3.029 7.267 -21.568 1.00 55.41 391 HIS A O 1
ATOM 2895 N N . GLY A 1 392 ? -5.209 6.972 -22.034 1.00 59.53 392 GLY A N 1
ATOM 2896 C CA . GLY A 1 392 ? -5.315 8.082 -22.989 1.00 59.53 392 GLY A CA 1
ATOM 2897 C C . GLY A 1 392 ? -5.009 9.437 -22.349 1.00 59.53 392 GLY A C 1
ATOM 2898 O O . GLY A 1 392 ? -4.139 10.156 -22.826 1.00 59.53 392 GLY A O 1
ATOM 2899 N N . VAL A 1 393 ? -5.629 9.739 -21.201 1.00 56.56 393 VAL A N 1
ATOM 2900 C CA . VAL A 1 393 ? -5.380 10.991 -20.460 1.00 56.56 393 VAL A CA 1
ATOM 2901 C C . VAL A 1 393 ? -3.918 11.099 -20.013 1.00 56.56 393 VAL A C 1
ATOM 2903 O O . VAL A 1 393 ? -3.314 12.159 -20.128 1.00 56.56 393 VAL A O 1
ATOM 2906 N N . MET A 1 394 ? -3.320 10.007 -19.527 1.00 58.28 394 MET A N 1
ATOM 2907 C CA . MET A 1 394 ? -1.921 10.022 -19.078 1.00 58.28 394 MET A CA 1
ATOM 2908 C C . MET A 1 394 ? -0.919 10.053 -20.241 1.00 58.28 394 MET A C 1
ATOM 2910 O O . MET A 1 394 ? 0.190 10.549 -20.057 1.00 58.28 394 MET A O 1
ATOM 2914 N N . CYS A 1 395 ? -1.290 9.548 -21.421 1.00 62.12 395 CYS A N 1
ATOM 2915 C CA . CYS A 1 395 ? -0.493 9.677 -22.640 1.00 62.12 395 CYS A CA 1
ATOM 2916 C C . CYS A 1 395 ? -0.415 11.145 -23.071 1.00 62.12 395 CYS A C 1
ATOM 2918 O O . CYS A 1 395 ? 0.684 11.677 -23.196 1.00 62.12 395 CYS A O 1
ATOM 2920 N N . GLU A 1 396 ? -1.569 11.809 -23.181 1.00 61.16 396 GLU A N 1
ATOM 2921 C CA . GLU A 1 396 ? -1.674 13.230 -23.542 1.00 61.16 396 GLU A CA 1
ATOM 2922 C C . GLU A 1 396 ? -0.894 14.121 -22.568 1.00 61.16 396 GLU A C 1
ATOM 2924 O O . GLU A 1 396 ? -0.059 14.925 -22.973 1.00 61.16 396 GLU A O 1
ATOM 2929 N N . LEU A 1 397 ? -1.079 13.915 -21.259 1.00 59.44 397 LEU A N 1
ATOM 2930 C CA . LEU A 1 397 ? -0.342 14.664 -20.236 1.00 59.44 397 LEU A CA 1
ATOM 2931 C C . LEU A 1 397 ? 1.178 14.463 -20.334 1.00 59.44 397 LEU A C 1
ATOM 2933 O O . LEU A 1 397 ? 1.930 15.397 -20.061 1.00 59.44 397 LEU A O 1
ATOM 2937 N N . GLY A 1 398 ? 1.626 13.271 -20.738 1.00 61.03 398 GLY A N 1
ATOM 2938 C CA . GLY A 1 398 ? 3.041 12.969 -20.951 1.00 61.03 398 GLY A CA 1
ATOM 2939 C C . GLY A 1 398 ? 3.631 13.631 -22.199 1.00 61.03 398 GLY A C 1
ATOM 2940 O O . GLY A 1 398 ? 4.834 13.877 -22.240 1.00 61.03 398 GLY A O 1
ATOM 2941 N N . CYS A 1 399 ? 2.813 13.964 -23.199 1.00 66.69 399 CYS A N 1
ATOM 2942 C CA . CYS A 1 399 ? 3.267 14.655 -24.409 1.00 66.69 399 CYS A CA 1
ATOM 2943 C C . CYS A 1 399 ? 3.644 16.119 -24.166 1.00 66.69 399 CYS A C 1
ATOM 2945 O O . CYS A 1 399 ? 4.425 16.693 -24.924 1.00 66.69 399 CYS A O 1
ATOM 2947 N N . PHE A 1 400 ? 3.133 16.716 -23.088 1.00 65.69 400 PHE A N 1
ATOM 2948 C CA . PHE A 1 400 ? 3.414 18.105 -22.721 1.00 65.69 400 PHE A CA 1
ATOM 2949 C C . PHE A 1 400 ? 4.557 18.242 -21.705 1.00 65.69 400 PHE A C 1
ATOM 2951 O O . PHE A 1 400 ? 4.935 19.359 -21.351 1.00 65.69 400 PHE A O 1
ATOM 2958 N N . ASP A 1 401 ? 5.150 17.131 -21.251 1.00 65.31 401 ASP A N 1
ATOM 2959 C CA . ASP A 1 401 ? 6.226 17.140 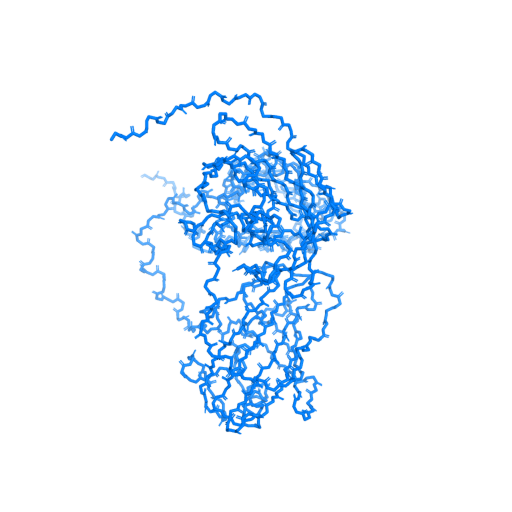-20.252 1.00 65.31 401 ASP A CA 1
ATOM 2960 C C . ASP A 1 401 ? 7.468 17.913 -20.728 1.00 65.31 401 ASP A C 1
ATOM 2962 O O . ASP A 1 401 ? 8.054 18.669 -19.950 1.00 65.31 401 ASP A O 1
ATOM 2966 N N . ASP A 1 402 ? 7.821 17.795 -22.011 1.00 66.31 402 ASP A N 1
ATOM 2967 C CA . ASP A 1 402 ? 8.998 18.448 -22.607 1.00 66.31 402 ASP A CA 1
ATOM 2968 C C . ASP A 1 402 ? 8.819 19.962 -22.836 1.00 66.31 402 ASP A C 1
ATOM 2970 O O . ASP A 1 402 ? 9.785 20.668 -23.154 1.00 66.31 402 ASP A O 1
ATOM 2974 N N . LEU A 1 403 ? 7.591 20.465 -22.658 1.00 60.22 403 LEU A N 1
ATOM 2975 C CA . LEU A 1 403 ? 7.240 21.883 -22.769 1.00 60.22 403 LEU A CA 1
ATOM 2976 C C . LEU A 1 403 ? 7.248 22.620 -21.425 1.00 60.22 403 LEU A C 1
ATOM 2978 O O . LEU A 1 403 ? 7.193 23.855 -21.392 1.00 60.22 403 LEU A O 1
ATOM 2982 N N . LYS A 1 404 ? 7.376 21.895 -20.308 1.00 57.03 404 LYS A N 1
ATOM 2983 C CA . LYS A 1 404 ? 7.457 22.489 -18.969 1.00 57.03 404 LYS A CA 1
ATOM 2984 C C . LYS A 1 404 ? 8.649 23.442 -18.877 1.00 57.03 404 LYS A C 1
ATOM 2986 O O . LYS A 1 404 ? 9.775 23.086 -19.222 1.00 57.03 404 LYS A O 1
ATOM 2991 N N . ASN A 1 405 ? 8.408 24.650 -18.368 1.00 56.53 405 ASN A N 1
ATOM 2992 C CA . ASN A 1 405 ? 9.409 25.720 -18.228 1.00 56.53 405 ASN A CA 1
ATOM 2993 C C . ASN A 1 405 ? 9.994 26.246 -19.557 1.00 56.53 405 ASN A C 1
ATOM 2995 O O . ASN A 1 405 ? 11.053 26.873 -19.556 1.00 56.53 405 ASN A O 1
ATOM 2999 N N . THR A 1 406 ? 9.329 26.008 -20.692 1.00 62.91 406 THR A N 1
ATOM 3000 C CA . THR A 1 406 ? 9.673 26.639 -21.977 1.00 62.91 406 THR A CA 1
ATOM 3001 C C . THR A 1 406 ? 8.626 27.692 -22.322 1.00 62.91 406 THR A C 1
ATOM 3003 O O . THR A 1 406 ? 7.743 27.430 -23.124 1.00 62.91 406 THR A O 1
ATOM 3006 N N . GLU A 1 407 ? 8.692 28.868 -21.685 1.00 61.66 407 GLU A N 1
ATOM 3007 C CA . GLU A 1 407 ? 7.628 29.896 -21.744 1.00 61.66 407 GLU A CA 1
ATOM 3008 C C . GLU A 1 407 ? 7.148 30.200 -23.172 1.00 61.66 407 GLU A C 1
ATOM 3010 O O . GLU A 1 407 ? 5.946 30.257 -23.423 1.00 61.66 407 GLU A O 1
ATOM 3015 N N . ASP A 1 408 ? 8.075 30.294 -24.125 1.00 67.94 408 ASP A N 1
ATOM 3016 C CA . ASP A 1 408 ? 7.750 30.577 -25.520 1.00 67.94 408 ASP A CA 1
ATOM 3017 C C . ASP A 1 408 ? 7.064 29.399 -26.248 1.00 67.94 408 ASP A C 1
ATOM 3019 O O . ASP A 1 408 ? 6.128 29.609 -27.018 1.00 67.94 408 ASP A O 1
ATOM 3023 N N . ASP A 1 409 ? 7.509 28.155 -26.037 1.00 65.62 409 ASP A N 1
ATOM 3024 C CA . ASP A 1 409 ? 6.940 26.971 -26.708 1.00 65.62 409 ASP A CA 1
ATOM 3025 C C . ASP A 1 409 ? 5.647 26.495 -26.029 1.00 65.62 409 ASP A C 1
ATOM 3027 O O . ASP A 1 409 ? 4.707 26.080 -26.709 1.00 65.62 409 ASP A O 1
ATOM 3031 N N . ALA A 1 410 ? 5.564 26.632 -24.705 1.00 61.75 410 ALA A N 1
ATOM 3032 C CA . ALA A 1 410 ? 4.347 26.420 -23.935 1.00 61.75 410 ALA A CA 1
ATOM 3033 C C . ALA A 1 410 ? 3.278 27.459 -24.296 1.00 61.75 410 ALA A C 1
ATOM 3035 O O . ALA A 1 410 ? 2.136 27.089 -24.555 1.00 61.75 410 ALA A O 1
ATOM 3036 N N . GLY A 1 411 ? 3.650 28.739 -24.424 1.00 63.81 411 GLY A N 1
ATOM 3037 C CA . GLY A 1 411 ? 2.739 29.793 -24.877 1.00 63.81 411 GLY A CA 1
ATOM 3038 C C . GLY A 1 411 ? 2.198 29.553 -26.291 1.00 63.81 411 GLY A C 1
ATOM 3039 O O . GLY A 1 411 ? 1.015 29.777 -26.546 1.00 63.81 411 GLY A O 1
ATOM 3040 N N . ARG A 1 412 ? 3.029 29.028 -27.203 1.00 69.31 412 ARG A N 1
ATOM 3041 C CA . ARG A 1 412 ? 2.598 28.642 -28.561 1.00 69.31 412 ARG A CA 1
ATOM 3042 C C . ARG A 1 412 ? 1.615 27.476 -28.543 1.00 69.31 412 ARG A C 1
ATOM 3044 O O . ARG A 1 412 ? 0.603 27.549 -29.234 1.00 69.31 412 ARG A O 1
ATOM 3051 N N . LEU A 1 413 ? 1.873 26.433 -27.749 1.00 67.06 413 LEU A N 1
ATOM 3052 C CA . LEU A 1 413 ? 0.944 25.307 -27.630 1.00 67.06 413 LEU A CA 1
ATOM 3053 C C . LEU A 1 413 ? -0.374 25.734 -26.967 1.00 67.06 413 LEU A C 1
ATOM 3055 O O . LEU A 1 413 ? -1.443 25.368 -27.449 1.00 67.06 413 LEU A O 1
ATOM 3059 N N . ALA A 1 414 ? -0.310 26.547 -25.912 1.00 62.25 414 ALA A N 1
ATOM 3060 C CA . ALA A 1 414 ? -1.490 27.104 -25.256 1.00 62.25 414 ALA A CA 1
ATOM 3061 C C . ALA A 1 414 ? -2.342 27.928 -26.236 1.00 62.25 414 ALA A C 1
ATOM 3063 O O . ALA A 1 414 ? -3.560 27.776 -26.258 1.00 62.25 414 ALA A O 1
ATOM 3064 N N . GLY A 1 415 ? -1.710 28.722 -27.110 1.00 64.50 415 GLY A N 1
ATOM 3065 C CA . GLY A 1 415 ? -2.403 29.454 -28.175 1.00 64.50 415 GLY A CA 1
ATOM 3066 C C . GLY A 1 415 ? -3.120 28.542 -29.179 1.00 64.50 415 GLY A C 1
ATOM 3067 O O . GLY A 1 415 ? -4.250 28.829 -29.569 1.00 64.50 415 GLY A O 1
ATOM 3068 N N . VAL A 1 416 ? -2.511 27.411 -29.552 1.00 65.62 416 VAL A N 1
ATOM 3069 C CA . VAL A 1 416 ? -3.146 26.400 -30.420 1.00 65.62 416 VAL A CA 1
ATOM 3070 C C . VAL A 1 416 ? -4.361 25.771 -29.740 1.00 65.62 416 VAL A C 1
ATOM 3072 O O . VAL A 1 416 ? -5.432 25.698 -30.343 1.00 65.62 416 VAL A O 1
ATOM 3075 N N . LEU A 1 417 ? -4.207 25.342 -28.485 1.00 62.94 417 LEU A N 1
ATOM 3076 C CA . LEU A 1 417 ? -5.271 24.698 -27.713 1.00 62.94 417 LEU A CA 1
ATOM 3077 C C . LEU A 1 417 ? -6.448 25.652 -27.458 1.00 62.94 417 LEU A C 1
ATOM 3079 O O . LEU A 1 417 ? -7.601 25.242 -27.585 1.00 62.94 417 LEU A O 1
ATOM 3083 N N . GLU A 1 418 ? -6.170 26.926 -27.174 1.00 62.50 418 GLU A N 1
ATOM 3084 C CA . GLU A 1 418 ? -7.195 27.953 -26.968 1.00 62.50 418 GLU A CA 1
ATOM 3085 C C . GLU A 1 418 ? -7.942 28.287 -28.266 1.00 62.50 418 GLU A C 1
ATOM 3087 O O . GLU A 1 418 ? -9.171 28.361 -28.270 1.00 62.50 418 GLU A O 1
ATOM 3092 N N . CYS A 1 419 ? -7.237 28.406 -29.396 1.00 65.19 419 CYS A N 1
ATOM 3093 C CA . CYS A 1 419 ? -7.894 28.598 -30.689 1.00 65.19 419 CYS A CA 1
ATOM 3094 C C . CYS A 1 419 ? -8.814 27.418 -31.033 1.00 65.19 419 CYS A C 1
ATOM 3096 O O . CYS A 1 419 ? -9.967 27.604 -31.433 1.00 65.19 419 CYS A O 1
ATOM 3098 N N . MET A 1 420 ? -8.320 26.192 -30.840 1.00 64.94 420 MET A N 1
ATOM 3099 C CA . MET A 1 420 ? -9.086 24.975 -31.098 1.00 64.94 420 MET A CA 1
ATOM 3100 C C . MET A 1 420 ? -10.323 24.894 -30.200 1.00 64.94 420 MET A C 1
ATOM 3102 O O . MET A 1 420 ? -11.398 24.554 -30.686 1.00 64.94 420 MET A O 1
ATOM 3106 N N . ARG A 1 421 ? -10.207 25.289 -28.929 1.00 63.41 421 ARG A N 1
ATOM 3107 C CA . ARG A 1 421 ? -11.339 25.408 -28.001 1.00 63.41 421 ARG A CA 1
ATOM 3108 C C . ARG A 1 421 ? -12.372 26.441 -28.464 1.00 63.41 421 ARG A C 1
ATOM 3110 O O . ARG A 1 421 ? -13.569 26.184 -28.377 1.00 63.41 421 ARG A O 1
ATOM 3117 N N . ALA A 1 422 ? -11.927 27.601 -28.939 1.00 65.56 422 ALA A N 1
ATOM 3118 C CA . ALA A 1 422 ? -12.814 28.699 -29.320 1.00 65.56 422 ALA A CA 1
ATOM 3119 C C . ALA A 1 422 ? -13.544 28.460 -30.653 1.00 65.56 422 ALA A C 1
ATOM 3121 O O . ALA A 1 422 ? -14.671 28.929 -30.834 1.00 65.56 422 ALA A O 1
ATOM 3122 N N . HIS A 1 423 ? -12.911 27.751 -31.592 1.00 70.44 423 HIS A N 1
ATOM 3123 C CA . HIS A 1 423 ? -13.373 27.689 -32.982 1.00 70.44 423 HIS A CA 1
ATOM 3124 C C . HIS A 1 423 ? -13.687 26.286 -33.500 1.00 70.44 423 HIS A C 1
ATOM 3126 O O . HIS A 1 423 ? -14.330 26.173 -34.546 1.00 70.44 423 HIS A O 1
ATOM 3132 N N . CYS A 1 424 ? -13.292 25.226 -32.790 1.00 61.72 424 CYS A N 1
ATOM 3133 C CA . CYS A 1 424 ? -13.500 23.856 -33.239 1.00 61.72 424 CYS A CA 1
ATOM 3134 C C . CYS A 1 424 ? -14.318 23.032 -32.234 1.00 61.72 424 CYS A C 1
ATOM 3136 O O . CYS A 1 424 ? -13.777 22.576 -31.229 1.00 61.72 424 CYS A O 1
ATOM 3138 N N . PRO A 1 425 ? -15.619 22.796 -32.501 1.00 54.19 425 PRO A N 1
ATOM 3139 C CA . PRO A 1 425 ? -16.453 21.984 -31.624 1.00 54.19 425 PRO A CA 1
ATOM 3140 C C . PRO A 1 425 ? -16.058 20.498 -31.680 1.00 54.19 425 PRO A C 1
ATOM 3142 O O . PRO A 1 425 ? -15.755 19.965 -32.750 1.00 54.19 425 PRO A O 1
ATOM 3145 N N . GLY A 1 426 ? -16.138 19.824 -30.529 1.00 47.16 426 GLY A N 1
ATOM 3146 C CA . GLY A 1 426 ? -15.796 18.406 -30.363 1.00 47.16 426 GLY A CA 1
ATOM 3147 C C . GLY A 1 426 ? -14.337 18.179 -29.954 1.00 47.16 426 GLY A C 1
ATOM 3148 O O . GLY A 1 426 ? -13.451 18.950 -30.315 1.00 47.16 426 GLY A O 1
ATOM 3149 N N . PHE A 1 427 ? -14.087 17.119 -29.181 1.00 45.66 427 PHE A N 1
ATOM 3150 C CA . PHE A 1 427 ? -12.754 16.778 -28.684 1.00 45.66 427 PHE A CA 1
ATOM 3151 C C . PHE A 1 427 ? -12.413 15.298 -28.969 1.00 45.66 427 PHE A C 1
ATOM 3153 O O . PHE A 1 427 ? -13.187 14.439 -28.553 1.00 45.66 427 PHE A O 1
ATOM 3160 N N . PRO A 1 428 ? -11.265 14.984 -29.610 1.00 49.97 428 PRO A N 1
ATOM 3161 C CA . PRO A 1 428 ? -10.320 15.937 -30.189 1.00 49.97 428 PRO A CA 1
ATOM 3162 C C . PRO A 1 428 ? -10.919 16.631 -31.432 1.00 49.97 428 PRO A C 1
ATOM 3164 O O . PRO A 1 428 ? -11.682 16.007 -32.176 1.00 49.97 428 PRO A O 1
ATOM 3167 N N . PRO A 1 429 ? -10.597 17.911 -31.690 1.00 54.09 429 PRO A N 1
ATOM 3168 C CA . PRO A 1 429 ? -11.175 18.634 -32.818 1.00 54.09 429 PRO A CA 1
ATOM 3169 C C . PRO A 1 429 ? -10.674 18.085 -34.155 1.00 54.09 429 PRO A C 1
ATOM 3171 O O . PRO A 1 429 ? -9.545 17.604 -34.265 1.00 54.09 429 PRO A O 1
ATOM 3174 N N . SER A 1 430 ? -11.496 18.169 -35.208 1.00 58.06 430 SER A N 1
ATOM 3175 C CA . SER A 1 430 ? -11.090 17.641 -36.517 1.00 58.06 430 SER A CA 1
ATOM 3176 C C . SER A 1 430 ? -9.864 18.377 -37.070 1.00 58.06 430 SER A C 1
ATOM 3178 O O . SER A 1 430 ? -9.771 19.607 -37.005 1.00 58.06 430 SER A O 1
ATOM 3180 N N . LYS A 1 431 ? -8.946 17.624 -37.695 1.00 59.03 431 LYS A N 1
ATOM 3181 C CA . LYS A 1 431 ? -7.754 18.179 -38.365 1.00 59.03 431 LYS A CA 1
ATOM 3182 C C . LYS A 1 431 ? -8.132 19.240 -39.403 1.00 59.03 431 LYS A C 1
ATOM 3184 O O . LYS A 1 431 ? -7.437 20.237 -39.548 1.00 59.03 431 LYS A O 1
ATOM 3189 N N . THR A 1 432 ? -9.270 19.056 -40.072 1.00 58.78 432 THR A N 1
ATOM 3190 C CA . THR A 1 432 ? -9.831 20.009 -41.033 1.00 58.78 432 THR A CA 1
ATOM 3191 C C . THR A 1 432 ? -10.260 21.317 -40.369 1.00 58.78 432 THR A C 1
ATOM 3193 O O . THR A 1 432 ? -9.984 22.375 -40.919 1.00 58.78 432 THR A O 1
ATOM 3196 N N . CYS A 1 433 ? -10.871 21.277 -39.179 1.00 67.06 433 CYS A N 1
ATOM 3197 C CA . CYS A 1 433 ? -11.238 22.492 -38.452 1.00 67.06 433 CYS A CA 1
ATOM 3198 C C . CYS A 1 433 ? -10.008 23.260 -37.958 1.00 67.06 433 CYS A C 1
ATOM 3200 O O . CYS A 1 433 ? -9.895 24.459 -38.212 1.00 67.06 433 CYS A O 1
ATOM 3202 N N . ALA A 1 434 ? -9.051 22.569 -37.329 1.00 62.78 434 ALA A N 1
ATOM 3203 C CA . ALA A 1 434 ? -7.807 23.193 -36.879 1.00 62.78 434 ALA A CA 1
ATOM 3204 C C . ALA A 1 434 ? -7.036 23.825 -38.057 1.00 62.78 434 ALA A C 1
ATOM 3206 O O . ALA A 1 434 ? -6.537 24.943 -37.949 1.00 62.78 434 ALA A O 1
ATOM 3207 N N . ALA A 1 435 ? -7.027 23.158 -39.217 1.00 60.25 435 ALA A N 1
ATOM 3208 C CA . ALA A 1 435 ? -6.424 23.659 -40.452 1.00 60.25 435 ALA A CA 1
ATOM 3209 C C . ALA A 1 435 ? -7.232 24.757 -41.176 1.00 60.25 435 ALA A C 1
ATOM 3211 O O . ALA A 1 435 ? -6.711 25.357 -42.110 1.00 60.25 435 ALA A O 1
ATOM 3212 N N . LEU A 1 436 ? -8.483 25.028 -40.795 1.00 68.19 436 LEU A N 1
ATOM 3213 C CA . LEU A 1 436 ? -9.297 26.116 -41.359 1.00 68.19 436 LEU A CA 1
ATOM 3214 C C . LEU A 1 436 ? -9.318 27.347 -40.451 1.00 68.19 436 LEU A C 1
ATOM 3216 O O . LEU A 1 436 ? -9.333 28.470 -40.950 1.00 68.19 436 LEU A O 1
ATOM 3220 N N . HIS A 1 437 ? -9.312 27.137 -39.133 1.00 73.69 437 HIS A N 1
ATOM 3221 C CA . HIS A 1 437 ? -9.595 28.186 -38.154 1.00 73.69 437 HIS A CA 1
ATOM 3222 C C . HIS A 1 437 ? -8.426 28.522 -37.221 1.00 73.69 437 HIS A C 1
ATOM 3224 O O . HIS A 1 437 ? -8.455 29.593 -36.629 1.00 73.69 437 HIS A O 1
ATOM 3230 N N . CYS A 1 438 ? -7.396 27.671 -37.129 1.00 74.19 438 CYS A N 1
ATOM 3231 C CA . CYS A 1 438 ? -6.267 27.834 -36.196 1.00 74.19 438 CYS A CA 1
ATOM 3232 C C . CYS A 1 438 ? -4.897 27.712 -36.875 1.00 74.19 438 CYS A C 1
ATOM 3234 O O . CYS A 1 438 ? -3.921 27.255 -36.279 1.00 74.19 438 CYS A O 1
ATOM 3236 N N . THR A 1 439 ? -4.812 28.069 -38.159 1.00 67.44 439 THR A N 1
ATOM 3237 C CA . THR A 1 439 ? -3.605 27.881 -38.983 1.00 67.44 439 THR A CA 1
ATOM 3238 C C . THR A 1 439 ? -2.429 28.747 -38.559 1.00 67.44 439 THR A C 1
ATOM 3240 O O . THR A 1 439 ? -1.283 28.331 -38.727 1.00 67.44 439 THR A O 1
ATOM 3243 N N . VAL A 1 440 ? -2.688 29.935 -38.012 1.00 72.38 440 VAL A N 1
ATOM 3244 C CA . VAL A 1 440 ? -1.646 30.877 -37.586 1.00 72.38 440 VAL A CA 1
ATOM 3245 C C . VAL A 1 440 ? -0.973 30.370 -36.311 1.00 72.38 440 VAL A C 1
ATOM 3247 O O . VAL A 1 440 ? 0.253 30.274 -36.247 1.00 72.38 440 VAL A O 1
ATOM 3250 N N . GLU A 1 441 ? -1.773 29.961 -35.332 1.00 72.25 441 GLU A N 1
ATOM 3251 C CA . GLU A 1 441 ? -1.343 29.400 -34.055 1.00 72.25 441 GLU A CA 1
ATOM 3252 C C . GLU A 1 441 ? -0.657 28.047 -34.277 1.00 72.25 441 GLU A C 1
ATOM 3254 O O . GLU A 1 441 ? 0.454 27.815 -33.790 1.00 72.25 441 GLU A O 1
ATOM 3259 N N . ALA A 1 442 ? -1.271 27.171 -35.083 1.00 65.31 442 ALA A N 1
ATOM 3260 C CA . ALA A 1 442 ? -0.704 25.869 -35.424 1.00 65.31 442 ALA A CA 1
ATOM 3261 C C . ALA A 1 442 ? 0.601 26.015 -36.216 1.00 65.31 442 ALA A C 1
ATOM 3263 O O . ALA A 1 442 ? 1.551 25.276 -35.967 1.00 65.31 442 ALA A O 1
ATOM 3264 N N . GLY A 1 443 ? 0.691 26.998 -37.118 1.00 64.31 443 GLY A N 1
ATOM 3265 C CA . GLY A 1 443 ? 1.912 27.324 -37.853 1.00 64.31 443 GLY A CA 1
ATOM 3266 C C . GLY A 1 443 ? 3.036 27.820 -36.940 1.00 64.31 443 GLY A C 1
ATOM 3267 O O . GLY A 1 443 ? 4.179 27.386 -37.084 1.00 64.31 443 GLY A O 1
ATOM 3268 N N . ALA A 1 444 ? 2.720 28.666 -35.956 1.00 68.81 444 ALA A N 1
ATOM 3269 C CA . ALA A 1 444 ? 3.690 29.142 -34.970 1.00 68.81 444 ALA A CA 1
ATOM 3270 C C . ALA A 1 444 ? 4.245 27.997 -34.103 1.00 68.81 444 ALA A C 1
ATOM 3272 O O . ALA A 1 444 ? 5.454 27.929 -33.871 1.00 68.81 444 ALA A O 1
ATOM 3273 N N . CYS A 1 445 ? 3.389 27.065 -33.675 1.00 63.59 445 CYS A N 1
ATOM 3274 C CA . CYS A 1 445 ? 3.804 25.874 -32.933 1.00 63.59 445 CYS A CA 1
ATOM 3275 C C . CYS A 1 445 ? 4.598 24.890 -33.811 1.00 63.59 445 CYS A C 1
ATOM 3277 O O . CYS A 1 445 ? 5.654 24.400 -33.409 1.00 63.59 445 CYS A O 1
ATOM 3279 N N . ALA A 1 446 ? 4.155 24.664 -35.049 1.00 65.50 446 ALA A N 1
ATOM 3280 C CA . ALA A 1 446 ? 4.797 23.750 -35.988 1.00 65.50 446 ALA A CA 1
ATOM 3281 C C . ALA A 1 446 ? 6.187 24.212 -36.443 1.00 65.50 446 ALA A C 1
ATOM 3283 O O . ALA A 1 446 ? 6.950 23.390 -36.931 1.00 65.50 446 ALA A O 1
ATOM 3284 N N . LEU A 1 447 ? 6.562 25.486 -36.298 1.00 69.50 447 LEU A N 1
ATOM 3285 C CA . LEU A 1 447 ? 7.919 25.958 -36.602 1.00 69.50 447 LEU A CA 1
ATOM 3286 C C . LEU A 1 447 ? 8.919 25.680 -35.468 1.00 69.50 447 LEU A C 1
ATOM 3288 O O . LEU A 1 447 ? 10.122 25.611 -35.725 1.00 69.50 447 LEU A O 1
ATOM 3292 N N . HIS A 1 448 ? 8.444 25.421 -34.249 1.00 75.00 448 HIS A N 1
ATOM 3293 C CA . HIS A 1 448 ? 9.276 25.154 -33.076 1.00 75.00 448 HIS A CA 1
ATOM 3294 C C . HIS A 1 448 ? 9.331 23.661 -32.748 1.00 75.00 448 HIS A C 1
ATOM 3296 O O . HIS A 1 448 ? 8.309 22.991 -32.648 1.00 75.00 448 HIS A O 1
ATOM 3302 N N . SER A 1 449 ? 10.540 23.111 -32.601 1.00 71.12 449 SER A N 1
ATOM 3303 C CA . SER A 1 449 ? 10.742 21.658 -32.493 1.00 71.12 449 SER A CA 1
ATOM 3304 C C . SER A 1 449 ? 10.029 21.038 -31.292 1.00 71.12 449 SER A C 1
ATOM 3306 O O . SER A 1 449 ? 9.403 20.003 -31.457 1.00 71.12 449 SER A O 1
ATOM 3308 N N . LYS A 1 450 ? 10.047 21.678 -30.116 1.00 73.75 450 LYS A N 1
ATOM 3309 C CA . LYS A 1 450 ? 9.389 21.145 -28.911 1.00 73.75 450 LYS A CA 1
ATOM 3310 C C . LYS A 1 450 ? 7.865 21.211 -28.983 1.00 73.75 450 LYS A C 1
ATOM 3312 O O . LYS A 1 450 ? 7.197 20.247 -28.629 1.00 73.75 450 LYS A O 1
ATOM 3317 N N . CYS A 1 451 ? 7.324 22.320 -29.487 1.00 64.75 451 CYS A N 1
ATOM 3318 C CA . CYS A 1 451 ? 5.882 22.499 -29.652 1.00 64.75 451 CYS A CA 1
ATOM 3319 C C . CYS A 1 451 ? 5.319 21.521 -30.700 1.00 64.75 451 CYS A C 1
ATOM 3321 O O . CYS A 1 451 ? 4.330 20.833 -30.458 1.00 64.75 451 CYS A O 1
ATOM 3323 N N . ARG A 1 452 ? 6.025 21.366 -31.827 1.00 71.31 452 ARG A N 1
ATOM 3324 C CA . ARG A 1 452 ? 5.723 20.372 -32.865 1.00 71.31 452 ARG A CA 1
ATOM 3325 C C . ARG A 1 452 ? 5.773 18.937 -32.336 1.00 71.31 452 ARG A C 1
ATOM 3327 O O . ARG A 1 452 ? 4.820 18.199 -32.545 1.00 71.31 452 ARG A O 1
ATOM 3334 N N . SER A 1 453 ? 6.837 18.560 -31.620 1.00 73.12 453 SER A N 1
ATOM 3335 C CA . SER A 1 453 ? 6.967 17.216 -31.040 1.00 73.12 453 SER A CA 1
ATOM 3336 C C . SER A 1 453 ? 5.848 16.898 -30.049 1.00 73.12 453 SER A C 1
ATOM 3338 O O . SER A 1 453 ? 5.376 15.765 -30.008 1.00 73.12 453 SER A O 1
ATOM 3340 N N . ALA A 1 454 ? 5.393 17.886 -29.273 1.00 65.50 454 ALA A N 1
ATOM 3341 C CA . ALA A 1 454 ? 4.271 17.714 -28.357 1.00 65.50 454 ALA A CA 1
ATOM 3342 C C . ALA A 1 454 ? 2.943 17.477 -29.097 1.00 65.50 454 ALA A C 1
ATOM 3344 O O . ALA A 1 454 ? 2.187 16.589 -28.711 1.00 65.50 454 ALA A O 1
ATOM 3345 N N . LEU A 1 455 ? 2.683 18.206 -30.191 1.00 63.25 455 LEU A N 1
ATOM 3346 C CA . LEU A 1 455 ? 1.507 17.985 -31.046 1.00 63.25 455 LEU A CA 1
ATOM 3347 C C . LEU A 1 455 ? 1.545 16.625 -31.759 1.00 63.25 455 LEU A C 1
ATOM 3349 O O . LEU A 1 455 ? 0.530 15.938 -31.827 1.00 63.25 455 LEU A O 1
ATOM 3353 N N . GLU A 1 456 ? 2.707 16.223 -32.274 1.00 66.31 456 GLU A N 1
ATOM 3354 C CA . GLU A 1 456 ? 2.894 14.918 -32.925 1.00 66.31 456 GLU A CA 1
ATOM 3355 C C . GLU A 1 456 ? 2.754 13.756 -31.927 1.00 66.31 456 GLU A C 1
ATOM 3357 O O . GLU A 1 456 ? 2.200 12.711 -32.265 1.00 66.31 456 GLU A O 1
ATOM 3362 N N . CYS A 1 457 ? 3.208 13.947 -30.684 1.00 69.06 457 CYS A N 1
ATOM 3363 C CA . CYS A 1 457 ? 3.010 12.994 -29.594 1.00 69.06 457 CYS A CA 1
ATOM 3364 C C . CYS A 1 457 ? 1.525 12.864 -29.222 1.00 69.06 457 CYS A C 1
ATOM 3366 O O . CYS A 1 457 ? 1.021 11.742 -29.147 1.00 69.06 457 CYS A O 1
ATOM 3368 N N . ALA A 1 458 ? 0.827 13.992 -29.047 1.00 63.75 458 ALA A N 1
ATOM 3369 C CA . ALA A 1 458 ? -0.600 14.031 -28.723 1.00 63.75 458 ALA A CA 1
ATOM 3370 C C . ALA A 1 458 ? -1.451 13.345 -29.811 1.00 63.75 458 ALA A C 1
ATOM 3372 O O . ALA A 1 458 ? -2.288 12.498 -29.511 1.00 63.75 458 ALA A O 1
ATOM 3373 N N . ASP A 1 459 ? -1.155 13.582 -31.097 1.00 64.38 459 ASP A N 1
ATOM 3374 C CA . ASP A 1 459 ? -1.825 12.892 -32.218 1.00 64.38 459 ASP A CA 1
ATOM 3375 C C . ASP A 1 459 ? -1.659 11.357 -32.152 1.00 64.38 459 ASP A C 1
ATOM 3377 O O . ASP A 1 459 ? -2.530 10.607 -32.596 1.00 64.38 459 ASP A O 1
ATOM 3381 N N . GLY A 1 460 ? -0.565 10.874 -31.551 1.00 64.25 460 GLY A N 1
ATOM 3382 C CA . GLY A 1 460 ? -0.291 9.453 -31.321 1.00 64.25 460 GLY A CA 1
ATOM 3383 C C . GLY A 1 460 ? -0.963 8.847 -30.081 1.00 64.25 460 GLY A C 1
ATOM 3384 O O . GLY A 1 460 ? -0.968 7.621 -29.939 1.00 64.25 460 GLY A O 1
ATOM 3385 N N . CYS A 1 461 ? -1.536 9.664 -29.193 1.00 61.38 461 CYS A N 1
ATOM 3386 C CA . CYS A 1 461 ? -2.174 9.211 -27.953 1.00 61.38 461 CYS A CA 1
ATOM 3387 C C . CYS A 1 461 ? -3.616 8.724 -28.137 1.00 61.38 461 CYS A C 1
ATOM 3389 O O . CYS A 1 461 ? -4.141 7.998 -27.285 1.00 61.38 461 CYS A O 1
ATOM 3391 N N . VAL A 1 462 ? -4.236 9.035 -29.279 1.00 54.94 462 VAL A N 1
ATOM 3392 C CA . VAL A 1 462 ? -5.521 8.461 -29.687 1.00 54.94 462 VAL A CA 1
ATOM 3393 C C . VAL A 1 462 ? -5.274 7.058 -30.263 1.00 54.94 462 VAL A C 1
ATOM 3395 O O . VAL A 1 462 ? -4.578 6.920 -31.271 1.00 54.94 462 VAL A O 1
ATOM 3398 N N . PRO A 1 463 ? -5.829 5.971 -29.688 1.00 51.66 463 PRO A N 1
ATOM 3399 C CA . PRO A 1 463 ? -5.531 4.629 -30.181 1.00 51.66 463 PRO A CA 1
ATOM 3400 C C . PRO A 1 463 ? -6.000 4.474 -31.636 1.00 51.66 463 PRO A C 1
ATOM 3402 O O . PRO A 1 463 ? -7.149 4.776 -31.947 1.00 51.66 463 PRO A O 1
ATOM 3405 N N . GLY A 1 464 ? -5.162 3.930 -32.528 1.00 45.41 464 GLY A N 1
ATOM 3406 C CA . GLY A 1 464 ? -5.427 3.864 -33.982 1.00 45.41 464 GLY A CA 1
ATOM 3407 C C . GLY A 1 464 ? -6.737 3.181 -34.427 1.00 45.41 464 GLY A C 1
ATOM 3408 O O . GLY A 1 464 ? -7.144 3.315 -35.577 1.00 45.41 464 GLY A O 1
ATOM 3409 N N . LYS A 1 465 ? -7.449 2.491 -33.528 1.00 44.28 465 LYS A N 1
ATOM 3410 C CA . LYS A 1 465 ? -8.791 1.931 -33.780 1.00 44.28 465 LYS A CA 1
ATOM 3411 C C . LYS A 1 465 ? -9.920 2.968 -33.683 1.00 44.28 465 LYS A C 1
ATOM 3413 O O . LYS A 1 465 ? -10.977 2.754 -34.266 1.00 44.28 465 LYS A O 1
ATOM 3418 N N . TYR A 1 466 ? -9.693 4.086 -32.992 1.00 41.03 466 TYR A N 1
ATOM 3419 C CA . TYR A 1 466 ? -10.620 5.219 -32.921 1.00 41.03 466 TYR A CA 1
ATOM 3420 C C . TYR A 1 466 ? -10.518 6.104 -34.162 1.00 41.03 466 TYR A C 1
ATOM 3422 O O . TYR A 1 466 ? -11.539 6.588 -34.629 1.00 41.03 466 TYR A O 1
ATOM 3430 N N . ALA A 1 467 ? -9.333 6.223 -34.774 1.00 45.00 467 ALA A N 1
ATOM 3431 C CA . ALA A 1 467 ? -9.170 6.911 -36.057 1.00 45.00 467 ALA A CA 1
ATOM 3432 C C . ALA A 1 467 ? -10.023 6.268 -37.170 1.00 45.00 467 ALA A C 1
ATOM 3434 O O . ALA A 1 467 ? -10.619 6.976 -37.974 1.00 45.00 467 ALA A O 1
ATOM 3435 N N . ALA A 1 468 ? -10.148 4.935 -37.173 1.00 41.84 468 ALA A N 1
ATOM 3436 C CA . ALA A 1 468 ? -11.015 4.207 -38.103 1.00 41.84 468 ALA A CA 1
ATOM 3437 C C . ALA A 1 468 ? -12.517 4.394 -37.801 1.00 41.84 468 ALA A C 1
ATOM 3439 O O . ALA A 1 468 ? -13.315 4.506 -38.728 1.00 41.84 468 ALA A O 1
ATOM 3440 N N . ALA A 1 469 ? -12.904 4.462 -36.522 1.00 37.28 469 ALA A N 1
ATOM 3441 C CA . ALA A 1 469 ? -14.286 4.720 -36.113 1.00 37.28 469 ALA A CA 1
ATOM 3442 C C . ALA A 1 469 ? -14.710 6.175 -36.396 1.00 37.28 469 ALA A C 1
ATOM 3444 O O . ALA A 1 469 ? -15.778 6.404 -36.949 1.00 37.28 469 ALA A O 1
ATOM 3445 N N . LEU A 1 470 ? -13.848 7.153 -36.111 1.00 37.94 470 LEU A N 1
ATOM 3446 C CA . LEU A 1 470 ? -14.057 8.572 -36.419 1.00 37.94 470 LEU A CA 1
ATOM 3447 C C . LEU A 1 470 ? -14.048 8.841 -37.932 1.00 37.94 470 LEU A C 1
ATOM 3449 O O . LEU A 1 470 ? -14.840 9.649 -38.408 1.00 37.94 470 LEU A O 1
ATOM 3453 N N . ALA A 1 471 ? -13.228 8.124 -38.709 1.00 42.06 471 ALA A N 1
ATOM 3454 C CA . ALA A 1 471 ? -13.262 8.176 -40.174 1.00 42.06 471 ALA A CA 1
ATOM 3455 C C . ALA A 1 471 ? -14.563 7.603 -40.773 1.00 42.06 471 ALA A C 1
ATOM 3457 O O . ALA A 1 471 ? -14.956 7.991 -41.872 1.00 42.06 471 ALA A O 1
ATOM 3458 N N . ALA A 1 472 ? -15.249 6.703 -40.061 1.00 39.53 472 ALA A N 1
ATOM 3459 C CA . ALA A 1 472 ? -16.551 6.182 -40.479 1.00 39.53 472 ALA A CA 1
ATOM 3460 C C . ALA A 1 472 ? -17.701 7.176 -40.221 1.00 39.53 472 ALA A C 1
ATOM 3462 O O . ALA A 1 472 ? -18.708 7.129 -40.921 1.00 39.53 472 ALA A O 1
ATOM 3463 N N . PHE A 1 473 ? -17.538 8.108 -39.273 1.00 37.88 473 PHE A N 1
ATOM 3464 C CA . PHE A 1 473 ? -18.504 9.181 -38.995 1.00 37.88 473 PHE A CA 1
ATOM 3465 C C . PHE A 1 473 ? -18.312 10.436 -39.863 1.00 37.88 473 PHE A C 1
ATOM 3467 O O . PHE A 1 473 ? -19.181 11.304 -39.872 1.00 37.88 473 PHE A O 1
ATOM 3474 N N . THR A 1 474 ? -17.202 10.546 -40.599 1.00 39.16 474 THR A N 1
ATOM 3475 C CA . THR A 1 474 ? -16.899 11.693 -41.475 1.00 39.16 474 THR A CA 1
ATOM 3476 C C . THR A 1 474 ? -17.194 11.444 -42.953 1.00 39.16 474 THR A C 1
ATOM 3478 O O . THR A 1 474 ? -16.931 12.321 -43.779 1.00 39.16 474 THR A O 1
ATOM 3481 N N . GLN A 1 475 ? -17.772 10.295 -43.319 1.00 36.53 475 GLN A N 1
ATOM 3482 C CA . GLN A 1 475 ? -18.291 10.128 -44.674 1.00 36.53 475 GLN A CA 1
ATOM 3483 C C . GLN A 1 475 ? -19.610 10.897 -44.821 1.00 36.53 475 GLN A C 1
ATOM 3485 O O . GLN A 1 475 ? -20.511 10.711 -43.999 1.00 36.53 475 GLN A O 1
ATOM 3490 N N . PRO A 1 476 ? -19.758 11.760 -45.844 1.00 35.69 476 PRO A N 1
ATOM 3491 C CA . PRO A 1 476 ? -21.047 12.366 -46.124 1.00 35.69 476 PRO A CA 1
ATOM 3492 C C . PRO A 1 476 ? -22.029 11.244 -46.454 1.00 35.69 476 PRO A C 1
ATOM 3494 O O . PRO A 1 476 ? -21.743 10.380 -47.284 1.00 35.69 476 PRO A O 1
ATOM 3497 N N . VAL A 1 477 ? -23.175 11.257 -45.778 1.00 38.97 477 VAL A N 1
ATOM 3498 C CA . VAL A 1 477 ? -24.322 10.436 -46.160 1.00 38.97 477 VAL A CA 1
ATOM 3499 C C . VAL A 1 477 ? -24.688 10.843 -47.588 1.00 38.97 477 VAL A C 1
ATOM 3501 O O . VAL A 1 477 ? -25.094 11.985 -47.808 1.00 38.97 477 VAL A O 1
ATOM 3504 N N . VAL A 1 478 ? -24.456 9.942 -48.545 1.00 38.34 478 VAL A N 1
ATOM 3505 C CA . VAL A 1 478 ? -24.955 10.058 -49.923 1.00 38.34 478 VAL A CA 1
ATOM 3506 C C . VAL A 1 478 ? -26.391 9.570 -49.967 1.00 38.34 478 VAL A C 1
ATOM 3508 O O . VAL A 1 478 ? -26.648 8.485 -49.396 1.00 38.34 478 VAL A O 1
#

Sequence (478 aa):
MAPTLSLLLLGTAAAMKCPGSKSWIHASTKVQAVADASCDDVMSEMIARVTSDWKDPHNGGTYSVLSKADGELNLQRVTGNKKFTDKMTLTFSQEGSQCAVNACSESQSFSIGDFSTNYCNLRNLYCGSADGCVTVKHDFTTEEQRIMPSFGAGGDKKACIVKESGTTPLTLGTAAMKCPGSKSWIHASAEVEAVADASCDDVMSEMIARVTSDWKDPHNGGTYSVLSKADGELNLQRVTGNKKFTDKMTFTFSQEGSQCAVNACSESQSFSIGDFSTNYCNLRNLYCGSADGCVTVKHDFTTKESKVDPSFGAGGDKKACIVKAASVANVLEKTMLRQPELLGGTTEDTLGCVSDNCPVDNQTLQPSPLCVLGNCTKNLAKCLFSSTCRHGVMCELGCFDDLKNTEDDAGRLAGVLECMRAHCPGFPPSKTCAALHCTVEAGACALHSKCRSALECADGCVPGKYAAALAAFTQPVV

Organism: NCBI:txid2562239